Protein 2CW2 (pdb70)

Solvent-accessible surface area: 16885 Å² total; per-residue (Å²): 163,154,103,26,81,29,111,19,54,113,26,79,25,105,64,99,26,2,78,112,44,4,24,31,70,0,0,49,57,1,16,58,96,23,1,62,72,32,2,74,43,0,18,77,37,6,88,169,52,96,70,4,43,92,49,73,32,66,92,0,0,106,74,28,97,47,129,27,26,35,9,0,0,0,2,35,0,0,35,12,0,4,47,0,1,16,83,148,28,13,49,140,14,100,53,99,0,23,106,4,0,76,126,30,35,42,16,33,126,96,0,77,123,73,0,25,64,14,0,68,57,16,56,2,2,0,0,0,0,0,0,2,49,143,27,112,10,90,37,26,98,7,71,21,2,19,5,6,10,101,86,103,44,52,9,0,0,0,2,0,0,8,11,2,1,6,1,24,46,26,43,47,36,30,59,86,6,3,131,21,2,9,70,4,0,28,18,107,40,0,29,72,20,1,82,172,18,90,55,90,76,18,144,22,47,117,27,75,28,113,62,95,30,1,84,116,43,6,20,31,74,0,0,39,53,1,18,54,85,21,2,78,72,29,3,84,36,0,28,73,37,5,97,165,58,98,74,2,35,89,46,77,36,80,94,0,0,99,93,25,92,50,125,24,26,37,11,0,0,0,0,38,0,0,38,14,0,4,51,0,1,16,54,166,25,14,51,123,11,98,43,87,3,25,110,6,0,77,163,24,35,44,31,20,101,120,0,72,119,74,0,27,68,13,0,69,56,16,58,3,3,0,0,0,0,1,0,5,37,154,25,92,6,85,42,36,100,6,71,20,1,19,7,7,9,94,102,86,60,53,10,1,0,0,0,0,0,9,12,1,1,7,1,25,48,34,45,52,26,32,56,95,6,2,132,22,4,17,71,7,0,30,19,110,37,0,33,75,20,2,75,170,37,68,48

Structure (mmCIF, N/CA/C/O backbone):
data_2CW2
#
_entry.id   2CW2
#
_cell.length_a   53.813
_cell.length_b   62.451
_cell.length_c   57.354
_cell.angle_alpha   90.00
_cell.angle_beta   95.54
_cell.angle_gamma   90.00
#
_symmetry.space_group_name_H-M   'P 1 21 1'
#
loop_
_entity.id
_entity.type
_entity.pdbx_description
1 polymer 'superoxide dismutase 1'
2 non-polymer 'FE (III) ION'
3 water water
#
loop_
_atom_site.group_PDB
_atom_site.id
_atom_site.type_symbol
_atom_site.label_atom_id
_atom_site.label_alt_id
_atom_site.label_comp_id
_atom_site.label_asym_id
_atom_site.label_entity_id
_atom_site.label_seq_id
_atom_site.pdbx_PDB_ins_code
_atom_site.Cartn_x
_atom_site.Cartn_y
_atom_site.Cartn_z
_atom_site.occupancy
_atom_site.B_iso_or_equiv
_atom_site.auth_seq_id
_atom_site.auth_comp_id
_atom_site.auth_asym_id
_atom_site.auth_atom_id
_atom_site.pdbx_PDB_model_num
ATOM 1 N N . SER A 1 28 ? 41.517 23.520 9.857 1.00 45.63 2 SER A N 1
ATOM 2 C CA . SER A 1 28 ? 42.035 22.533 8.860 1.00 45.42 2 SER A CA 1
ATOM 3 C C . SER A 1 28 ? 42.516 21.247 9.536 1.00 44.27 2 SER A C 1
ATOM 4 O O . SER A 1 28 ? 42.594 20.197 8.903 1.00 45.11 2 SER A O 1
ATOM 7 N N . VAL A 1 29 ? 42.878 21.356 10.810 1.00 43.40 3 VAL A N 1
ATOM 8 C CA . VAL A 1 29 ? 43.104 20.198 11.675 1.00 41.46 3 VAL A CA 1
ATOM 9 C C . VAL A 1 29 ? 41.825 20.113 12.521 1.00 40.14 3 VAL A C 1
ATOM 10 O O . VAL A 1 29 ? 41.708 20.774 13.554 1.00 40.77 3 VAL A O 1
ATOM 14 N N . THR A 1 30 ? 40.842 19.346 12.064 1.00 37.73 4 THR A N 1
ATOM 15 C CA . THR A 1 30 ? 39.635 19.164 12.867 1.00 35.26 4 THR A CA 1
ATOM 16 C C . THR A 1 30 ? 39.635 17.798 13.538 1.00 32.23 4 THR A C 1
ATOM 17 O O . THR A 1 30 ? 40.235 16.839 13.038 1.00 30.99 4 THR A O 1
ATOM 21 N N . GLY A 1 31 ? 38.967 17.726 14.680 1.00 28.02 5 GLY A N 1
ATOM 22 C CA . GLY A 1 31 ? 39.068 16.582 15.552 1.00 23.32 5 GLY A CA 1
ATOM 23 C C . GLY A 1 31 ? 38.485 17.018 16.877 1.00 20.34 5 GLY A C 1
ATOM 24 O O . GLY A 1 31 ? 37.892 18.094 16.969 1.00 21.36 5 GLY A O 1
ATOM 25 N N . PRO A 1 32 ? 38.668 16.211 17.906 1.00 17.42 6 PRO A N 1
ATOM 26 C CA . PRO A 1 32 ? 39.460 14.980 17.830 1.00 16.15 6 PRO A CA 1
ATOM 27 C C . PRO A 1 32 ? 38.759 13.756 17.226 1.00 15.40 6 PRO A C 1
ATOM 28 O O . PRO A 1 32 ? 39.456 12.822 16.829 1.00 15.47 6 PRO A O 1
ATOM 32 N N . PHE A 1 33 ? 37.430 13.728 17.189 1.00 14.52 7 PHE A N 1
ATOM 33 C CA . PHE A 1 33 ? 36.734 12.577 16.642 1.00 13.96 7 PHE A CA 1
ATOM 34 C C . PHE A 1 33 ? 36.736 12.683 15.127 1.00 14.90 7 PHE A C 1
ATOM 35 O O . PHE A 1 33 ? 36.753 13.790 14.577 1.00 14.85 7 PHE A O 1
ATOM 43 N N . GLN A 1 34 ? 36.769 11.541 14.451 1.00 15.93 8 GLN A N 1
ATOM 44 C CA . GLN A 1 34 ? 36.728 11.538 12.999 1.00 17.43 8 GLN A CA 1
ATOM 45 C C . GLN A 1 34 ? 35.631 10.634 12.488 1.00 16.29 8 GLN A C 1
ATOM 46 O O . GLN A 1 34 ? 35.176 9.716 13.172 1.00 17.47 8 GLN A O 1
ATOM 52 N N . CYS A 1 35 ? 35.221 10.900 11.266 1.00 14.41 9 CYS A N 1
ATOM 53 C CA . CYS A 1 35 ? 34.208 10.086 10.605 1.00 14.46 9 CYS A CA 1
ATOM 54 C C . CYS A 1 35 ? 34.952 9.153 9.661 1.00 15.53 9 CYS A C 1
ATOM 55 O O . CYS A 1 35 ? 35.481 9.601 8.634 1.00 14.86 9 CYS A O 1
ATOM 58 N N . PRO A 1 36 ? 35.002 7.861 10.005 1.00 15.75 10 PRO A N 1
ATOM 59 C CA . PRO A 1 36 ? 35.747 6.874 9.205 1.00 15.97 10 PRO A CA 1
ATOM 60 C C . PRO A 1 36 ? 35.157 6.786 7.808 1.00 15.86 10 PRO A C 1
ATOM 61 O O . PRO A 1 36 ? 33.927 6.902 7.656 1.00 15.02 10 PRO A O 1
ATOM 65 N N . PRO A 1 37 ? 35.996 6.584 6.797 1.00 15.29 11 PRO A N 1
ATOM 66 C CA . PRO A 1 37 ? 35.504 6.489 5.425 1.00 16.54 11 PRO A CA 1
ATOM 67 C C . PRO A 1 37 ? 34.718 5.209 5.241 1.00 16.08 11 PRO A C 1
ATOM 68 O O . PRO A 1 37 ? 34.922 4.240 5.967 1.00 16.85 11 PRO A O 1
ATOM 72 N N . LEU A 1 38 ? 33.792 5.241 4.295 1.00 16.61 12 LEU A N 1
ATOM 73 C CA . LEU A 1 38 ? 33.064 4.052 3.870 1.00 15.93 12 LEU A CA 1
ATOM 74 C C . LEU A 1 38 ? 34.072 3.019 3.399 1.00 16.01 12 LEU A C 1
ATOM 75 O O . LEU A 1 38 ? 35.066 3.362 2.739 1.00 14.84 12 LEU A O 1
ATOM 80 N N . PRO A 1 39 ? 33.834 1.754 3.716 1.00 15.17 13 PRO A N 1
ATOM 81 C CA . PRO A 1 39 ? 34.709 0.676 3.224 1.00 15.67 13 PRO A CA 1
ATOM 82 C C . PRO A 1 39 ? 34.480 0.249 1.765 1.00 14.93 13 PRO A C 1
ATOM 83 O O . PRO A 1 39 ? 35.040 -0.769 1.353 1.00 16.63 13 PRO A O 1
ATOM 87 N N . TYR A 1 40 ? 33.689 1.011 1.007 1.00 13.84 14 TYR A N 1
ATOM 88 C CA . TYR A 1 40 ? 33.392 0.704 -0.394 1.00 13.65 14 TYR A CA 1
ATOM 89 C C . TYR A 1 40 ? 33.064 2.018 -1.104 1.00 14.44 14 TYR A C 1
ATOM 90 O O . TYR A 1 40 ? 32.770 3.042 -0.449 1.00 13.67 14 TYR A O 1
ATOM 99 N N . VAL A 1 41 ? 33.103 1.999 -2.434 1.00 13.07 15 VAL A N 1
ATOM 100 C CA . VAL A 1 41 ? 32.796 3.199 -3.207 1.00 13.62 15 VAL A CA 1
ATOM 101 C C . VAL A 1 41 ? 31.278 3.424 -3.184 1.00 13.60 15 VAL A C 1
ATOM 102 O O . VAL A 1 41 ? 30.508 2.542 -2.776 1.00 13.14 15 VAL A O 1
ATOM 106 N N . LYS A 1 42 ? 30.854 4.606 -3.605 1.00 13.63 16 LYS A N 1
ATOM 107 C CA . LYS A 1 42 ? 29.463 5.015 -3.444 1.00 14.96 16 LYS A CA 1
ATOM 108 C C . LYS A 1 42 ? 28.432 4.163 -4.182 1.00 15.73 16 LYS A C 1
ATOM 109 O O . LYS A 1 42 ? 27.303 4.005 -3.689 1.00 13.90 16 LYS A O 1
ATOM 115 N N . ASN A 1 43 ? 28.804 3.585 -5.329 1.00 15.32 17 ASN A N 1
ATOM 116 C CA . ASN A 1 43 ? 27.825 2.792 -6.078 1.00 16.91 17 ASN A CA 1
ATOM 117 C C . ASN A 1 43 ? 27.881 1.287 -5.770 1.00 15.58 17 ASN A C 1
ATOM 118 O O . ASN A 1 43 ? 27.206 0.473 -6.414 1.00 13.84 17 ASN A O 1
ATOM 123 N N . ALA A 1 44 ? 28.646 0.942 -4.738 1.00 12.98 18 ALA A N 1
ATOM 124 C CA . ALA A 1 44 ? 29.029 -0.441 -4.501 1.00 13.07 18 ALA A CA 1
ATOM 125 C C . ALA A 1 44 ? 27.883 -1.322 -3.983 1.00 12.31 18 ALA A C 1
ATOM 126 O O . ALA A 1 44 ? 27.942 -2.542 -4.128 1.00 12.42 18 ALA A O 1
ATOM 128 N N . LEU A 1 45 ? 26.869 -0.693 -3.382 1.00 11.33 19 LEU A N 1
ATOM 129 C CA . LEU A 1 45 ? 25.721 -1.389 -2.797 1.00 11.81 19 LEU A CA 1
ATOM 130 C C . LEU A 1 45 ? 24.472 -1.376 -3.692 1.00 13.04 19 LEU A C 1
ATOM 131 O O . LEU A 1 45 ? 23.390 -1.838 -3.291 1.00 12.27 19 LEU A O 1
ATOM 136 N N . GLU A 1 46 ? 24.608 -0.863 -4.912 1.00 14.54 20 GLU A N 1
ATOM 137 C CA . GLU A 1 46 ? 23.475 -0.852 -5.845 1.00 16.29 20 GLU A CA 1
ATOM 138 C C . GLU A 1 46 ? 23.159 -2.266 -6.330 1.00 16.19 20 GLU A C 1
ATOM 139 O O . GLU A 1 46 ? 24.068 -3.090 -6.474 1.00 15.97 20 GLU A O 1
ATOM 145 N N . PRO A 1 47 ? 21.890 -2.561 -6.602 1.00 17.34 21 PRO A N 1
ATOM 146 C CA . PRO A 1 47 ? 20.785 -1.595 -6.551 1.00 16.88 21 PRO A CA 1
ATOM 147 C C . PRO A 1 47 ? 20.072 -1.482 -5.200 1.00 17.33 21 PRO A C 1
ATOM 148 O O . PRO A 1 47 ? 19.110 -0.704 -5.065 1.00 16.73 21 PRO A O 1
ATOM 152 N N . HIS A 1 48 ? 20.538 -2.239 -4.207 1.00 16.24 22 HIS A N 1
ATOM 153 C CA . HIS A 1 48 ? 19.884 -2.292 -2.902 1.00 13.87 22 HIS A CA 1
ATOM 154 C C . HIS A 1 48 ? 19.933 -0.958 -2.144 1.00 13.18 22 HIS A C 1
ATOM 155 O O . HIS A 1 48 ? 18.988 -0.590 -1.459 1.00 14.00 22 HIS A O 1
ATOM 162 N N . MET A 1 49 ? 21.045 -0.246 -2.262 1.00 11.52 23 MET A N 1
ATOM 163 C CA . MET A 1 49 ? 21.188 1.061 -1.632 1.00 11.96 23 MET A CA 1
ATOM 164 C C . MET A 1 49 ? 21.932 1.941 -2.624 1.00 12.21 23 MET A C 1
ATOM 165 O O . MET A 1 49 ? 22.978 1.540 -3.147 1.00 10.58 23 MET A O 1
ATOM 170 N N . SER A 1 50 ? 21.394 3.130 -2.890 1.00 11.34 24 SER A N 1
ATOM 171 C CA . SER A 1 50 ? 21.936 3.964 -3.958 1.00 10.83 24 SER A CA 1
ATOM 172 C C . SER A 1 50 ? 23.185 4.718 -3.544 1.00 10.69 24 SER A C 1
ATOM 173 O O . SER A 1 50 ? 23.428 4.927 -2.355 1.00 9.61 24 SER A O 1
ATOM 176 N N . ALA A 1 51 ? 23.951 5.165 -4.543 1.00 10.69 25 ALA A N 1
ATOM 177 C CA . ALA A 1 51 ? 25.049 6.107 -4.296 1.00 12.47 25 ALA A CA 1
ATOM 178 C C . ALA A 1 51 ? 24.551 7.403 -3.656 1.00 13.40 25 ALA A C 1
ATOM 179 O O . ALA A 1 51 ? 25.224 7.995 -2.791 1.00 14.27 25 ALA A O 1
ATOM 181 N N . GLU A 1 52 ? 23.375 7.858 -4.073 1.00 12.80 26 GLU A N 1
ATOM 182 C CA . GLU A 1 52 ? 22.837 9.092 -3.507 1.00 10.87 26 GLU A CA 1
ATOM 183 C C . GLU A 1 52 ? 22.572 8.904 -2.000 1.00 10.66 26 GLU A C 1
ATOM 184 O O . GLU A 1 52 ? 22.890 9.784 -1.186 1.00 10.58 26 GLU A O 1
ATOM 190 N N . THR A 1 53 ? 22.030 7.740 -1.630 1.00 9.48 27 THR A N 1
ATOM 191 C CA . THR A 1 53 ? 21.817 7.424 -0.208 1.00 9.52 27 THR A CA 1
ATOM 192 C C . THR A 1 53 ? 23.126 7.396 0.578 1.00 11.39 27 THR A C 1
ATOM 193 O O . THR A 1 53 ? 23.252 8.041 1.621 1.00 11.04 27 THR A O 1
ATOM 197 N N . LEU A 1 54 ? 24.115 6.678 0.077 1.00 10.76 28 LEU A N 1
ATOM 198 C CA . LEU A 1 54 ? 25.395 6.658 0.770 1.00 11.79 28 LEU A CA 1
ATOM 199 C C . LEU A 1 54 ? 26.032 8.037 0.917 1.00 11.93 28 LEU A C 1
ATOM 200 O O . LEU A 1 54 ? 26.662 8.330 1.936 1.00 13.33 28 LEU A O 1
ATOM 205 N N . THR A 1 55 ? 25.870 8.890 -0.092 1.00 12.54 29 THR A N 1
ATOM 206 C CA . THR A 1 55 ? 26.430 10.228 -0.041 1.00 12.11 29 THR A CA 1
ATOM 207 C C . THR A 1 55 ? 25.768 11.057 1.049 1.00 12.68 29 THR A C 1
ATOM 208 O O . THR A 1 55 ? 26.444 11.634 1.893 1.00 14.07 29 THR A O 1
ATOM 212 N N . TYR A 1 56 ? 24.446 11.117 1.049 1.00 11.55 30 TYR A N 1
ATOM 213 C CA . TYR A 1 56 ? 23.757 11.895 2.074 1.00 11.81 30 TYR A CA 1
ATOM 214 C C . TYR A 1 56 ? 23.915 11.278 3.467 1.00 10.97 30 TYR A C 1
ATOM 215 O O . TYR A 1 56 ? 24.200 11.977 4.448 1.00 11.47 30 TYR A O 1
ATOM 224 N N . HIS A 1 57 ? 23.747 9.967 3.542 1.00 10.80 31 HIS A N 1
ATOM 225 C CA . HIS A 1 57 ? 23.730 9.297 4.852 1.00 11.31 31 HIS A CA 1
ATOM 226 C C . HIS A 1 57 ? 25.105 9.401 5.510 1.00 10.39 31 HIS A C 1
ATOM 227 O O . HIS A 1 57 ? 25.229 9.722 6.691 1.00 9.60 31 HIS A O 1
ATOM 234 N N . HIS A 1 58 ? 26.148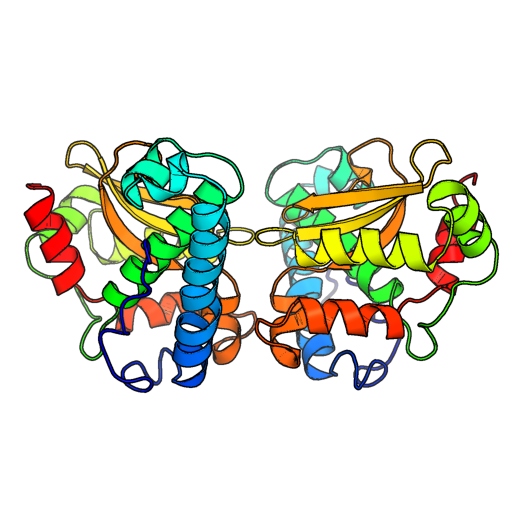 9.123 4.743 1.00 10.96 32 HIS A N 1
ATOM 235 C CA . HIS A 1 58 ? 27.487 9.201 5.299 1.00 11.80 32 HIS A CA 1
ATOM 236 C C . HIS A 1 58 ? 28.059 10.628 5.287 1.00 12.37 32 HIS A C 1
ATOM 237 O O . HIS A 1 58 ? 28.484 11.133 6.332 1.00 11.36 32 HIS A O 1
ATOM 244 N N . ASP A 1 59 ? 28.093 11.256 4.107 1.00 12.92 33 ASP A N 1
ATOM 245 C CA . ASP A 1 59 ? 28.772 12.550 3.954 1.00 13.97 33 ASP A CA 1
ATOM 246 C C . ASP A 1 59 ? 28.015 13.715 4.571 1.00 13.18 33 ASP A C 1
ATOM 247 O O . ASP A 1 59 ? 28.632 14.743 4.903 1.00 13.78 33 ASP A O 1
ATOM 252 N N . LYS A 1 60 ? 26.695 13.600 4.710 1.00 12.68 34 LYS A N 1
ATOM 253 C CA . LYS A 1 60 ? 25.952 14.635 5.430 1.00 12.95 34 LYS A CA 1
ATOM 254 C C . LYS A 1 60 ? 25.618 14.237 6.886 1.00 11.99 34 LYS A C 1
ATOM 255 O O . LYS A 1 60 ? 26.135 14.850 7.836 1.00 12.52 34 LYS A O 1
ATOM 261 N N . HIS A 1 61 ? 24.779 13.212 7.066 1.00 11.29 35 HIS A N 1
ATOM 262 C CA . HIS A 1 61 ? 24.282 12.874 8.401 1.00 10.75 35 HIS A CA 1
ATOM 263 C C . HIS A 1 61 ? 25.410 12.432 9.317 1.00 10.34 35 HIS A C 1
ATOM 264 O O . HIS A 1 61 ? 25.623 13.022 10.376 1.00 10.05 35 HIS A O 1
ATOM 271 N N . HIS A 1 62 ? 26.118 11.375 8.911 1.00 9.98 36 HIS A N 1
ATOM 272 C CA . HIS A 1 62 ? 27.192 10.797 9.714 1.00 10.09 36 HIS A CA 1
ATOM 273 C C . HIS A 1 62 ? 28.251 11.861 10.010 1.00 11.28 36 HIS A C 1
ATOM 274 O O . HIS A 1 62 ? 28.606 12.102 11.169 1.00 10.64 36 HIS A O 1
ATOM 281 N N . GLN A 1 63 ? 28.767 12.484 8.958 1.00 11.32 37 GLN A N 1
ATOM 282 C CA . GLN A 1 63 ? 29.831 13.464 9.137 1.00 12.37 37 GLN A CA 1
ATOM 283 C C . GLN A 1 63 ? 29.411 14.612 10.034 1.00 12.64 37 GLN A C 1
ATOM 284 O O . GLN A 1 63 ? 30.214 15.134 10.807 1.00 13.18 37 GLN A O 1
ATOM 290 N N . THR A 1 64 ? 28.157 15.028 9.908 1.00 11.41 38 THR A N 1
ATOM 291 C CA . THR A 1 64 ? 27.662 16.141 10.705 1.00 12.58 38 THR A CA 1
ATOM 292 C C . THR A 1 64 ? 27.564 15.767 12.172 1.00 12.63 38 THR A C 1
ATOM 293 O O . THR A 1 64 ? 27.813 16.599 13.047 1.00 12.60 38 THR A O 1
ATOM 297 N N . TYR A 1 65 ? 27.203 14.521 12.462 1.00 11.87 39 TYR A N 1
ATOM 298 C CA . TYR A 1 65 ? 27.168 14.104 13.857 1.00 11.69 39 TYR A CA 1
ATOM 299 C C . TYR A 1 65 ? 28.579 14.239 14.447 1.00 11.29 39 TYR A C 1
ATOM 300 O O . TYR A 1 65 ? 28.749 14.663 15.598 1.00 12.17 39 TYR A O 1
ATOM 309 N N . VAL A 1 66 ? 29.583 13.830 13.678 1.00 11.70 40 VAL A N 1
ATOM 310 C CA . VAL A 1 66 ? 30.962 13.924 14.138 1.00 11.18 40 VAL A CA 1
ATOM 311 C C . VAL A 1 66 ? 31.351 15.408 14.315 1.00 12.49 40 VAL A C 1
ATOM 312 O O . VAL A 1 66 ? 31.953 15.775 15.319 1.00 12.49 40 VAL A O 1
ATOM 316 N N . ASP A 1 67 ? 31.026 16.247 13.334 1.00 12.81 41 ASP A N 1
ATOM 317 C CA . ASP A 1 67 ? 31.268 17.697 13.457 1.00 13.72 41 ASP A CA 1
ATOM 318 C C . ASP A 1 67 ? 30.698 18.316 14.739 1.00 14.21 41 ASP A C 1
ATOM 319 O O . ASP A 1 67 ? 31.377 19.107 15.437 1.00 12.66 41 ASP A O 1
ATOM 324 N N . THR A 1 68 ? 29.434 17.987 15.031 1.00 13.66 42 THR A N 1
ATOM 325 C CA . THR A 1 68 ? 28.749 18.540 16.210 1.00 14.00 42 THR A CA 1
ATOM 326 C C . THR A 1 68 ? 29.368 18.046 17.501 1.00 14.38 42 THR A C 1
ATOM 327 O O . THR A 1 68 ? 29.579 18.838 18.433 1.00 14.11 42 THR A O 1
ATOM 331 N N . LEU A 1 69 ? 29.668 16.743 17.555 1.00 13.91 43 LEU A N 1
ATOM 332 C CA . LEU A 1 69 ? 30.371 16.150 18.700 1.00 13.27 43 LEU A CA 1
ATOM 333 C C . LEU A 1 69 ? 31.695 16.879 18.949 1.00 14.06 43 LEU A C 1
ATOM 334 O O . LEU A 1 69 ? 32.059 17.183 20.099 1.00 14.66 43 LEU A O 1
ATOM 339 N N . ASN A 1 70 ? 32.415 17.153 17.867 1.00 14.30 44 ASN A N 1
ATOM 340 C CA . ASN A 1 70 ? 33.675 17.882 17.973 1.00 14.99 44 ASN A CA 1
ATOM 341 C C . ASN A 1 70 ? 33.499 19.299 18.546 1.00 16.54 44 ASN A C 1
ATOM 342 O O . ASN A 1 70 ? 34.332 19.786 19.345 1.00 16.72 44 ASN A O 1
ATOM 347 N N . SER A 1 71 ? 32.399 19.936 18.161 1.00 17.57 45 SER A N 1
ATOM 348 C CA . SER A 1 71 ? 32.053 21.250 18.675 1.00 20.28 45 SER A CA 1
ATOM 349 C C . SER A 1 71 ? 31.885 21.195 20.191 1.00 20.34 45 SER A C 1
ATOM 350 O O . SER A 1 71 ? 32.349 22.081 20.908 1.00 19.92 45 SER A O 1
ATOM 353 N N . ILE A 1 72 ? 31.230 20.140 20.674 1.00 18.78 46 ILE A N 1
ATOM 354 C CA . ILE A 1 72 ? 31.068 19.945 22.105 1.00 19.07 46 ILE A CA 1
ATOM 355 C C . ILE A 1 72 ? 32.391 19.579 22.758 1.00 18.99 46 ILE A C 1
ATOM 356 O O . ILE A 1 72 ? 32.716 20.096 23.837 1.00 18.60 46 ILE A O 1
ATOM 361 N N . ALA A 1 73 ? 33.162 18.714 22.102 1.00 18.83 47 ALA A N 1
ATOM 362 C CA . ALA A 1 73 ? 34.465 18.290 22.631 1.00 20.46 47 ALA A CA 1
ATOM 363 C C . ALA A 1 73 ? 35.390 19.485 22.845 1.00 21.15 47 ALA A C 1
ATOM 364 O O . ALA A 1 73 ? 36.176 19.507 23.799 1.00 21.71 47 ALA A O 1
ATOM 366 N N . ALA A 1 74 ? 35.278 20.481 21.972 1.00 21.50 48 ALA A N 1
ATOM 367 C CA . ALA A 1 74 ? 36.111 21.670 22.054 1.00 22.91 48 ALA A CA 1
ATOM 368 C C . ALA A 1 74 ? 35.860 22.456 23.338 1.00 24.70 48 ALA A C 1
ATOM 369 O O . ALA A 1 74 ? 36.745 23.176 23.811 1.00 25.21 48 ALA A O 1
ATOM 371 N N . GLU A 1 75 ? 34.659 22.320 23.894 1.00 25.91 49 GLU A N 1
ATOM 372 C CA . GLU A 1 75 ? 34.289 23.055 25.101 1.00 28.13 49 GLU A CA 1
ATOM 373 C C . GLU A 1 75 ? 34.027 22.154 26.311 1.00 27.83 49 GLU A C 1
ATOM 374 O O . GLU A 1 75 ? 33.570 22.613 27.357 1.00 27.30 49 GLU A O 1
ATOM 380 N N . ASN A 1 76 ? 34.324 20.872 26.164 1.00 25.97 50 ASN A N 1
ATOM 381 C CA . ASN A 1 76 ? 34.102 19.903 27.217 1.00 25.93 50 ASN A CA 1
ATOM 382 C C . ASN A 1 76 ? 35.214 18.855 27.196 1.00 25.93 50 ASN A C 1
ATOM 383 O O . ASN A 1 76 ? 35.156 17.869 26.449 1.00 24.16 50 ASN A O 1
ATOM 388 N N . SER A 1 77 ? 36.238 19.086 28.014 1.00 25.71 51 SER A N 1
ATOM 389 C CA . SER A 1 77 ? 37.437 18.266 27.977 1.00 26.16 51 SER A CA 1
ATOM 390 C C . SER A 1 77 ? 37.118 16.853 28.444 1.00 25.75 51 SER A C 1
ATOM 391 O O . SER A 1 77 ? 37.805 15.901 28.084 1.00 26.71 51 SER A O 1
ATOM 394 N N . THR A 1 78 ? 36.057 16.723 29.233 1.00 25.28 52 THR A N 1
ATOM 395 C CA . THR A 1 78 ? 35.568 15.436 29.692 1.00 24.81 52 THR A CA 1
ATOM 396 C C . THR A 1 78 ? 35.041 14.605 28.517 1.00 24.28 52 THR A C 1
ATOM 397 O O . THR A 1 78 ? 35.419 13.438 28.335 1.00 24.61 52 THR A O 1
ATOM 401 N N . ILE A 1 79 ? 34.170 15.206 27.715 1.00 23.15 53 ILE A N 1
ATOM 402 C CA . ILE A 1 79 ? 33.673 14.514 26.535 1.00 21.79 53 ILE A CA 1
ATOM 403 C C . ILE A 1 79 ? 34.837 14.256 25.575 1.00 21.25 53 ILE A C 1
ATOM 404 O O . ILE A 1 79 ? 35.043 13.131 25.099 1.00 19.69 53 ILE A O 1
ATOM 409 N N . ALA A 1 80 ? 35.984 15.290 25.314 1.00 16.73 55 ALA A N 1
ATOM 410 C CA . ALA A 1 80 ? 37.146 14.954 24.496 1.00 18.14 55 ALA A CA 1
ATOM 411 C C . ALA A 1 80 ? 37.963 13.770 25.032 1.00 18.66 55 ALA A C 1
ATOM 412 O O . ALA A 1 80 ? 38.616 13.078 24.259 1.00 20.31 55 ALA A O 1
ATOM 414 N N . SER A 1 81 ? 37.937 13.530 26.339 1.00 18.67 56 SER A N 1
ATOM 415 C CA . SER A 1 81 ? 38.757 12.467 26.914 1.00 19.00 56 SER A CA 1
ATOM 416 C C . SER A 1 81 ? 38.155 11.074 26.778 1.00 18.57 56 SER A C 1
ATOM 417 O O . SER A 1 81 ? 38.856 10.077 26.969 1.00 18.79 56 SER A O 1
ATOM 420 N N . LYS A 1 82 ? 36.878 11.002 26.404 1.00 16.72 57 LYS A N 1
ATOM 421 C CA . LYS A 1 82 ? 36.156 9.732 26.383 1.00 16.95 57 LYS A CA 1
ATOM 422 C C . LYS A 1 82 ? 35.990 9.138 24.988 1.00 15.85 57 LYS A C 1
ATOM 423 O O . LYS A 1 82 ? 35.773 9.851 24.004 1.00 13.87 57 LYS A O 1
ATOM 429 N N . THR A 1 83 ? 36.058 7.812 24.941 1.00 15.70 58 THR A N 1
ATOM 430 C CA . THR A 1 83 ? 35.830 7.067 23.719 1.00 16.95 58 THR A CA 1
ATOM 431 C C . THR A 1 83 ? 34.342 7.166 23.464 1.00 15.87 58 THR A C 1
ATOM 432 O O . THR A 1 83 ? 33.571 7.462 24.388 1.00 13.10 58 THR A O 1
ATOM 436 N N . LEU A 1 84 ? 33.947 6.963 22.217 1.00 14.44 59 LEU A N 1
ATOM 437 C CA . LEU A 1 84 ? 32.528 6.947 21.873 1.00 15.75 59 LEU A CA 1
ATOM 438 C C . LEU A 1 84 ? 31.774 6.016 22.812 1.00 14.88 59 LEU A C 1
ATOM 439 O O . LEU A 1 84 ? 30.715 6.363 23.321 1.00 14.63 59 LEU A O 1
ATOM 444 N N . GLU A 1 85 ? 32.332 4.825 23.023 1.00 14.54 60 GLU A N 1
ATOM 445 C CA . GLU A 1 85 ? 31.736 3.809 23.891 1.00 15.69 60 GLU A CA 1
ATOM 446 C C . GLU A 1 85 ? 31.578 4.294 25.325 1.00 14.48 60 GLU A C 1
ATOM 447 O O . GLU A 1 85 ? 30.595 3.969 25.989 1.00 13.44 60 GLU A O 1
ATOM 453 N N . GLN A 1 86 ? 32.549 5.059 25.819 1.00 14.28 61 GLN A N 1
ATOM 454 C CA . GLN A 1 86 ? 32.421 5.588 27.186 1.00 14.42 61 GLN A CA 1
ATOM 455 C C . GLN A 1 86 ? 31.323 6.645 27.266 1.00 13.35 61 GLN A C 1
ATOM 456 O O . GLN A 1 86 ? 30.623 6.760 28.282 1.00 12.99 61 GLN A O 1
ATOM 462 N N . ILE A 1 87 ? 31.181 7.437 26.207 1.00 13.28 62 ILE A N 1
ATOM 463 C CA . ILE A 1 87 ? 30.115 8.434 26.183 1.00 13.00 62 ILE A CA 1
ATOM 464 C C . ILE A 1 87 ? 28.746 7.735 26.086 1.00 12.55 62 ILE A C 1
ATOM 465 O O . ILE A 1 87 ? 27.749 8.148 26.710 1.00 13.86 62 ILE A O 1
ATOM 470 N N . ILE A 1 88 ? 28.693 6.684 25.290 1.00 11.86 63 ILE A N 1
ATOM 471 C CA . ILE A 1 88 ? 27.483 5.888 25.198 1.00 10.82 63 ILE A CA 1
ATOM 472 C C . ILE A 1 88 ? 27.089 5.358 26.582 1.00 11.39 63 ILE A C 1
ATOM 473 O O . ILE A 1 88 ? 25.914 5.347 26.950 1.00 10.43 63 ILE A O 1
ATOM 478 N N . LYS A 1 89 ? 28.079 4.949 27.369 1.00 11.37 64 LYS A N 1
ATOM 479 C CA . LYS A 1 89 ? 27.798 4.337 28.660 1.00 14.34 64 LYS A CA 1
ATOM 480 C C . LYS A 1 89 ? 27.468 5.358 29.743 1.00 14.90 64 LYS A C 1
ATOM 481 O O . LYS A 1 89 ? 26.739 5.057 30.680 1.00 13.69 64 LYS A O 1
ATOM 487 N N . THR A 1 90 ? 27.964 6.577 29.566 1.00 16.54 65 THR A N 1
ATOM 488 C CA . THR A 1 90 ? 28.117 7.512 30.657 1.00 19.08 65 THR A CA 1
ATOM 489 C C . THR A 1 90 ? 27.492 8.913 30.405 1.00 18.76 65 THR A C 1
ATOM 490 O O . THR A 1 90 ? 27.156 9.653 31.355 1.00 18.01 65 THR A O 1
ATOM 494 N N . GLU A 1 91 ? 27.292 9.292 29.148 1.00 18.35 66 GLU A N 1
ATOM 495 C CA . GLU A 1 91 ? 26.728 10.624 28.941 1.00 18.70 66 GLU A CA 1
ATOM 496 C C . GLU A 1 91 ? 25.201 10.651 28.823 1.00 15.87 66 GLU A C 1
ATOM 497 O O . GLU A 1 91 ? 24.535 9.618 28.901 1.00 13.53 66 GLU A O 1
ATOM 503 N N . THR A 1 92 ? 24.649 11.853 28.729 1.00 15.00 67 THR A N 1
ATOM 504 C CA . THR A 1 92 ? 23.200 12.042 28.666 1.00 14.39 67 THR A CA 1
ATOM 505 C C . THR A 1 92 ? 22.916 13.135 27.655 1.00 14.50 67 THR A C 1
ATOM 506 O O . THR A 1 92 ? 23.828 13.894 27.288 1.00 14.48 67 THR A O 1
ATOM 510 N N . GLY A 1 93 ? 21.667 13.203 27.209 1.00 13.19 68 GLY A N 1
ATOM 511 C CA . GLY A 1 93 ? 21.240 14.220 26.276 1.00 12.76 68 GLY A CA 1
ATOM 512 C C . GLY A 1 93 ? 22.002 14.280 24.959 1.00 13.21 68 GLY A C 1
ATOM 513 O O . GLY A 1 93 ? 22.357 13.250 24.361 1.00 11.44 68 GLY A O 1
ATOM 514 N N . LYS A 1 94 ? 22.236 15.498 24.490 1.00 13.64 69 LYS A N 1
ATOM 515 C CA . LYS A 1 94 ? 22.824 15.707 23.159 1.00 14.90 69 LYS A CA 1
ATOM 516 C C . LYS A 1 94 ? 24.172 14.974 22.935 1.00 14.28 69 LYS A C 1
ATOM 517 O O . LYS A 1 94 ? 24.327 14.265 21.944 1.00 12.81 69 LYS A O 1
ATOM 523 N N . PRO A 1 95 ? 25.136 15.134 23.843 1.00 15.01 70 PRO A N 1
ATOM 524 C CA . PRO A 1 95 ? 26.428 14.436 23.715 1.00 14.46 70 PRO A CA 1
ATOM 525 C C . PRO A 1 95 ? 26.261 12.918 23.602 1.00 14.00 70 PRO A C 1
ATOM 526 O O . PRO A 1 95 ? 26.923 12.295 22.770 1.00 12.90 70 PRO A O 1
ATOM 530 N N . PHE A 1 96 ? 25.382 12.334 24.411 1.00 12.73 71 PHE A N 1
ATOM 531 C CA . PHE A 1 96 ? 25.103 10.921 24.258 1.00 12.12 71 PHE A CA 1
ATOM 532 C C . PHE A 1 96 ? 24.561 10.647 22.861 1.00 12.16 71 PHE A C 1
ATOM 533 O O . PHE A 1 96 ? 24.992 9.690 22.192 1.00 11.80 71 PHE A O 1
ATOM 541 N N . ASN A 1 97 ? 23.579 11.446 22.446 1.00 10.68 72 ASN A N 1
ATOM 542 C CA . ASN A 1 97 ? 22.902 11.183 21.174 1.00 12.16 72 ASN A CA 1
ATOM 543 C C . ASN A 1 97 ? 23.903 11.256 20.031 1.00 11.50 72 ASN A C 1
ATOM 544 O O . ASN A 1 97 ? 23.859 10.458 19.084 1.00 10.23 72 ASN A O 1
ATOM 549 N N . GLN A 1 98 ? 24.830 12.203 20.125 1.00 10.67 73 GLN A N 1
ATOM 550 C CA . GLN A 1 98 ? 25.778 12.382 19.040 1.00 12.29 73 GLN A CA 1
ATOM 551 C C . GLN A 1 98 ? 26.797 11.261 19.005 1.00 11.84 73 GLN A C 1
ATOM 552 O O . GLN A 1 98 ? 27.078 10.703 17.941 1.00 10.83 73 GLN A O 1
ATOM 558 N N . ALA A 1 99 ? 27.397 10.960 20.155 1.00 11.71 74 ALA A N 1
ATOM 559 C CA . ALA A 1 99 ? 28.397 9.894 20.194 1.00 11.30 74 ALA A CA 1
ATOM 560 C C . ALA A 1 99 ? 27.799 8.554 19.764 1.00 11.05 74 ALA A C 1
ATOM 561 O O . ALA A 1 99 ? 28.410 7.788 18.983 1.00 11.26 74 ALA A O 1
ATOM 563 N N . ALA A 1 100 ? 26.602 8.271 20.273 1.00 10.96 75 ALA A N 1
ATOM 564 C CA . ALA A 1 100 ? 25.863 7.063 19.917 1.00 10.38 75 ALA A CA 1
ATOM 565 C C . ALA A 1 100 ? 25.638 6.998 18.407 1.00 10.71 75 ALA A C 1
ATOM 566 O O . ALA A 1 100 ? 25.953 5.985 17.766 1.00 9.36 75 ALA A O 1
ATOM 568 N N . GLN A 1 101 ? 25.153 8.095 17.827 1.00 10.97 76 GLN A N 1
ATOM 569 C CA . GLN A 1 101 ? 24.886 8.118 16.392 1.00 10.69 76 GLN A CA 1
ATOM 570 C C . GLN A 1 101 ? 26.162 7.967 15.571 1.00 10.79 76 GLN A C 1
ATOM 571 O O . GLN A 1 101 ? 26.149 7.313 14.537 1.00 11.05 76 GLN A O 1
ATOM 577 N N . VAL A 1 102 ? 27.277 8.535 16.037 1.00 9.21 77 VAL A N 1
ATOM 578 C CA . VAL A 1 102 ? 28.521 8.384 15.299 1.00 9.96 77 VAL A CA 1
ATOM 579 C C . VAL A 1 102 ? 28.899 6.894 15.283 1.00 10.10 77 VAL A C 1
ATOM 580 O O . VAL A 1 102 ? 29.198 6.338 14.229 1.00 10.32 77 VAL A O 1
ATOM 584 N N . TYR A 1 103 ? 28.886 6.253 16.451 1.00 8.41 78 TYR A N 1
ATOM 585 C CA . TYR A 1 103 ? 29.165 4.807 16.535 1.00 9.07 78 TYR A CA 1
ATOM 586 C C . TYR A 1 103 ? 28.172 3.974 15.706 1.00 9.48 78 TYR A C 1
ATOM 587 O O . TYR A 1 103 ? 28.562 3.055 14.966 1.00 8.06 78 TYR A O 1
ATOM 596 N N . ASN A 1 104 ? 26.888 4.281 15.856 1.00 7.39 79 ASN A N 1
ATOM 597 C CA . ASN A 1 104 ? 25.849 3.535 15.162 1.00 9.51 79 ASN A CA 1
ATOM 598 C C . ASN A 1 104 ? 26.059 3.520 13.645 1.00 9.09 79 ASN A C 1
ATOM 599 O O . ASN A 1 104 ? 25.869 2.492 12.987 1.00 8.44 79 ASN A O 1
ATOM 604 N N . HIS A 1 105 ? 26.422 4.669 13.084 1.00 9.42 80 HIS A N 1
ATOM 605 C CA . HIS A 1 105 ? 26.589 4.752 11.640 1.00 8.92 80 HIS A CA 1
ATOM 606 C C . HIS A 1 105 ? 27.881 4.048 11.181 1.00 9.72 80 HIS A C 1
ATOM 607 O O . HIS A 1 105 ? 27.877 3.333 10.169 1.00 9.14 80 HIS A O 1
ATOM 614 N N . THR A 1 106 ? 28.980 4.248 11.908 1.00 8.26 81 THR A N 1
ATOM 615 C CA . THR A 1 106 ? 30.205 3.555 11.541 1.00 9.79 81 THR A CA 1
ATOM 616 C C . THR A 1 106 ? 29.958 2.046 11.548 1.00 9.22 81 THR A C 1
ATOM 617 O O . THR A 1 106 ? 30.359 1.317 10.640 1.00 8.74 81 THR A O 1
ATOM 621 N N . PHE A 1 107 ? 29.266 1.579 12.574 1.00 9.26 82 PHE A N 1
ATOM 622 C CA . PHE A 1 107 ? 28.979 0.156 12.694 1.00 10.27 82 PHE A CA 1
ATOM 623 C C . PHE A 1 107 ? 28.056 -0.284 11.545 1.00 10.30 82 PHE A C 1
ATOM 624 O O . PHE A 1 107 ? 28.262 -1.346 10.931 1.00 11.22 82 PHE A O 1
ATOM 632 N N . PHE A 1 108 ? 27.040 0.526 11.272 1.00 9.22 83 PHE A N 1
ATOM 633 C CA . PHE A 1 108 ? 26.072 0.230 10.197 1.00 8.92 83 PHE A CA 1
ATOM 634 C C . PHE A 1 108 ? 26.780 0.080 8.843 1.00 8.68 83 PHE A C 1
ATOM 635 O O . PHE A 1 108 ? 26.622 -0.917 8.149 1.00 8.73 83 PHE A O 1
ATOM 643 N N . PHE A 1 109 ? 27.585 1.062 8.470 1.00 9.68 84 PHE A N 1
ATOM 644 C CA . PHE A 1 109 ? 28.228 1.033 7.157 1.00 10.16 84 PHE A CA 1
ATOM 645 C C . PHE A 1 109 ? 29.261 -0.110 7.058 1.00 11.73 84 PHE A C 1
ATOM 646 O O . PHE A 1 109 ? 29.453 -0.692 5.976 1.00 11.07 84 PHE A O 1
ATOM 654 N N . ASN A 1 110 ? 29.905 -0.435 8.183 1.00 10.81 85 ASN A N 1
ATOM 655 C CA . ASN A 1 110 ? 30.797 -1.597 8.251 1.00 12.54 85 ASN A CA 1
ATOM 656 C C . ASN A 1 110 ? 30.029 -2.907 8.056 1.00 12.23 85 ASN A C 1
ATOM 657 O O . ASN A 1 110 ? 30.580 -3.897 7.545 1.00 12.11 85 ASN A O 1
ATOM 662 N N . ASN A 1 111 ? 28.750 -2.873 8.443 1.00 12.22 86 ASN A N 1
ATOM 663 C CA . ASN A 1 111 ? 27.855 -4.031 8.478 1.00 13.23 86 ASN A CA 1
ATOM 664 C C . ASN A 1 111 ? 27.265 -4.360 7.120 1.00 11.91 86 ASN A C 1
ATOM 665 O O . ASN A 1 111 ? 26.545 -5.353 6.991 1.00 11.89 86 ASN A O 1
ATOM 670 N N . LEU A 1 112 ? 27.528 -3.515 6.121 1.00 11.18 87 LEU A N 1
ATOM 671 C CA . LEU A 1 112 ? 27.119 -3.746 4.738 1.00 11.42 87 LE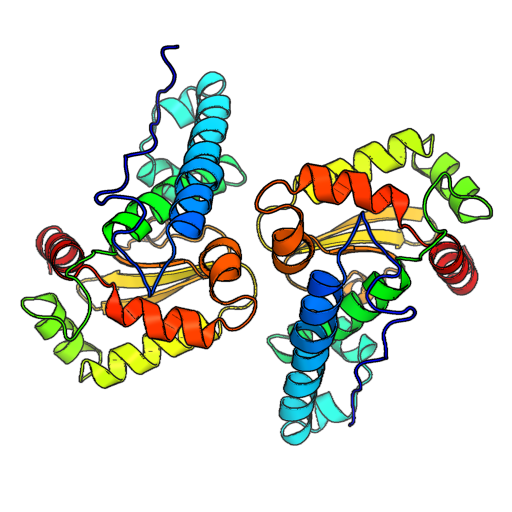U A CA 1
ATOM 672 C C . LEU A 1 112 ? 28.350 -4.019 3.869 1.00 11.28 87 LEU A C 1
ATOM 673 O O . LEU A 1 112 ? 29.461 -3.635 4.231 1.00 11.98 87 LEU A O 1
ATOM 678 N N . ALA A 1 113 ? 28.160 -4.672 2.733 1.00 9.22 88 ALA A N 1
ATOM 679 C CA . ALA A 1 113 ? 29.298 -4.965 1.851 1.00 11.12 88 ALA A CA 1
ATOM 680 C C . ALA A 1 113 ? 28.813 -5.308 0.437 1.00 12.08 88 ALA A C 1
ATOM 681 O O . ALA A 1 113 ? 27.772 -5.929 0.267 1.00 10.65 88 ALA A O 1
ATOM 683 N N . PRO A 1 114 ? 29.570 -4.891 -0.571 1.00 12.60 89 PRO A N 1
ATOM 684 C CA . PRO A 1 114 ? 29.221 -5.194 -1.968 1.00 13.95 89 PRO A CA 1
ATOM 685 C C . PRO A 1 114 ? 29.189 -6.686 -2.269 1.00 15.62 89 PRO A C 1
ATOM 686 O O . PRO A 1 114 ? 28.422 -7.095 -3.146 1.00 16.76 89 PRO A O 1
ATOM 690 N N . ASN A 1 115 ? 29.997 -7.492 -1.593 1.00 14.46 90 ASN A N 1
ATOM 691 C CA . ASN A 1 115 ? 29.941 -8.931 -1.862 1.00 14.25 90 ASN A CA 1
ATOM 692 C C . ASN A 1 115 ? 29.288 -9.633 -0.678 1.00 14.57 90 ASN A C 1
ATOM 693 O O . ASN A 1 115 ? 29.566 -10.808 -0.398 1.00 13.60 90 ASN A O 1
ATOM 698 N N . GLY A 1 116 ? 28.429 -8.908 0.033 1.00 14.87 91 GLY A N 1
ATOM 699 C CA . GLY A 1 116 ? 27.796 -9.471 1.218 1.00 15.19 91 GLY A CA 1
ATOM 700 C C . GLY A 1 116 ? 26.473 -10.151 0.875 1.00 15.49 91 GLY A C 1
ATOM 701 O O . GLY A 1 116 ? 26.254 -10.574 -0.259 1.00 15.23 91 GLY A O 1
ATOM 702 N N . GLY A 1 117 ? 25.590 -10.243 1.867 1.00 14.23 92 GLY A N 1
ATOM 703 C CA . GLY A 1 117 ? 24.264 -10.812 1.682 1.00 14.26 92 GLY A CA 1
ATOM 704 C C . GLY A 1 117 ? 24.216 -12.319 1.798 1.00 14.19 92 GLY A C 1
ATOM 705 O O . GLY A 1 117 ? 25.193 -12.985 2.186 1.00 14.16 92 GLY A O 1
ATOM 706 N N . GLY A 1 118 ? 23.047 -12.868 1.502 1.00 13.52 93 GLY A N 1
ATOM 707 C CA . GLY A 1 118 ? 22.879 -14.303 1.525 1.00 14.11 93 GLY A CA 1
ATOM 708 C C . GLY A 1 118 ? 22.946 -14.931 2.907 1.00 14.70 93 GLY A C 1
ATOM 709 O O . GLY A 1 118 ? 22.880 -14.254 3.959 1.00 13.67 93 GLY A O 1
ATOM 710 N N . GLU A 1 119 ? 23.056 -16.249 2.909 1.00 13.27 94 GLU A N 1
ATOM 711 C CA . GLU A 1 119 ? 23.059 -16.998 4.162 1.00 15.65 94 GLU A CA 1
ATOM 712 C C . GLU A 1 119 ? 24.406 -16.809 4.868 1.00 15.27 94 GLU A C 1
ATOM 713 O O . GLU A 1 119 ? 25.458 -16.706 4.222 1.00 15.06 94 GLU A O 1
ATOM 719 N N . PRO A 1 120 ? 24.388 -16.722 6.194 1.00 14.85 95 PRO A N 1
ATOM 720 C CA . PRO A 1 120 ? 25.636 -16.571 6.941 1.00 13.38 95 PRO A CA 1
ATOM 721 C C . PRO A 1 120 ? 26.450 -17.871 6.931 1.00 14.98 95 PRO A C 1
ATOM 722 O O . PRO A 1 120 ? 25.880 -18.977 6.815 1.00 14.53 95 PRO A O 1
ATOM 726 N N . THR A 1 121 ? 27.765 -17.737 7.056 1.00 15.06 96 THR A N 1
ATOM 727 C CA . THR A 1 121 ? 28.642 -18.886 7.261 1.00 16.82 96 THR A CA 1
ATOM 728 C C . THR A 1 121 ? 29.460 -18.677 8.546 1.00 16.14 96 THR A C 1
ATOM 729 O O . THR A 1 121 ? 29.352 -17.631 9.191 1.00 15.56 96 THR A O 1
ATOM 733 N N . GLY A 1 122 ? 30.275 -19.666 8.917 1.00 14.87 97 GLY A N 1
ATOM 734 C CA . GLY A 1 122 ? 31.160 -19.519 10.061 1.00 15.13 97 GLY A CA 1
ATOM 735 C C . GLY A 1 122 ? 30.441 -19.449 11.402 1.00 14.56 97 GLY A C 1
ATOM 736 O O . GLY A 1 122 ? 29.335 -19.952 11.562 1.00 13.73 97 GLY A O 1
ATOM 737 N N . LYS A 1 123 ? 31.061 -18.806 12.384 1.00 13.35 98 LYS A N 1
ATOM 738 C CA . LYS A 1 123 ? 30.513 -18.843 13.730 1.00 14.23 98 LYS A 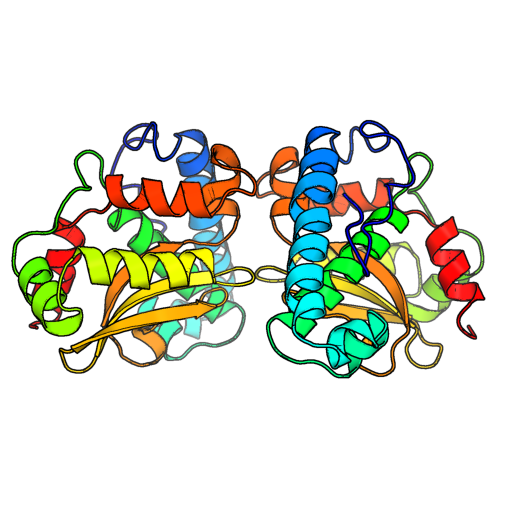CA 1
ATOM 739 C C . LYS A 1 123 ? 29.119 -18.204 13.913 1.00 14.13 98 LYS A C 1
ATOM 740 O O . LYS A 1 123 ? 28.307 -18.744 14.661 1.00 13.16 98 LYS A O 1
ATOM 746 N N . ILE A 1 124 ? 28.821 -17.079 13.267 1.00 14.47 99 ILE A N 1
ATOM 747 C CA . ILE A 1 124 ? 27.464 -16.516 13.493 1.00 15.66 99 ILE A CA 1
ATOM 748 C C . ILE A 1 124 ? 26.417 -17.461 12.967 1.00 14.79 99 ILE A C 1
ATOM 749 O O . ILE A 1 124 ? 25.318 -17.509 13.499 1.00 14.68 99 ILE A O 1
ATOM 754 N N . ALA A 1 125 ? 26.717 -18.164 11.875 1.00 13.91 100 ALA A N 1
ATOM 755 C CA . ALA A 1 125 ? 25.723 -19.072 11.316 1.00 15.03 100 ALA A CA 1
ATOM 756 C C . ALA A 1 125 ? 25.365 -20.123 12.359 1.00 14.24 100 ALA A C 1
ATOM 757 O O . ALA A 1 125 ? 24.188 -20.458 12.578 1.00 14.16 100 ALA A O 1
ATOM 759 N N . GLU A 1 126 ? 26.395 -20.633 13.027 1.00 14.55 101 GLU A N 1
ATOM 760 C CA . GLU A 1 126 ? 26.229 -21.624 14.080 1.00 14.39 101 GLU A CA 1
ATOM 761 C C . GLU A 1 126 ? 25.393 -21.062 15.237 1.00 13.39 101 GLU A C 1
ATOM 762 O O . GLU A 1 126 ? 24.486 -21.726 15.731 1.00 12.28 101 GLU A O 1
ATOM 768 N N . LEU A 1 127 ? 25.696 -19.839 15.655 1.00 12.18 102 LEU A N 1
ATOM 769 C CA . LEU A 1 127 ? 25.027 -19.230 16.815 1.00 12.40 102 LEU A CA 1
ATOM 770 C C . LEU A 1 127 ? 23.598 -18.865 16.472 1.00 11.22 102 LEU A C 1
ATOM 771 O O . LEU A 1 127 ? 22.690 -18.975 17.313 1.00 11.15 102 LEU A O 1
ATOM 776 N N . ILE A 1 128 ? 23.382 -18.451 15.225 1.00 11.91 103 ILE A N 1
ATOM 777 C CA . ILE A 1 128 ? 22.031 -18.141 14.774 1.00 12.46 103 ILE A CA 1
ATOM 778 C C . ILE A 1 128 ? 21.170 -19.396 14.839 1.00 13.20 103 ILE A C 1
ATOM 779 O O . ILE A 1 128 ? 20.048 -19.364 15.349 1.00 14.64 103 ILE A O 1
ATOM 784 N N . THR A 1 129 ? 21.718 -20.509 14.363 1.00 13.96 104 THR A N 1
ATOM 785 C CA . THR A 1 129 ? 21.021 -21.785 14.463 1.00 14.20 104 THR A CA 1
ATOM 786 C C . THR A 1 129 ? 20.767 -22.136 15.910 1.00 14.88 104 THR A C 1
ATOM 787 O O . THR A 1 129 ? 19.648 -22.525 16.297 1.00 13.72 104 THR A O 1
ATOM 791 N N . ARG A 1 130 ? 21.799 -21.971 16.733 1.00 15.00 105 ARG A N 1
ATOM 792 C CA . ARG A 1 130 ? 21.664 -22.313 18.137 1.00 15.63 105 ARG A CA 1
ATOM 793 C C . ARG A 1 130 ? 20.527 -21.550 18.805 1.00 15.52 105 ARG A C 1
ATOM 794 O O . ARG A 1 130 ? 19.726 -22.132 19.543 1.00 13.64 105 ARG A O 1
ATOM 802 N N . ASP A 1 131 ? 20.433 -20.248 18.529 1.00 14.65 106 ASP A N 1
ATOM 803 C CA . ASP A 1 131 ? 19.577 -19.388 19.320 1.00 14.50 106 ASP A CA 1
ATOM 804 C C . ASP A 1 131 ? 18.234 -19.008 18.695 1.00 15.55 106 ASP A C 1
ATOM 805 O O . ASP A 1 131 ? 17.314 -18.606 19.406 1.00 15.20 106 ASP A O 1
ATOM 810 N N . PHE A 1 132 ? 18.111 -19.175 17.387 1.00 14.24 107 PHE A N 1
ATOM 811 C CA . PHE A 1 132 ? 16.856 -18.886 16.703 1.00 14.93 107 PHE A CA 1
ATOM 812 C C . PHE A 1 132 ? 16.329 -20.096 15.979 1.00 15.16 107 PHE A C 1
ATOM 813 O O . PHE A 1 132 ? 15.241 -20.040 15.399 1.00 14.56 107 PHE A O 1
ATOM 821 N N . GLY A 1 133 ? 17.115 -21.172 15.985 1.00 15.23 108 GLY A N 1
ATOM 822 C CA . GLY A 1 133 ? 16.688 -22.413 15.356 1.00 16.62 108 GLY A CA 1
ATOM 823 C C . GLY A 1 133 ? 17.116 -22.556 13.900 1.00 17.12 108 GLY A C 1
ATOM 824 O O . GLY A 1 133 ? 17.532 -23.632 13.457 1.00 17.29 108 GLY A O 1
ATOM 825 N N . SER A 1 134 ? 17.027 -21.458 13.153 1.00 16.31 109 SER A N 1
ATOM 826 C CA . SER A 1 134 ? 17.416 -21.446 11.751 1.00 15.75 109 SER A CA 1
ATOM 827 C C . SER A 1 134 ? 17.654 -20.011 11.333 1.00 15.47 109 SER A C 1
ATOM 828 O O . SER A 1 134 ? 17.128 -19.075 11.959 1.00 14.88 109 SER A O 1
ATOM 831 N N . PHE A 1 135 ? 18.429 -19.829 10.269 1.00 15.59 110 PHE A N 1
ATOM 832 C CA . PHE A 1 135 ? 18.584 -18.491 9.714 1.00 15.51 110 PHE A CA 1
ATOM 833 C C . PHE A 1 135 ? 17.229 -17.927 9.263 1.00 15.87 110 PHE A C 1
ATOM 834 O O . PHE A 1 135 ? 16.955 -16.730 9.443 1.00 16.17 110 PHE A O 1
ATOM 842 N N . GLU A 1 136 ? 16.375 -18.760 8.667 1.00 15.72 111 GLU A N 1
ATOM 843 C CA . GLU A 1 136 ? 15.080 -18.248 8.199 1.00 17.11 111 GLU A CA 1
ATOM 844 C C . GLU A 1 136 ? 14.287 -17.609 9.358 1.00 15.79 111 GLU A C 1
ATOM 845 O O . GLU A 1 136 ? 13.693 -16.524 9.229 1.00 14.37 111 GLU A O 1
ATOM 851 N N . LYS A 1 137 ? 14.282 -18.274 10.498 1.00 14.66 112 LYS A N 1
ATOM 852 C CA . LYS A 1 137 ? 13.524 -17.756 11.640 1.00 16.11 112 LYS A CA 1
ATOM 853 C C . LYS A 1 137 ? 14.164 -16.491 12.205 1.00 14.48 112 LYS A C 1
ATOM 854 O O . LYS A 1 137 ? 13.470 -15.542 12.561 1.00 12.29 112 LYS A O 1
ATOM 860 N N . PHE A 1 138 ? 15.486 -16.481 12.288 1.00 13.59 113 PHE A N 1
ATOM 861 C CA . PHE A 1 138 ? 16.179 -15.265 12.706 1.00 12.96 113 PHE A CA 1
ATOM 862 C C . PHE A 1 138 ? 15.825 -14.098 11.768 1.00 12.81 113 PHE A C 1
ATOM 863 O O . PHE A 1 138 ? 15.527 -12.973 12.206 1.00 11.64 113 PHE A O 1
ATOM 871 N N . LYS A 1 139 ? 15.864 -14.368 10.463 1.00 12.60 114 LYS A N 1
ATOM 872 C CA . LYS A 1 139 ? 15.564 -13.342 9.472 1.00 12.94 114 LYS A CA 1
ATOM 873 C C . LYS A 1 139 ? 14.139 -12.817 9.638 1.00 13.15 114 LYS A C 1
ATOM 874 O O . LYS A 1 139 ? 13.872 -11.615 9.537 1.00 11.24 114 LYS A O 1
ATOM 880 N N . GLU A 1 140 ? 13.202 -13.722 9.899 1.00 12.24 115 GLU A N 1
ATOM 881 C CA . GLU A 1 140 ? 11.815 -13.311 10.172 1.00 13.66 115 GLU A CA 1
ATOM 882 C C . GLU A 1 140 ? 11.720 -12.362 11.387 1.00 13.03 115 GLU A C 1
ATOM 883 O O . GLU A 1 140 ? 11.043 -11.326 11.318 1.00 12.43 115 GLU A O 1
ATOM 889 N N . ASP A 1 141 ? 12.367 -12.745 12.483 1.00 11.70 116 ASP A N 1
ATOM 890 C CA . ASP A 1 141 ? 12.331 -12.009 13.754 1.00 14.06 116 ASP A CA 1
ATOM 891 C C . ASP A 1 141 ? 12.919 -10.611 13.559 1.00 12.53 116 ASP A C 1
ATOM 892 O O . ASP A 1 141 ? 12.333 -9.596 13.937 1.00 11.91 116 ASP A O 1
ATOM 897 N N . PHE A 1 142 ? 14.118 -10.584 12.997 1.00 11.28 117 PHE A N 1
ATOM 898 C CA . PHE A 1 142 ? 14.870 -9.339 12.848 1.00 9.32 117 PHE A CA 1
ATOM 899 C C . PHE A 1 142 ? 14.133 -8.395 11.908 1.00 10.56 117 PHE A C 1
ATOM 900 O O . PHE A 1 142 ? 14.020 -7.183 12.185 1.00 10.47 117 PHE A O 1
ATOM 908 N N . SER A 1 143 ? 13.639 -8.939 10.789 1.00 9.80 118 SER A N 1
ATOM 909 C CA . SER A 1 143 ? 12.862 -8.116 9.842 1.00 10.55 118 SER A CA 1
ATOM 910 C C . SER A 1 143 ? 11.643 -7.514 10.534 1.00 10.92 118 SER A C 1
ATOM 911 O O . SER A 1 143 ? 11.348 -6.314 10.391 1.00 10.05 118 SER A O 1
ATOM 914 N N . ALA A 1 144 ? 10.914 -8.335 11.293 1.00 10.24 119 ALA A N 1
ATOM 915 C CA . ALA A 1 144 ? 9.695 -7.843 11.940 1.00 10.42 119 ALA A CA 1
ATOM 916 C C . ALA A 1 144 ? 9.970 -6.707 12.935 1.00 11.12 119 ALA A C 1
ATOM 917 O O . ALA A 1 144 ? 9.224 -5.720 12.983 1.00 11.60 119 ALA A O 1
ATOM 919 N N . ALA A 1 145 ? 11.028 -6.856 13.725 1.00 10.06 120 ALA A N 1
ATOM 920 C CA . ALA A 1 145 ? 11.494 -5.782 14.607 1.00 10.30 120 ALA A CA 1
ATOM 921 C C . ALA A 1 145 ? 11.824 -4.489 13.829 1.00 10.93 120 ALA A C 1
ATOM 922 O O . ALA A 1 145 ? 11.398 -3.385 14.213 1.00 11.23 120 ALA A O 1
ATOM 924 N N . ALA A 1 146 ? 12.565 -4.634 12.737 1.00 9.86 121 ALA A N 1
ATOM 925 C CA . ALA A 1 146 ? 12.955 -3.493 11.908 1.00 11.53 121 ALA A CA 1
ATOM 926 C C . ALA A 1 146 ? 11.739 -2.855 11.245 1.00 11.81 121 ALA A C 1
ATOM 927 O O . ALA A 1 146 ? 11.598 -1.623 11.194 1.00 12.96 121 ALA A O 1
ATOM 929 N N . VAL A 1 147 ? 10.833 -3.682 10.751 1.00 12.02 122 VAL A N 1
ATOM 930 C CA . VAL A 1 147 ? 9.642 -3.145 10.080 1.00 13.10 122 VAL A CA 1
ATOM 931 C C . VAL A 1 147 ? 8.695 -2.476 11.080 1.00 13.65 122 VAL A C 1
ATOM 932 O O . VAL A 1 147 ? 8.047 -1.465 10.781 1.00 14.11 122 VAL A O 1
ATOM 936 N N . GLY A 1 148 ? 8.661 -2.999 12.297 1.00 14.09 123 GLY A N 1
ATOM 937 C CA . GLY A 1 148 ? 7.727 -2.505 13.299 1.00 14.20 123 GLY A CA 1
ATOM 938 C C . GLY A 1 148 ? 8.140 -1.311 14.133 1.00 14.09 123 GLY A C 1
ATOM 939 O O . GLY A 1 148 ? 7.293 -0.713 14.812 1.00 14.39 123 GLY A O 1
ATOM 940 N N . HIS A 1 149 ? 9.427 -0.969 14.130 1.00 11.96 124 HIS A N 1
ATOM 941 C CA . HIS A 1 149 ? 9.896 0.066 15.048 1.00 11.84 124 HIS A CA 1
ATOM 942 C C . HIS A 1 149 ? 9.233 1.411 14.740 1.00 12.21 124 HIS A C 1
ATOM 943 O O . HIS A 1 149 ? 9.366 1.923 13.628 1.00 12.16 124 HIS A O 1
ATOM 950 N N . PHE A 1 150 ? 8.535 2.002 15.714 1.00 11.46 125 PHE A N 1
ATOM 951 C CA . PHE A 1 150 ? 7.827 3.258 15.441 1.00 10.94 125 PHE A CA 1
ATOM 952 C C . PHE A 1 150 ? 8.742 4.458 15.647 1.00 11.00 125 PHE A C 1
ATOM 953 O O . PHE A 1 150 ? 9.373 4.573 16.695 1.00 11.45 125 PHE A O 1
ATOM 961 N N . GLY A 1 151 ? 8.806 5.352 14.656 1.00 10.54 126 GLY A N 1
ATOM 962 C CA . GLY A 1 151 ? 9.687 6.507 14.745 1.00 10.72 126 GLY A CA 1
ATOM 963 C C . GLY A 1 151 ? 11.114 6.174 14.332 1.00 11.24 126 GLY A C 1
ATOM 964 O O . GLY A 1 151 ? 11.348 5.189 13.629 1.00 10.51 126 GLY A O 1
ATOM 965 N N . SER A 1 152 ? 12.066 6.995 14.775 1.00 10.38 127 SER A N 1
ATOM 966 C CA . SER A 1 152 ? 13.469 6.806 14.401 1.00 9.58 127 SER A CA 1
ATOM 967 C C . SER A 1 152 ? 14.130 5.786 15.329 1.00 9.59 127 SER A C 1
ATOM 968 O O . SER A 1 152 ? 13.842 5.734 16.522 1.00 8.60 127 SER A O 1
ATOM 971 N N . GLY A 1 153 ? 14.996 4.953 14.783 1.00 9.85 128 GLY A N 1
ATOM 972 C CA . GLY A 1 153 ? 15.687 4.003 15.645 1.00 9.69 128 GLY A CA 1
ATOM 973 C C . GLY A 1 153 ? 16.557 3.011 14.902 1.00 8.76 128 GLY A C 1
ATOM 974 O O . GLY A 1 153 ? 16.852 3.188 13.706 1.00 8.75 128 GLY A O 1
ATOM 975 N N . TRP A 1 154 ? 16.968 1.981 15.637 1.00 8.86 129 TRP A N 1
ATOM 976 C CA . TRP A 1 154 ? 17.929 0.968 15.191 1.00 8.92 129 TRP A CA 1
ATOM 977 C C . TRP A 1 154 ? 17.449 -0.390 15.663 1.00 9.43 129 TRP A C 1
ATOM 978 O O . TRP A 1 154 ? 16.864 -0.498 16.758 1.00 11.17 129 TRP A O 1
ATOM 989 N N . VAL A 1 155 ? 17.766 -1.439 14.910 1.00 9.58 130 VAL A N 1
ATOM 990 C CA . VAL A 1 155 ? 17.576 -2.798 15.411 1.00 9.73 130 VAL A CA 1
ATOM 991 C C . VAL A 1 155 ? 18.960 -3.440 15.467 1.00 9.63 130 VAL A C 1
ATOM 992 O O . VAL A 1 155 ? 19.762 -3.275 14.543 1.00 9.03 130 VAL A O 1
ATOM 996 N N . TRP A 1 156 ? 19.251 -4.110 16.580 1.00 9.27 131 TRP A N 1
ATOM 997 C CA . TRP A 1 156 ? 20.565 -4.692 16.822 1.00 9.93 131 TRP A CA 1
ATOM 998 C C . TRP A 1 156 ? 20.450 -6.199 17.032 1.00 11.11 131 TRP A C 1
ATOM 999 O O . TRP A 1 156 ? 19.488 -6.669 17.650 1.00 11.70 131 TRP A O 1
ATOM 1010 N N . LEU A 1 157 ? 21.414 -6.947 16.501 1.00 12.13 132 LEU A N 1
ATOM 1011 C CA . LEU A 1 157 ? 21.674 -8.305 16.969 1.00 10.99 132 LEU A CA 1
ATOM 1012 C C . LEU A 1 157 ? 22.810 -8.119 17.945 1.00 11.86 132 LEU A C 1
ATOM 1013 O O . LEU A 1 157 ? 23.845 -7.531 17.591 1.00 12.02 132 LEU A O 1
ATOM 1018 N N . ILE A 1 158 ? 22.604 -8.595 19.170 1.00 12.11 133 ILE A N 1
ATOM 1019 C CA . ILE A 1 158 ? 23.559 -8.468 20.250 1.00 14.25 133 ILE A CA 1
ATOM 1020 C C . ILE A 1 158 ? 23.986 -9.840 20.779 1.00 13.28 133 ILE A C 1
ATOM 1021 O O . ILE A 1 158 ? 23.275 -10.808 20.616 1.00 13.83 133 ILE A O 1
ATOM 1026 N N . ALA A 1 159 ? 25.173 -9.907 21.368 1.00 13.01 134 ALA A N 1
ATOM 1027 C CA . ALA A 1 159 ? 25.541 -11.025 22.237 1.00 14.80 134 ALA A CA 1
ATOM 1028 C C . ALA A 1 159 ? 25.381 -10.508 23.655 1.00 15.62 134 ALA A C 1
ATOM 1029 O O . ALA A 1 159 ? 25.977 -9.497 24.034 1.00 16.15 134 ALA A O 1
ATOM 1031 N N . ASP A 1 160 ? 24.559 -11.169 24.443 1.00 16.66 135 ASP A N 1
ATOM 1032 C CA . ASP A 1 160 ? 24.322 -10.641 25.760 1.00 20.16 135 ASP A CA 1
ATOM 1033 C C . ASP A 1 160 ? 25.307 -11.326 26.707 1.00 23.14 135 ASP A C 1
ATOM 1034 O O . ASP A 1 160 ? 26.411 -10.828 26.954 1.00 27.45 135 ASP A O 1
ATOM 1039 N N . ASP A 1 161 ? 24.996 -12.488 27.215 1.00 24.02 136 ASP A N 1
ATOM 1040 C CA . ASP A 1 161 ? 26.054 -13.071 28.060 1.00 24.07 136 ASP A CA 1
ATOM 1041 C C . ASP A 1 161 ? 26.455 -14.308 27.294 1.00 21.50 136 ASP A C 1
ATOM 1042 O O . ASP A 1 161 ? 26.295 -15.401 27.782 1.00 22.66 136 ASP A O 1
ATOM 1047 N N . GLY A 1 162 ? 26.900 -14.122 26.054 1.00 19.61 137 GLY A N 1
ATOM 1048 C CA . GLY A 1 162 ? 27.202 -15.237 25.171 1.00 17.83 137 GLY A CA 1
ATOM 1049 C C . GLY A 1 162 ? 26.001 -15.689 24.342 1.00 15.89 137 GLY A C 1
ATOM 1050 O O . GLY A 1 162 ? 26.146 -16.540 23.481 1.00 14.91 137 GLY A O 1
ATOM 1051 N N . LYS A 1 163 ? 24.836 -15.084 24.571 1.00 14.30 138 LYS A N 1
ATOM 1052 C CA . LYS A 1 163 ? 23.584 -15.488 23.924 1.00 16.33 138 LYS A CA 1
ATOM 1053 C C . LYS A 1 163 ? 23.167 -14.428 22.928 1.00 14.80 138 LYS A C 1
ATOM 1054 O O . LYS A 1 163 ? 23.276 -13.246 23.228 1.00 15.62 138 LYS A O 1
ATOM 1060 N N . LEU A 1 164 ? 22.660 -14.845 21.775 1.00 13.74 139 LEU A N 1
ATOM 1061 C CA . LEU A 1 164 ? 22.199 -13.909 20.755 1.00 12.65 139 LEU A CA 1
ATOM 1062 C C . LEU A 1 164 ? 20.829 -13.386 21.123 1.00 13.69 139 LEU A C 1
ATOM 1063 O O . LEU A 1 164 ? 19.966 -14.133 21.590 1.00 12.59 139 LEU A O 1
ATOM 1068 N N . LYS A 1 165 ? 20.613 -12.099 20.898 1.00 14.19 140 LYS A N 1
ATOM 1069 C CA . LYS A 1 165 ? 19.308 -11.515 21.144 1.00 13.93 140 LYS A CA 1
ATOM 1070 C C . LYS A 1 165 ? 19.098 -10.320 20.226 1.00 12.65 140 LYS A C 1
ATOM 1071 O O . LYS A 1 165 ? 20.044 -9.597 19.916 1.00 11.98 140 LYS A O 1
ATOM 1077 N N . ILE A 1 166 ? 17.860 -10.122 19.795 1.00 11.29 141 ILE A N 1
ATOM 1078 C CA . ILE A 1 166 ? 17.524 -8.981 18.959 1.00 11.24 141 ILE A CA 1
ATOM 1079 C C . ILE A 1 166 ? 16.986 -7.890 19.868 1.00 12.56 141 ILE A C 1
ATOM 1080 O O . ILE A 1 166 ? 16.044 -8.120 20.634 1.00 12.15 141 ILE A O 1
ATOM 1085 N N . VAL A 1 167 ? 17.590 -6.709 19.800 1.00 11.67 142 VAL A N 1
ATOM 1086 C CA . VAL A 1 167 ? 17.125 -5.592 20.612 1.00 12.87 142 VAL A CA 1
ATOM 1087 C C . VAL A 1 167 ? 16.950 -4.346 19.777 1.00 13.27 142 VAL A C 1
ATOM 1088 O O . VAL A 1 167 ? 17.699 -4.121 18.798 1.00 11.92 142 VAL A O 1
ATOM 1092 N N . GLN A 1 168 ? 15.991 -3.515 20.180 1.00 12.90 143 GLN A N 1
ATOM 1093 C CA . GLN A 1 168 ? 15.719 -2.290 19.439 1.00 13.62 143 GLN A CA 1
ATOM 1094 C C . GLN A 1 168 ? 16.281 -1.115 20.225 1.00 14.09 143 GLN A C 1
ATOM 1095 O O . GLN A 1 168 ? 16.260 -1.131 21.454 1.00 14.36 143 GLN A O 1
ATOM 1101 N N . GLY A 1 169 ? 16.810 -0.125 19.510 1.00 12.39 144 GLY A N 1
ATOM 1102 C CA . GLY A 1 169 ? 17.301 1.093 20.112 1.00 12.27 144 GLY A CA 1
ATOM 1103 C C . GLY A 1 169 ? 16.519 2.262 19.536 1.00 13.29 144 GLY A C 1
ATOM 1104 O O . GLY A 1 169 ? 16.704 2.622 18.368 1.00 11.76 144 GLY A O 1
ATOM 1105 N N . HIS A 1 170 ? 15.646 2.869 20.338 1.00 12.08 145 HIS A N 1
ATOM 1106 C CA . HIS A 1 170 ? 14.897 3.998 19.824 1.00 12.83 145 HIS A CA 1
ATOM 1107 C C . HIS A 1 170 ? 15.824 5.206 19.688 1.00 12.03 145 HIS A C 1
ATOM 1108 O O . HIS A 1 170 ? 16.704 5.399 20.509 1.00 12.21 145 HIS A O 1
ATOM 1115 N N . ASP A 1 171 ? 15.614 6.004 18.643 1.00 11.56 146 ASP A N 1
ATOM 1116 C CA . ASP A 1 171 ? 16.468 7.159 18.342 1.00 11.38 146 ASP A CA 1
ATOM 1117 C C . ASP A 1 171 ? 17.957 6.783 18.190 1.00 11.13 146 ASP A C 1
ATOM 1118 O O . ASP A 1 171 ? 18.341 6.184 17.187 1.00 10.21 146 ASP A O 1
ATOM 1123 N N . ALA A 1 172 ? 18.800 7.129 19.163 1.00 9.45 147 ALA A N 1
ATOM 1124 C CA . ALA A 1 172 ? 20.215 6.742 19.087 1.00 9.50 147 ALA A CA 1
ATOM 1125 C C . ALA A 1 172 ? 20.552 5.490 19.905 1.00 9.54 147 ALA A C 1
ATOM 1126 O O . ALA A 1 172 ? 21.723 5.131 20.036 1.00 9.26 147 ALA A O 1
ATOM 1128 N N . GLY A 1 173 ? 19.524 4.831 20.446 1.00 10.12 148 GLY A N 1
ATOM 1129 C CA . GLY A 1 173 ? 19.716 3.802 21.450 1.00 11.19 148 GLY A CA 1
ATOM 1130 C C . GLY A 1 173 ? 20.710 2.746 21.006 1.00 11.98 148 GLY A C 1
ATOM 1131 O O . GLY A 1 173 ? 20.611 2.231 19.887 1.00 11.17 148 GLY A O 1
ATOM 1132 N N . ASN A 1 174 ? 21.649 2.419 21.894 1.00 10.86 149 ASN A N 1
ATOM 1133 C CA . ASN A 1 174 ? 22.805 1.561 21.567 1.00 12.27 149 ASN A CA 1
ATOM 1134 C C . ASN A 1 174 ? 23.087 0.650 22.778 1.00 12.81 149 ASN A C 1
ATOM 1135 O O . ASN A 1 174 ? 23.275 1.113 23.890 1.00 13.27 149 ASN A O 1
ATOM 1140 N N . PRO A 1 175 ? 23.053 -0.653 22.570 1.00 13.75 150 PRO A N 1
ATOM 1141 C CA . PRO A 1 175 ? 23.095 -1.599 23.693 1.00 12.92 150 PRO A CA 1
ATOM 1142 C C . PRO A 1 175 ? 24.434 -1.622 24.424 1.00 12.75 150 PRO A C 1
ATOM 1143 O O . PRO A 1 175 ? 24.507 -2.255 25.487 1.00 13.21 150 PRO A O 1
ATOM 1147 N N . ILE A 1 176 ? 25.441 -0.924 23.901 1.00 11.95 151 ILE A N 1
ATOM 1148 C CA . ILE A 1 176 ? 26.678 -0.756 24.650 1.00 13.73 151 ILE A CA 1
ATOM 1149 C C . ILE A 1 176 ? 26.414 -0.015 25.966 1.00 14.80 151 ILE A C 1
ATOM 1150 O O . ILE A 1 176 ? 27.159 -0.181 26.943 1.00 14.30 151 ILE A O 1
ATOM 1155 N N . ARG A 1 177 ? 25.343 0.784 26.004 1.00 15.34 152 ARG A N 1
ATOM 1156 C CA . ARG A 1 177 ? 25.013 1.519 27.224 1.00 16.84 152 ARG A CA 1
ATOM 1157 C C . ARG A 1 177 ? 24.726 0.518 28.360 1.00 18.77 152 ARG A C 1
ATOM 1158 O O . ARG A 1 177 ? 25.033 0.775 29.537 1.00 17.78 152 ARG A O 1
ATOM 1166 N N . GLU A 1 178 ? 24.123 -0.607 27.995 1.00 19.50 153 GLU A N 1
ATOM 1167 C CA . GLU A 1 178 ? 23.937 -1.717 28.925 1.00 23.65 153 GLU A CA 1
ATOM 1168 C C . GLU A 1 178 ? 25.155 -2.658 28.865 1.00 23.61 153 GLU A C 1
ATOM 1169 O O . GLU A 1 178 ? 26.231 -2.259 28.414 1.00 23.82 153 GLU A O 1
ATOM 1175 N N . SER A 1 179 ? 25.059 -3.895 29.313 1.00 24.14 154 SER A N 1
ATOM 1176 C CA . SER A 1 179 ? 26.329 -4.648 29.311 1.00 27.17 154 SER A CA 1
ATOM 1177 C C . SER A 1 179 ? 26.871 -5.051 27.913 1.00 24.55 154 SER A C 1
ATOM 1178 O O . SER A 1 179 ? 27.972 -5.589 27.814 1.00 24.03 154 SER A O 1
ATOM 1181 N N . LYS A 1 180 ? 26.145 -4.716 26.841 1.00 22.62 155 LYS A N 1
ATOM 1182 C CA . LYS A 1 180 ? 26.062 -5.646 25.704 1.00 21.51 155 LYS A CA 1
ATOM 1183 C C . LYS A 1 180 ? 26.984 -5.439 24.498 1.00 19.98 155 LYS A C 1
ATOM 1184 O O . LYS A 1 180 ? 27.498 -4.346 24.270 1.00 21.07 155 LYS A O 1
ATOM 1190 N N . THR A 1 181 ? 27.171 -6.505 23.723 1.00 17.80 156 THR A N 1
ATOM 1191 C CA . THR A 1 181 ? 28.072 -6.479 22.578 1.00 17.12 156 THR A CA 1
ATOM 1192 C C . THR A 1 181 ? 27.335 -6.545 21.241 1.00 16.34 156 THR A C 1
ATOM 1193 O O . THR A 1 181 ? 26.726 -7.557 20.935 1.00 17.12 156 THR A O 1
ATOM 1197 N N . PRO A 1 182 ? 27.410 -5.472 20.458 1.00 15.51 157 PRO A N 1
ATOM 1198 C CA . PRO A 1 182 ? 26.739 -5.396 19.146 1.00 14.64 157 PRO A CA 1
ATOM 1199 C C . PRO A 1 182 ? 27.411 -6.263 18.103 1.00 13.06 157 PRO A C 1
ATOM 1200 O O . PRO A 1 182 ? 28.640 -6.310 18.021 1.00 12.82 157 PRO A O 1
ATOM 1204 N N . LEU A 1 183 ? 26.603 -6.970 17.321 1.00 12.87 158 LEU A N 1
ATOM 1205 C CA . LEU A 1 183 ? 27.126 -7.865 16.300 1.00 11.88 158 LEU A CA 1
ATOM 1206 C C . LEU A 1 183 ? 26.697 -7.440 14.907 1.00 11.76 158 LEU A C 1
ATOM 1207 O O . LEU A 1 183 ? 27.456 -7.592 13.958 1.00 11.80 158 LEU A O 1
ATOM 1212 N N . MET A 1 184 ? 25.469 -6.923 14.794 1.00 11.36 159 MET A N 1
ATOM 1213 C CA . MET A 1 184 ? 24.886 -6.521 13.524 1.00 11.49 159 MET A CA 1
ATOM 1214 C C . MET A 1 184 ? 23.895 -5.408 13.838 1.00 10.74 159 MET A C 1
ATOM 1215 O O . MET A 1 184 ? 23.340 -5.371 14.943 1.00 10.27 159 MET A O 1
ATOM 1220 N N . ASN A 1 185 ? 23.673 -4.495 12.897 1.00 9.47 160 ASN A N 1
ATOM 1221 C CA . ASN A 1 185 ? 22.565 -3.543 13.084 1.00 8.84 160 ASN A CA 1
ATOM 1222 C C . ASN A 1 185 ? 21.954 -3.115 11.772 1.00 8.68 160 ASN A C 1
ATOM 1223 O O . ASN A 1 185 ? 22.533 -3.377 10.699 1.00 7.44 160 ASN A O 1
ATOM 1228 N N . ILE A 1 186 ? 20.769 -2.503 11.881 1.00 9.26 161 ILE A N 1
ATOM 1229 C CA . ILE A 1 186 ? 20.123 -1.814 10.774 1.00 9.97 161 ILE A CA 1
ATOM 1230 C C . ILE A 1 186 ? 19.525 -0.499 11.238 1.00 10.14 161 ILE A C 1
ATOM 1231 O O . ILE A 1 186 ? 18.919 -0.395 12.316 1.00 9.85 161 ILE A O 1
ATOM 1236 N N . ASP A 1 187 ? 19.745 0.514 10.413 1.00 9.70 162 ASP A N 1
ATOM 1237 C CA . ASP A 1 187 ? 19.274 1.857 10.670 1.00 10.46 162 ASP A CA 1
ATOM 1238 C C . ASP A 1 187 ? 17.874 1.961 10.092 1.00 9.43 162 ASP A C 1
ATOM 1239 O O . ASP A 1 187 ? 17.685 1.747 8.889 1.00 9.65 162 ASP A O 1
ATOM 1244 N N . VAL A 1 188 ? 16.888 2.248 10.944 1.00 9.06 163 VAL A N 1
ATOM 1245 C CA . VAL A 1 188 ? 15.516 2.460 10.447 1.00 9.80 163 VAL A CA 1
ATOM 1246 C C . VAL A 1 188 ? 15.018 3.888 10.580 1.00 9.83 163 VAL A C 1
ATOM 1247 O O . VAL A 1 188 ? 13.820 4.172 10.395 1.00 9.21 163 VAL A O 1
ATOM 1251 N N . TRP A 1 189 ? 15.939 4.809 10.857 1.00 9.12 164 TRP A N 1
ATOM 1252 C CA . TRP A 1 189 ? 15.625 6.218 10.619 1.00 9.25 164 TRP A CA 1
ATOM 1253 C C . TRP A 1 189 ? 15.220 6.388 9.177 1.00 10.05 164 TRP A C 1
ATOM 1254 O O . TRP A 1 189 ? 15.779 5.723 8.300 1.00 11.11 164 TRP A O 1
ATOM 1265 N N . GLU A 1 190 ? 14.257 7.270 8.907 1.00 8.22 165 GLU A N 1
ATOM 1266 C CA . GLU A 1 190 ? 13.778 7.421 7.553 1.00 9.41 165 GLU A CA 1
ATOM 1267 C C . GLU A 1 190 ? 14.875 7.804 6.539 1.00 9.46 165 GLU A C 1
ATOM 1268 O O . GLU A 1 190 ? 14.840 7.355 5.399 1.00 10.04 165 GLU A O 1
ATOM 1274 N N . HIS A 1 191 ? 15.851 8.609 6.962 1.00 8.90 166 HIS A N 1
ATOM 1275 C CA . HIS A 1 191 ? 16.924 9.035 6.049 1.00 8.16 166 HIS A CA 1
ATOM 1276 C C . HIS A 1 191 ? 17.704 7.859 5.478 1.00 9.04 166 HIS A C 1
ATOM 1277 O O . HIS A 1 191 ? 18.326 7.968 4.430 1.00 9.25 166 HIS A O 1
ATOM 1284 N N . ALA A 1 192 ? 17.652 6.723 6.148 1.00 8.92 167 ALA A N 1
ATOM 1285 C CA . ALA A 1 192 ? 18.471 5.582 5.722 1.00 8.81 167 ALA A CA 1
ATOM 1286 C C . ALA A 1 192 ? 17.927 4.991 4.437 1.00 9.46 167 ALA A C 1
ATOM 1287 O O . ALA A 1 192 ? 18.679 4.414 3.667 1.00 10.36 167 ALA A O 1
ATOM 1289 N N . TYR A 1 193 ? 16.620 5.138 4.213 1.00 8.54 168 TYR A N 1
ATOM 1290 C CA . TYR A 1 193 ? 15.966 4.466 3.102 1.00 10.21 168 TYR A CA 1
ATOM 1291 C C . TYR A 1 193 ? 15.049 5.348 2.247 1.00 10.29 168 TYR A C 1
ATOM 1292 O O . TYR A 1 193 ? 14.616 4.919 1.180 1.00 11.33 168 TYR A O 1
ATOM 1301 N N . TYR A 1 194 ? 14.725 6.548 2.712 1.00 11.62 169 TYR A N 1
ATOM 1302 C CA . TYR A 1 194 ? 13.668 7.318 2.025 1.00 10.76 169 TYR A CA 1
ATOM 1303 C C . TYR A 1 194 ? 13.968 7.675 0.567 1.00 9.78 169 TYR A C 1
ATOM 1304 O O . TYR A 1 194 ? 13.039 7.752 -0.241 1.00 9.16 169 TYR A O 1
ATOM 1313 N N . ILE A 1 195 ? 15.239 7.910 0.240 1.00 9.71 170 ILE A N 1
ATOM 1314 C CA . ILE A 1 195 ? 15.620 8.255 -1.135 1.00 10.46 170 ILE A CA 1
ATOM 1315 C C . ILE A 1 195 ? 15.333 7.087 -2.070 1.00 10.98 170 ILE A C 1
ATOM 1316 O O . ILE A 1 195 ? 14.890 7.269 -3.206 1.00 10.77 170 ILE A O 1
ATOM 1321 N N . ASP A 1 196 ? 15.565 5.881 -1.566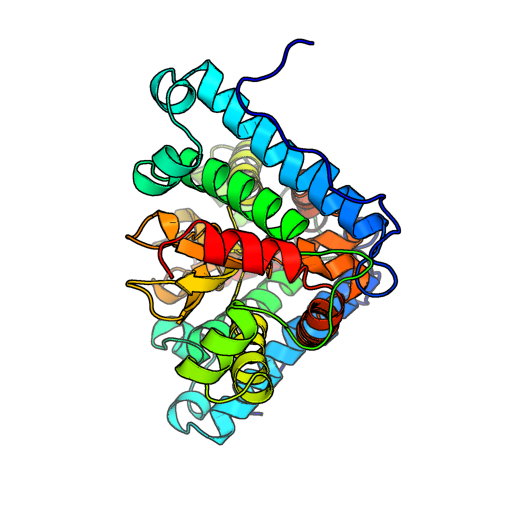 1.00 11.16 171 ASP A N 1
ATOM 1322 C CA . ASP A 1 196 ? 15.479 4.683 -2.384 1.00 11.35 171 ASP A CA 1
ATOM 1323 C C . ASP A 1 196 ? 14.146 3.991 -2.342 1.00 11.87 171 ASP A C 1
ATOM 1324 O O . ASP A 1 196 ? 13.782 3.300 -3.302 1.00 11.15 171 ASP A O 1
ATOM 1329 N N . TYR A 1 197 ? 13.431 4.142 -1.227 1.00 9.83 172 TYR A N 1
ATOM 1330 C CA . TYR A 1 197 ? 12.245 3.315 -0.975 1.00 11.35 172 TYR A CA 1
ATOM 1331 C C . TYR A 1 197 ? 11.046 4.146 -0.523 1.00 11.04 172 TYR A C 1
ATOM 1332 O O . TYR A 1 197 ? 9.975 3.604 -0.338 1.00 10.92 172 TYR A O 1
ATOM 1341 N N . ARG A 1 198 ? 11.264 5.444 -0.310 1.00 10.73 173 ARG A N 1
ATOM 1342 C CA . ARG A 1 198 ? 10.261 6.327 0.281 1.00 10.96 173 ARG A CA 1
ATOM 1343 C C . ARG A 1 198 ? 9.707 5.663 1.546 1.00 12.96 173 ARG A C 1
ATOM 1344 O O . ARG A 1 198 ? 10.477 5.238 2.399 1.00 12.88 173 ARG A O 1
ATOM 1352 N N . ASN A 1 199 ? 8.390 5.523 1.654 1.00 12.61 174 ASN A N 1
ATOM 1353 C CA . ASN A 1 199 ? 7.824 4.984 2.891 1.00 12.57 174 ASN A CA 1
ATOM 1354 C C . ASN A 1 199 ? 7.789 3.451 2.971 1.00 11.67 174 ASN A C 1
ATOM 1355 O O . ASN A 1 199 ? 7.283 2.893 3.951 1.00 11.45 174 ASN A O 1
ATOM 1360 N N . ALA A 1 200 ? 8.310 2.773 1.953 1.00 10.15 175 ALA A N 1
ATOM 1361 C CA . ALA A 1 200 ? 8.274 1.303 1.901 1.00 10.08 175 ALA A CA 1
ATOM 1362 C C . ALA A 1 200 ? 9.399 0.684 2.739 1.00 10.84 175 ALA A C 1
ATOM 1363 O O . ALA A 1 200 ? 10.304 0.035 2.201 1.00 10.74 175 ALA A O 1
ATOM 1365 N N . ARG A 1 201 ? 9.338 0.877 4.052 1.00 10.47 176 ARG A N 1
ATOM 1366 C CA . ARG A 1 201 ? 10.397 0.346 4.918 1.00 11.73 176 ARG A CA 1
ATOM 1367 C C . ARG A 1 201 ? 10.580 -1.159 4.766 1.00 10.88 176 ARG A C 1
ATOM 1368 O O . ARG A 1 201 ? 11.700 -1.653 4.771 1.00 9.70 176 ARG A O 1
ATOM 1376 N N . ALA A 1 202 ? 9.475 -1.883 4.607 1.00 11.47 177 ALA A N 1
ATOM 1377 C CA . ALA A 1 202 ? 9.578 -3.331 4.450 1.00 12.61 177 ALA A CA 1
ATOM 1378 C C . ALA A 1 202 ? 10.444 -3.700 3.234 1.00 13.17 177 ALA A C 1
ATOM 1379 O O . ALA A 1 202 ? 11.201 -4.651 3.297 1.00 12.94 177 ALA A O 1
ATOM 1381 N N . GLN A 1 203 ? 10.321 -2.953 2.134 1.00 13.23 178 GLN A N 1
ATOM 1382 C CA . GLN A 1 203 ? 11.121 -3.258 0.938 1.00 15.28 178 GLN A CA 1
ATOM 1383 C C . GLN A 1 203 ? 12.604 -2.974 1.217 1.00 14.43 178 GLN A C 1
ATOM 1384 O O . GLN A 1 203 ? 13.492 -3.708 0.784 1.00 14.08 178 GLN A O 1
ATOM 1390 N N . TYR A 1 204 ? 12.859 -1.909 1.967 1.00 13.11 179 TYR A N 1
ATOM 1391 C CA . TYR A 1 204 ? 14.221 -1.574 2.391 1.00 11.42 179 TYR A CA 1
ATOM 1392 C C . TYR A 1 204 ? 14.831 -2.697 3.234 1.00 10.94 179 TYR A C 1
ATOM 1393 O O . TYR A 1 204 ? 15.995 -3.087 3.048 1.00 9.54 179 TYR A O 1
ATOM 1402 N N . VAL A 1 205 ? 14.047 -3.216 4.172 1.00 11.10 180 VAL A N 1
ATOM 1403 C CA . VAL A 1 205 ? 14.534 -4.236 5.087 1.00 11.10 180 VAL A CA 1
ATOM 1404 C C . VAL A 1 205 ? 14.823 -5.509 4.315 1.00 11.55 180 VAL A C 1
ATOM 1405 O O . VAL A 1 205 ? 15.846 -6.183 4.536 1.00 10.37 180 VAL A O 1
ATOM 1409 N N . LYS A 1 206 ? 13.921 -5.834 3.391 1.00 12.86 181 LYS A N 1
ATOM 1410 C CA . LYS A 1 206 ? 14.118 -6.971 2.495 1.00 14.98 181 LYS A CA 1
ATOM 1411 C C . LYS A 1 206 ? 15.490 -6.873 1.813 1.00 15.32 181 LYS A C 1
ATOM 1412 O O . LYS A 1 206 ? 16.257 -7.853 1.781 1.00 15.06 181 LYS A O 1
ATOM 1418 N N . ASN A 1 207 ? 15.812 -5.682 1.311 1.00 14.40 182 ASN A N 1
ATOM 1419 C CA . ASN A 1 207 ? 17.045 -5.469 0.542 1.00 15.23 182 ASN A CA 1
ATOM 1420 C C . ASN A 1 207 ? 18.320 -5.459 1.390 1.00 14.65 182 ASN A C 1
ATOM 1421 O O . ASN A 1 207 ? 19.416 -5.756 0.898 1.00 14.11 182 ASN A O 1
ATOM 1426 N N . TYR A 1 208 ? 18.169 -5.124 2.663 1.00 12.82 183 TYR A N 1
ATOM 1427 C CA . TYR A 1 208 ? 19.280 -5.125 3.614 1.00 12.73 183 TYR A CA 1
ATOM 1428 C C . TYR A 1 208 ? 19.904 -6.516 3.699 1.00 12.88 183 TYR A C 1
ATOM 1429 O O . TYR A 1 208 ? 21.119 -6.651 3.838 1.00 12.07 183 TYR A O 1
ATOM 1438 N N . TRP A 1 209 ? 19.078 -7.553 3.564 1.00 12.46 184 TRP A N 1
ATOM 1439 C CA . TRP A 1 209 ? 19.592 -8.920 3.623 1.00 11.99 184 TRP A CA 1
ATOM 1440 C C . TRP A 1 209 ? 20.529 -9.217 2.442 1.00 12.39 184 TRP A C 1
ATOM 1441 O O . TRP A 1 209 ? 21.380 -10.094 2.532 1.00 12.40 184 TRP A O 1
ATOM 1452 N N . ASN A 1 210 ? 20.404 -8.469 1.356 1.00 12.54 185 ASN A N 1
ATOM 1453 C CA . ASN A 1 210 ? 21.331 -8.654 0.238 1.00 12.19 185 ASN A CA 1
ATOM 1454 C C . ASN A 1 210 ? 22.658 -7.959 0.467 1.00 12.59 185 ASN A C 1
ATOM 1455 O O . ASN A 1 210 ? 23.579 -8.119 -0.332 1.00 9.79 185 ASN A O 1
ATOM 1460 N N . LEU A 1 211 ? 22.760 -7.211 1.568 1.00 9.95 186 LEU A N 1
ATOM 1461 C CA . LEU A 1 211 ? 23.940 -6.376 1.823 1.00 10.65 186 LEU A CA 1
ATOM 1462 C C . LEU A 1 211 ? 24.785 -6.761 3.034 1.00 10.81 186 LEU A C 1
ATOM 1463 O O . LEU A 1 211 ? 25.899 -6.269 3.185 1.00 10.42 186 LEU A O 1
ATOM 1468 N N . VAL A 1 212 ? 24.264 -7.630 3.894 1.00 11.04 187 VAL A N 1
ATOM 1469 C CA . VAL A 1 212 ? 24.904 -7.908 5.187 1.00 11.06 187 VAL A CA 1
ATOM 1470 C C . VAL A 1 212 ? 26.344 -8.422 5.041 1.00 11.65 187 VAL A C 1
ATOM 1471 O O . VAL A 1 212 ? 26.603 -9.392 4.296 1.00 11.66 187 VAL A O 1
ATOM 1475 N N . ASN A 1 213 ? 27.268 -7.777 5.760 1.00 9.85 188 ASN A N 1
ATOM 1476 C CA . ASN A 1 213 ? 28.690 -8.101 5.687 1.00 10.78 188 ASN A CA 1
ATOM 1477 C C . ASN A 1 213 ? 28.979 -9.157 6.737 1.00 10.89 188 ASN A C 1
ATOM 1478 O O . ASN A 1 213 ? 29.287 -8.831 7.895 1.00 10.75 188 ASN A O 1
ATOM 1483 N N . TRP A 1 214 ? 28.841 -10.424 6.364 1.00 10.73 189 TRP A N 1
ATOM 1484 C CA . TRP A 1 214 ? 28.947 -11.479 7.361 1.00 11.00 189 TRP A CA 1
ATOM 1485 C C . TRP A 1 214 ? 30.384 -11.618 7.886 1.00 12.93 189 TRP A C 1
ATOM 1486 O O . TRP A 1 214 ? 30.603 -12.152 8.970 1.00 12.82 189 TRP A O 1
ATOM 1497 N N . ASP A 1 215 ? 31.357 -11.127 7.124 1.00 14.22 190 ASP A N 1
ATOM 1498 C CA . ASP A 1 215 ? 32.734 -11.146 7.597 1.00 14.01 190 ASP A CA 1
ATOM 1499 C C . ASP A 1 215 ? 32.922 -10.208 8.789 1.00 13.11 190 ASP A C 1
ATOM 1500 O O . ASP A 1 215 ? 33.585 -10.568 9.754 1.00 12.84 190 ASP A O 1
ATOM 1505 N N . PHE A 1 216 ? 32.296 -9.028 8.732 1.00 11.41 191 PHE A N 1
ATOM 1506 C CA . PHE A 1 216 ? 32.311 -8.072 9.837 1.00 11.34 191 PHE A CA 1
ATOM 1507 C C . PHE A 1 216 ? 31.572 -8.639 11.039 1.00 11.17 191 PHE A C 1
ATOM 1508 O O . PHE A 1 216 ? 32.073 -8.576 12.179 1.00 9.99 191 PHE A O 1
ATOM 1516 N N . VAL A 1 217 ? 30.391 -9.208 10.784 1.00 10.30 192 VAL A N 1
ATOM 1517 C CA . VAL A 1 217 ? 29.619 -9.839 11.848 1.00 10.83 192 VAL A CA 1
ATOM 1518 C C . VAL A 1 217 ? 30.457 -10.914 12.530 1.00 11.22 192 VAL A C 1
ATOM 1519 O O . VAL A 1 217 ? 30.536 -10.943 13.764 1.00 10.96 192 VAL A O 1
ATOM 1523 N N . ASN A 1 218 ? 31.090 -11.781 11.733 1.00 12.33 193 ASN A N 1
ATOM 1524 C CA . ASN A 1 218 ? 31.924 -12.843 12.288 1.00 13.06 193 ASN A CA 1
ATOM 1525 C C . ASN A 1 218 ? 33.150 -12.331 13.060 1.00 13.96 193 ASN A C 1
ATOM 1526 O O . ASN A 1 218 ? 33.540 -12.916 14.075 1.00 15.12 193 ASN A O 1
ATOM 1531 N N . ASP A 1 219 ? 33.732 -11.222 12.609 1.00 13.73 194 ASP A N 1
ATOM 1532 C CA . ASP A 1 219 ? 34.789 -10.569 13.365 1.00 15.36 194 ASP A CA 1
ATOM 1533 C C . ASP A 1 219 ? 34.258 -10.108 14.737 1.00 14.64 194 ASP A C 1
ATOM 1534 O O . ASP A 1 219 ? 34.953 -10.203 15.746 1.00 13.34 194 ASP A O 1
ATOM 1539 N N . ASN A 1 220 ? 33.036 -9.576 14.777 1.00 14.06 195 ASN A N 1
ATOM 1540 C CA . ASN A 1 220 ? 32.463 -9.140 16.056 1.00 13.59 195 ASN A CA 1
ATOM 1541 C C . ASN A 1 220 ? 32.284 -10.333 16.986 1.00 14.00 195 ASN A C 1
ATOM 1542 O O . ASN A 1 220 ? 32.528 -10.241 18.199 1.00 13.60 195 ASN A O 1
ATOM 1547 N N . VAL A 1 221 ? 31.836 -11.450 16.415 1.00 13.66 196 VAL A N 1
ATOM 1548 C CA . VAL A 1 221 ? 31.696 -12.686 17.177 1.00 14.21 196 VAL A CA 1
ATOM 1549 C C . VAL A 1 221 ? 33.034 -13.106 17.785 1.00 15.01 196 VAL A C 1
ATOM 1550 O O . VAL A 1 221 ? 33.121 -13.370 18.997 1.00 15.59 196 VAL A O 1
ATOM 1554 N N . ALA A 1 222 ? 34.048 -13.179 16.933 1.00 14.38 197 ALA A N 1
ATOM 1555 C CA . ALA A 1 222 ? 35.394 -13.602 17.321 1.00 16.08 197 ALA A CA 1
ATOM 1556 C C . ALA A 1 222 ? 35.955 -12.740 18.446 1.00 16.58 197 ALA A C 1
ATOM 1557 O O . ALA A 1 222 ? 36.534 -13.250 19.400 1.00 16.77 197 ALA A O 1
ATOM 1559 N N . LYS A 1 223 ? 35.798 -11.428 18.314 1.00 17.19 198 LYS A N 1
ATOM 1560 C CA . LYS A 1 223 ? 36.288 -10.484 19.315 1.00 19.10 198 LYS A CA 1
ATOM 1561 C C . LYS A 1 223 ? 35.596 -10.608 20.662 1.00 19.80 198 LYS A C 1
ATOM 1562 O O . LYS A 1 223 ? 36.215 -10.395 21.714 1.00 19.72 198 LYS A O 1
ATOM 1568 N N . ALA A 1 224 ? 34.301 -10.906 20.639 1.00 20.40 199 ALA A N 1
ATOM 1569 C CA . ALA A 1 224 ? 33.580 -11.191 21.871 1.00 22.29 199 ALA A CA 1
ATOM 1570 C C . ALA A 1 224 ? 33.909 -12.621 22.276 1.00 23.33 199 ALA A C 1
ATOM 1571 O O . ALA A 1 224 ? 34.439 -13.391 21.483 1.00 24.87 199 ALA A O 1
ATOM 1573 N N . GLY A 1 225 ? 33.602 -13.014 23.497 1.00 23.82 200 GLY A N 1
ATOM 1574 C CA . GLY A 1 225 ? 34.030 -14.362 23.876 1.00 26.53 200 GLY A CA 1
ATOM 1575 C C . GLY A 1 225 ? 33.419 -15.569 23.139 1.00 25.34 200 GLY A C 1
ATOM 1576 O O . GLY A 1 225 ? 33.765 -16.718 23.402 1.00 24.86 200 GLY A O 1
ATOM 1577 N N . ILE A 1 226 ? 32.523 -15.311 22.200 1.00 23.78 201 ILE A N 1
ATOM 1578 C CA . ILE A 1 226 ? 31.446 -16.250 21.950 1.00 23.20 201 ILE A CA 1
ATOM 1579 C C . ILE A 1 226 ? 31.629 -17.171 20.710 1.00 23.19 201 ILE A C 1
ATOM 1580 O O . ILE A 1 226 ? 30.623 -18.447 21.343 1.00 31.11 201 ILE A O 1
ATOM 1586 N N . GLY B 1 31 ? -13.983 2.421 7.627 1.00 30.32 5 GLY B N 1
ATOM 1587 C CA . GLY B 1 31 ? -14.470 2.863 8.964 1.00 28.46 5 GLY B CA 1
ATOM 1588 C C . GLY B 1 31 ? -13.845 1.983 10.024 1.00 27.33 5 GLY B C 1
ATOM 1589 O O . GLY B 1 31 ? -13.268 0.936 9.702 1.00 28.18 5 GLY B O 1
ATOM 1590 N N . PRO B 1 32 ? -13.956 2.386 11.287 1.00 25.26 6 PRO B N 1
ATOM 1591 C CA . PRO B 1 32 ? -14.660 3.609 11.674 1.00 24.03 6 PRO B CA 1
ATOM 1592 C C . PRO B 1 32 ? -13.908 4.895 11.323 1.00 24.02 6 PRO B C 1
ATOM 1593 O O . PRO B 1 32 ? -14.558 5.932 11.154 1.00 25.21 6 PRO B O 1
ATOM 1597 N N . PHE B 1 33 ? -12.581 4.843 11.252 1.00 20.36 7 PHE B N 1
ATOM 1598 C CA . PHE B 1 33 ? -11.796 6.057 11.033 1.00 19.05 7 PHE B CA 1
ATOM 1599 C C . PHE B 1 33 ? -11.548 6.333 9.558 1.00 18.36 7 PHE B C 1
ATOM 1600 O O . PHE B 1 33 ? -11.506 5.421 8.740 1.00 17.37 7 PHE B O 1
ATOM 1608 N N . GLN B 1 34 ? -11.413 7.605 9.210 1.00 19.51 8 GLN B N 1
ATOM 1609 C CA . GLN B 1 34 ? -11.227 7.973 7.815 1.00 21.07 8 GLN B CA 1
ATOM 1610 C C . GLN B 1 34 ? -10.122 9.001 7.649 1.00 20.66 8 GLN B C 1
ATOM 1611 O O . GLN B 1 34 ? -9.843 9.779 8.561 1.00 19.87 8 GLN B O 1
ATOM 1617 N N . CYS B 1 35 ? -9.479 8.979 6.483 1.00 18.26 9 CYS B N 1
ATOM 1618 C CA . CYS B 1 35 ? -8.388 9.894 6.203 1.00 17.63 9 CYS B CA 1
ATOM 1619 C C . CYS B 1 35 ? -9.002 10.995 5.360 1.00 18.59 9 CYS B C 1
ATOM 1620 O O . CYS B 1 35 ? -9.461 10.737 4.240 1.00 17.63 9 CYS B O 1
ATOM 1623 N N . PRO B 1 36 ? -9.100 12.198 5.917 1.00 19.42 10 PRO B N 1
ATOM 1624 C CA . PRO B 1 36 ? -9.746 13.317 5.209 1.00 19.47 10 PRO B CA 1
ATOM 1625 C C . PRO B 1 36 ? -8.941 13.717 3.976 1.00 18.44 10 PRO B C 1
ATOM 1626 O O . PRO B 1 36 ? -7.703 13.621 4.017 1.00 18.01 10 PRO B O 1
ATOM 1630 N N . PRO B 1 37 ? -9.596 14.180 2.910 1.00 18.96 11 PRO B N 1
ATOM 1631 C CA . PRO B 1 37 ? -8.865 14.590 1.707 1.00 18.56 11 PRO B CA 1
ATOM 1632 C C . PRO B 1 37 ? -8.000 15.806 2.027 1.00 17.53 11 PRO B C 1
ATOM 1633 O O . PRO B 1 37 ? -8.279 16.502 2.987 1.00 17.09 11 PRO B O 1
ATOM 1637 N N . LEU B 1 38 ? -6.950 16.045 1.246 1.00 18.24 12 LEU B N 1
ATOM 1638 C CA . LEU B 1 38 ? -6.129 17.233 1.424 1.00 17.82 12 LEU B CA 1
ATOM 1639 C C . LEU B 1 38 ? -7.027 18.463 1.170 1.00 17.20 12 LEU B C 1
ATOM 1640 O O . LEU B 1 38 ? -7.954 18.388 0.380 1.00 16.19 12 LEU B O 1
ATOM 1645 N N . PRO B 1 39 ? -6.788 19.577 1.851 1.00 17.46 13 PRO B N 1
ATOM 1646 C CA . PRO B 1 39 ? -7.576 20.804 1.615 1.00 17.30 13 PRO B CA 1
ATOM 1647 C C . PRO B 1 39 ? -7.270 21.564 0.304 1.00 17.53 13 PRO B C 1
ATOM 1648 O O . PRO B 1 39 ? -7.898 22.606 0.015 1.00 16.14 13 PRO B O 1
ATOM 1652 N N . TYR B 1 40 ? -6.324 21.049 -0.483 1.00 15.82 14 TYR B N 1
ATOM 1653 C CA . TYR B 1 40 ? -5.858 21.714 -1.699 1.00 15.48 14 TYR B CA 1
ATOM 1654 C C . TYR B 1 40 ? -5.290 20.656 -2.644 1.00 15.05 14 TYR B C 1
ATOM 1655 O O . TYR B 1 40 ? -5.009 19.518 -2.231 1.00 13.88 14 TYR B O 1
ATOM 1664 N N . VAL B 1 41 ? -5.103 21.029 -3.908 1.00 14.77 15 VAL B N 1
ATOM 1665 C CA . VAL B 1 41 ? -4.517 20.125 -4.881 1.00 14.85 15 VAL B CA 1
ATOM 1666 C C . VAL B 1 41 ? -3.046 19.936 -4.578 1.00 15.55 15 VAL B C 1
ATOM 1667 O O . VAL B 1 41 ? -2.430 20.772 -3.923 1.00 14.78 15 VAL B O 1
ATOM 1671 N N . LYS B 1 42 ? -2.492 18.835 -5.091 1.00 15.40 16 LYS B N 1
ATOM 1672 C CA . LYS B 1 42 ? -1.152 18.377 -4.750 1.00 16.55 16 LYS B CA 1
ATOM 1673 C C . LYS B 1 42 ? -0.015 19.358 -5.031 1.00 15.92 16 LYS B C 1
ATOM 1674 O O . LYS B 1 42 ? 1.016 19.313 -4.361 1.00 15.30 16 LYS B O 1
ATOM 1680 N N . ASN B 1 43 ? -0.170 20.235 -6.013 1.00 14.00 17 ASN B N 1
ATOM 1681 C CA . ASN B 1 43 ? 0.909 21.185 -6.279 1.00 15.26 17 ASN B CA 1
ATOM 1682 C C . ASN B 1 43 ? 0.650 22.594 -5.726 1.00 14.06 17 ASN B C 1
ATOM 1683 O O . ASN B 1 43 ? 1.404 23.523 -5.984 1.00 14.00 17 ASN B O 1
ATOM 1688 N N . ALA B 1 44 ? -0.400 22.732 -4.931 1.00 14.68 18 ALA B N 1
ATOM 1689 C CA . ALA B 1 44 ? -0.798 24.018 -4.354 1.00 15.05 18 ALA B CA 1
ATOM 1690 C C . ALA B 1 44 ? 0.261 24.669 -3.454 1.00 16.91 18 ALA B C 1
ATOM 1691 O O . ALA B 1 44 ? 0.219 25.898 -3.210 1.00 16.12 18 ALA B O 1
ATOM 1693 N N . LEU B 1 45 ? 1.196 23.865 -2.941 1.00 15.33 19 LEU B N 1
ATOM 1694 C CA . LEU B 1 45 ? 2.147 24.382 -1.944 1.00 15.89 19 LEU B CA 1
ATOM 1695 C C . LEU B 1 45 ? 3.536 24.628 -2.529 1.00 16.84 19 LEU B C 1
ATOM 1696 O O . LEU B 1 45 ? 4.442 25.080 -1.829 1.00 18.10 19 LEU B O 1
ATOM 1701 N N . GLU B 1 46 ? 3.710 24.347 -3.814 1.00 17.50 20 GLU B N 1
ATOM 1702 C CA . GLU B 1 46 ? 5.004 24.578 -4.455 1.00 19.20 20 GLU B CA 1
ATOM 1703 C C . GLU B 1 46 ? 5.316 26.075 -4.503 1.00 20.33 20 GLU B C 1
ATOM 1704 O O . GLU B 1 46 ? 4.388 26.901 -4.570 1.00 19.72 20 GLU B O 1
ATOM 1710 N N . PRO B 1 47 ? 6.602 26.434 -4.451 1.00 20.42 21 PRO B N 1
ATOM 1711 C CA . PRO B 1 47 ? 7.724 25.477 -4.444 1.00 21.01 21 PRO B CA 1
ATOM 1712 C C . PRO B 1 47 ? 8.157 24.977 -3.047 1.00 20.10 21 PRO B C 1
ATOM 1713 O O . PRO B 1 47 ? 9.076 24.151 -2.933 1.00 21.12 21 PRO B O 1
ATOM 1717 N N . HIS B 1 48 ? 7.493 25.461 -2.009 1.00 18.96 22 HIS B N 1
ATOM 1718 C CA . HIS B 1 48 ? 7.865 25.160 -0.622 1.00 18.80 22 HIS B CA 1
ATOM 1719 C C . HIS B 1 48 ? 7.717 23.698 -0.243 1.00 17.54 22 HIS B C 1
ATOM 1720 O O . HIS B 1 48 ? 8.557 23.142 0.474 1.00 16.27 22 HIS B O 1
ATOM 1727 N N . MET B 1 49 ? 6.647 23.083 -0.735 1.00 15.86 23 MET B N 1
ATOM 1728 C CA . MET B 1 49 ? 6.393 21.675 -0.507 1.00 14.18 23 MET B CA 1
ATOM 1729 C C . MET B 1 49 ? 5.897 21.096 -1.834 1.00 14.95 23 MET B C 1
ATOM 1730 O O . MET B 1 49 ? 4.996 21.653 -2.469 1.00 14.67 23 MET B O 1
ATOM 1735 N N . SER B 1 50 ? 6.482 19.985 -2.251 1.00 14.23 24 SER B N 1
ATOM 1736 C CA . SER B 1 50 ? 6.229 19.479 -3.603 1.00 13.93 24 SER B CA 1
ATOM 1737 C C . SER B 1 50 ? 4.983 18.633 -3.660 1.00 12.74 24 SER B C 1
ATOM 1738 O O . SER B 1 50 ? 4.535 18.123 -2.640 1.00 11.17 24 SER B O 1
ATOM 1741 N N . ALA B 1 51 ? 4.419 18.497 -4.866 1.00 12.47 25 ALA B N 1
ATOM 1742 C CA . ALA B 1 51 ? 3.356 17.540 -5.113 1.00 11.70 25 ALA B CA 1
ATOM 1743 C C . ALA B 1 51 ? 3.756 16.130 -4.674 1.00 12.11 25 ALA B C 1
ATOM 1744 O O . ALA B 1 51 ? 2.940 15.400 -4.129 1.00 12.24 25 ALA B O 1
ATOM 1746 N N . GLU B 1 52 ? 4.993 15.738 -4.959 1.00 13.26 26 GLU B N 1
ATOM 1747 C CA . GLU B 1 52 ? 5.458 14.403 -4.606 1.00 13.32 26 GLU B CA 1
ATOM 1748 C C . GLU B 1 52 ? 5.424 14.232 -3.080 1.00 14.19 26 GLU B C 1
ATOM 1749 O O . GLU B 1 52 ? 5.025 13.193 -2.573 1.00 15.00 26 GLU B O 1
ATOM 1755 N N . THR B 1 53 ? 5.845 15.255 -2.347 1.00 13.20 27 THR B N 1
ATOM 1756 C CA . THR B 1 53 ? 5.781 15.163 -0.885 1.00 11.60 27 THR B CA 1
ATOM 1757 C C . THR B 1 53 ? 4.332 15.032 -0.400 1.00 12.13 27 THR B C 1
ATOM 1758 O O . THR B 1 53 ? 4.018 14.204 0.472 1.00 10.58 27 THR B O 1
ATOM 1762 N N . LEU B 1 54 ? 3.443 15.841 -0.965 1.00 12.07 28 LEU B N 1
ATOM 1763 C CA . LEU B 1 54 ? 2.037 15.779 -0.559 1.00 13.01 28 LEU B CA 1
ATOM 1764 C C . LEU B 1 54 ? 1.428 14.411 -0.858 1.00 12.18 28 LEU B C 1
ATOM 1765 O O . LEU B 1 54 ? 0.653 13.895 -0.075 1.00 13.64 28 LEU B O 1
ATOM 1770 N N . THR B 1 55 ? 1.838 13.803 -1.970 1.00 13.07 29 THR B N 1
ATOM 1771 C CA . THR B 1 55 ? 1.362 12.482 -2.344 1.00 14.11 29 THR B CA 1
ATOM 1772 C C . THR B 1 55 ? 1.809 11.428 -1.331 1.00 13.60 29 THR B C 1
ATOM 1773 O O . THR B 1 55 ? 0.973 10.727 -0.749 1.00 12.77 29 THR B O 1
ATOM 1777 N N . TYR B 1 56 ? 3.120 11.349 -1.105 1.00 13.41 30 TYR B N 1
ATOM 1778 C CA . TYR B 1 56 ? 3.668 10.419 -0.119 1.00 11.86 30 TYR B CA 1
ATOM 1779 C C . TYR B 1 56 ? 3.169 10.705 1.298 1.00 12.45 30 TYR B C 1
ATOM 1780 O O . TYR B 1 56 ? 2.652 9.815 1.958 1.00 12.86 30 TYR B O 1
ATOM 1789 N N . HIS B 1 57 ? 3.300 11.941 1.759 1.00 12.47 31 HIS B N 1
ATOM 1790 C CA . HIS B 1 57 ? 2.888 12.259 3.133 1.00 12.75 31 HIS B CA 1
ATOM 1791 C C . HIS B 1 57 ? 1.415 11.946 3.361 1.00 13.49 31 HIS B C 1
ATOM 1792 O O . HIS B 1 57 ? 1.074 11.268 4.328 1.00 12.91 31 HIS B O 1
ATOM 1799 N N . HIS B 1 58 ? 0.550 12.371 2.437 1.00 13.40 32 HIS B N 1
ATOM 1800 C CA . HIS B 1 58 ? -0.881 12.162 2.610 1.00 13.74 32 HIS B CA 1
ATOM 1801 C C . HIS B 1 58 ? -1.376 10.801 2.086 1.00 13.82 32 HIS B C 1
ATOM 1802 O O . HIS B 1 58 ? -1.992 10.028 2.836 1.00 13.60 32 HIS B O 1
ATOM 1809 N N . ASP B 1 59 ? -1.113 10.494 0.818 1.00 12.95 33 ASP B N 1
ATOM 1810 C CA . ASP B 1 59 ? -1.692 9.280 0.221 1.00 13.35 33 ASP B CA 1
ATOM 1811 C C . ASP B 1 59 ? -1.077 8.004 0.777 1.00 13.12 33 ASP B C 1
ATOM 1812 O O . ASP B 1 59 ? -1.720 6.945 0.757 1.00 12.26 33 ASP B O 1
ATOM 1817 N N . LYS B 1 60 ? 0.163 8.091 1.246 1.00 11.09 34 LYS B N 1
ATOM 1818 C CA . LYS B 1 60 ? 0.840 6.919 1.766 1.00 13.00 34 LYS B CA 1
ATOM 1819 C C . LYS B 1 60 ? 0.873 6.942 3.301 1.00 12.68 34 LYS B C 1
ATOM 1820 O O . LYS B 1 60 ? 0.127 6.199 3.943 1.00 12.51 34 LYS B O 1
ATOM 1826 N N . HIS B 1 61 ? 1.685 7.815 3.889 1.00 11.65 35 HIS B N 1
ATOM 1827 C CA . HIS B 1 61 ? 1.765 7.854 5.365 1.00 11.14 35 HIS B CA 1
ATOM 1828 C C . HIS B 1 61 ? 0.429 8.033 6.069 1.00 11.42 35 HIS B C 1
ATOM 1829 O O . HIS B 1 61 ? 0.062 7.220 6.937 1.00 12.22 35 HIS B O 1
ATOM 1836 N N . HIS B 1 62 ? -0.276 9.116 5.743 1.00 11.58 36 HIS B N 1
ATOM 1837 C CA . HIS B 1 62 ? -1.499 9.493 6.480 1.00 12.75 36 HIS B CA 1
ATOM 1838 C C . HIS B 1 62 ? -2.587 8.440 6.305 1.00 13.14 36 HIS B C 1
ATOM 1839 O O . HIS B 1 62 ? -3.211 7.983 7.274 1.00 11.93 36 HIS B O 1
ATOM 1846 N N . GLN B 1 63 ? -2.805 8.049 5.052 1.00 13.62 37 GLN B N 1
ATOM 1847 C CA . GLN B 1 63 ? -3.781 7.010 4.749 1.00 13.69 37 GLN B CA 1
ATOM 1848 C C . GLN B 1 63 ? -3.456 5.707 5.437 1.00 13.36 37 GLN B C 1
ATOM 1849 O O . GLN B 1 63 ? -4.355 4.994 5.889 1.00 12.83 37 GLN B O 1
ATOM 1855 N N . THR B 1 64 ? -2.169 5.375 5.499 1.00 13.76 38 THR B N 1
ATOM 1856 C CA . THR B 1 64 ? -1.780 4.094 6.068 1.00 13.91 38 THR B CA 1
ATOM 1857 C C . THR B 1 64 ? -1.999 4.041 7.571 1.00 14.31 38 THR B C 1
ATOM 1858 O O . THR B 1 64 ? -2.408 3.015 8.104 1.00 13.31 38 THR B O 1
ATOM 1862 N N . TYR B 1 65 ? -1.735 5.152 8.258 1.00 14.04 39 TYR B N 1
ATOM 1863 C CA . TYR B 1 65 ? -2.086 5.254 9.672 1.00 12.75 39 TYR B CA 1
ATOM 1864 C C . TYR B 1 65 ? -3.572 4.917 9.888 1.00 14.05 39 TYR B C 1
ATOM 1865 O O . TYR B 1 65 ? -3.929 4.147 10.791 1.00 13.90 39 TYR B O 1
ATOM 1874 N N . VAL B 1 66 ? -4.431 5.508 9.064 1.00 13.07 40 VAL B N 1
ATOM 1875 C CA . VAL B 1 66 ? -5.867 5.275 9.163 1.00 14.21 40 VAL B CA 1
ATOM 1876 C C . VAL B 1 66 ? -6.217 3.803 8.931 1.00 14.50 40 VAL B C 1
ATOM 1877 O O . VAL B 1 66 ? -6.972 3.193 9.691 1.00 11.81 40 VAL B O 1
ATOM 1881 N N . ASP B 1 67 ? -5.663 3.246 7.865 1.00 15.13 41 ASP B N 1
ATOM 1882 C CA . ASP B 1 67 ? -5.850 1.840 7.546 1.00 17.80 41 ASP B CA 1
ATOM 1883 C C . ASP B 1 67 ? -5.454 0.916 8.689 1.00 16.25 41 ASP B C 1
ATOM 1884 O O . ASP B 1 67 ? -6.175 -0.015 9.030 1.00 14.68 41 ASP B O 1
ATOM 1889 N N . THR B 1 68 ? -4.265 1.137 9.229 1.00 14.65 42 THR B N 1
ATOM 1890 C CA . THR B 1 68 ? -3.768 0.301 10.312 1.00 15.29 42 THR B CA 1
ATOM 1891 C C . THR B 1 68 ? -4.644 0.441 11.559 1.00 14.58 42 THR B C 1
ATOM 1892 O O . THR B 1 68 ? -4.995 -0.552 12.213 1.00 15.08 42 THR B O 1
ATOM 1896 N N . LEU B 1 69 ? -5.039 1.669 11.873 1.00 13.69 43 LEU B N 1
ATOM 1897 C CA . LEU B 1 69 ? -5.932 1.878 13.009 1.00 13.72 43 LEU B CA 1
ATOM 1898 C C . LEU B 1 69 ? -7.251 1.148 12.755 1.00 14.27 43 LEU B C 1
ATOM 1899 O O . LEU B 1 69 ? -7.788 0.486 13.635 1.00 13.46 43 LEU B O 1
ATOM 1904 N N . ASN B 1 70 ? -7.742 1.233 11.529 1.00 15.40 44 ASN B N 1
ATOM 1905 C CA . ASN B 1 70 ? -8.948 0.490 11.189 1.00 16.67 44 ASN B CA 1
ATOM 1906 C C . ASN B 1 70 ? -8.785 -1.023 11.374 1.00 17.51 44 ASN B C 1
ATOM 1907 O O . ASN B 1 70 ? -9.690 -1.683 11.885 1.00 16.98 44 ASN B O 1
ATOM 1912 N N . SER B 1 71 ? -7.633 -1.566 10.986 1.00 18.51 45 SER B N 1
ATOM 1913 C CA . SER B 1 71 ? -7.375 -2.990 11.206 1.00 19.38 45 SER B CA 1
ATOM 1914 C C . SER B 1 71 ? -7.352 -3.365 12.699 1.00 18.82 45 SER B C 1
ATOM 1915 O O . SER B 1 71 ? -7.866 -4.405 13.087 1.00 17.52 45 SER B O 1
ATOM 1918 N N . ILE B 1 72 ? -6.741 -2.526 13.532 1.00 17.79 46 ILE B N 1
ATOM 1919 C CA . ILE B 1 72 ? -6.802 -2.748 14.967 1.00 18.18 46 ILE B CA 1
ATOM 1920 C C . ILE B 1 72 ? -8.241 -2.617 15.488 1.00 18.11 46 ILE B C 1
ATOM 1921 O O . ILE B 1 72 ? -8.700 -3.407 16.335 1.00 16.39 46 ILE B O 1
ATOM 1926 N N . ALA B 1 73 ? -8.966 -1.627 14.978 1.00 17.82 47 ALA B N 1
ATOM 1927 C CA . ALA B 1 73 ? -10.357 -1.459 15.405 1.00 18.38 47 ALA B CA 1
ATOM 1928 C C . ALA B 1 73 ? -11.212 -2.696 15.108 1.00 19.47 47 ALA B C 1
ATOM 1929 O O . ALA B 1 73 ? -12.098 -3.058 15.903 1.00 18.26 47 ALA B O 1
ATOM 1931 N N . ALA B 1 74 ? -10.956 -3.343 13.973 1.00 19.22 48 ALA B N 1
ATOM 1932 C CA . ALA B 1 74 ? -11.705 -4.557 13.641 1.00 20.43 48 ALA B CA 1
ATOM 1933 C C . ALA B 1 74 ? -11.506 -5.655 14.679 1.00 21.34 48 ALA B C 1
ATOM 1934 O O . ALA B 1 74 ? -12.351 -6.543 14.825 1.00 20.94 48 ALA B O 1
ATOM 1936 N N . GLU B 1 75 ? -10.399 -5.599 15.410 1.00 22.17 49 GLU B N 1
ATOM 1937 C CA . GLU B 1 75 ? -10.092 -6.651 16.384 1.00 24.96 49 GLU B CA 1
ATOM 1938 C C . GLU B 1 75 ? -10.249 -6.179 17.827 1.00 24.19 49 GLU B C 1
ATOM 1939 O O . GLU B 1 75 ? -10.165 -6.987 18.761 1.00 25.50 49 GLU B O 1
ATOM 1945 N N . ASN B 1 76 ? -10.475 -4.876 18.000 1.00 20.66 50 ASN B N 1
ATOM 1946 C CA . ASN B 1 76 ? -10.529 -4.251 19.312 1.00 17.31 50 ASN B CA 1
ATOM 1947 C C . ASN B 1 76 ? -11.751 -3.333 19.485 1.00 14.61 50 ASN B C 1
ATOM 1948 O O . ASN B 1 76 ? -11.703 -2.109 19.184 1.00 2.00 50 ASN B O 1
ATOM 1953 N N . SER B 1 77 ? -12.831 -3.899 20.032 1.00 16.69 51 SER B N 1
ATOM 1954 C CA . SER B 1 77 ? -14.087 -3.137 20.132 1.00 19.58 51 SER B CA 1
ATOM 1955 C C . SER B 1 77 ? -13.952 -1.848 20.959 1.00 20.16 51 SER B C 1
ATOM 1956 O O . SER B 1 77 ? -14.682 -0.883 20.727 1.00 20.31 51 SER B O 1
ATOM 1959 N N . THR B 1 78 ? -13.029 -1.819 21.920 1.00 20.56 52 THR B N 1
ATOM 1960 C CA . THR B 1 78 ? -12.827 -0.607 22.710 1.00 20.36 52 THR B CA 1
ATOM 1961 C C . THR B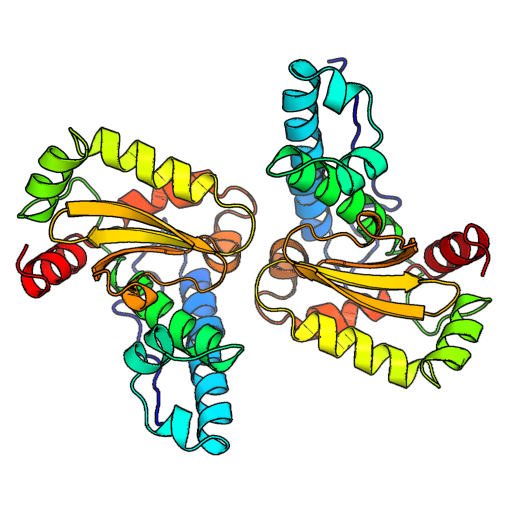 1 78 ? -12.311 0.515 21.821 1.00 18.93 52 THR B C 1
ATOM 1962 O O . THR B 1 78 ? -12.851 1.627 21.804 1.00 18.48 52 THR B O 1
ATOM 1966 N N . ILE B 1 79 ? -11.241 0.229 21.098 1.00 17.15 53 ILE B N 1
ATOM 1967 C CA . ILE B 1 79 ? -10.665 1.212 20.182 1.00 16.28 53 ILE B CA 1
ATOM 1968 C C . ILE B 1 79 ? -11.691 1.604 19.119 1.00 14.32 53 ILE B C 1
ATOM 1969 O O . ILE B 1 79 ? -11.836 2.777 18.780 1.00 14.12 53 ILE B O 1
ATOM 1974 N N . ALA B 1 80 ? -12.390 0.622 18.566 1.00 12.67 54 ALA B N 1
ATOM 1975 C CA . ALA B 1 80 ? -13.413 0.922 17.564 1.00 10.67 54 ALA B CA 1
ATOM 1976 C C . ALA B 1 80 ? -14.513 1.844 18.142 1.00 8.93 54 ALA B C 1
ATOM 1977 O O . ALA B 1 80 ? -15.162 2.571 17.408 1.00 2.00 54 ALA B O 1
ATOM 1979 N N . SER B 1 81 ? -14.718 1.839 19.442 1.00 9.78 55 SER B N 1
ATOM 1980 C CA . SER B 1 81 ? -15.786 2.643 20.054 1.00 12.04 55 SER B CA 1
ATOM 1981 C C . SER B 1 81 ? -15.435 4.125 20.239 1.00 12.71 55 SER B C 1
ATOM 1982 O O . SER B 1 81 ? -16.313 4.946 20.526 1.00 13.10 55 SER B O 1
ATOM 1985 N N . LYS B 1 82 ? -14.160 4.459 20.049 1.00 13.10 56 LYS B N 1
ATOM 1986 C CA . LYS B 1 82 ? -13.627 5.747 20.468 1.00 14.13 56 LYS B CA 1
ATOM 1987 C C . LYS B 1 82 ? -13.360 6.677 19.291 1.00 13.49 56 LYS B C 1
ATOM 1988 O O . LYS B 1 82 ? -13.084 6.254 18.168 1.00 13.71 56 LYS B O 1
ATOM 1994 N N . THR B 1 83 ? -13.502 8.009 19.825 1.00 13.89 58 THR B N 1
ATOM 1995 C CA . THR B 1 83 ? -13.025 9.050 18.936 1.00 14.74 58 THR B CA 1
ATOM 1996 C C . THR B 1 83 ? -11.495 9.071 18.887 1.00 14.16 58 THR B C 1
ATOM 1997 O O . THR B 1 83 ? -10.847 8.574 19.780 1.00 13.83 58 THR B O 1
ATOM 2001 N N . LEU B 1 84 ? -10.930 9.639 17.826 1.00 14.02 59 LEU B N 1
ATOM 2002 C CA . LEU B 1 84 ? -9.483 9.840 17.780 1.00 13.84 59 LEU B CA 1
ATOM 2003 C C . LEU B 1 84 ? -9.014 10.563 19.050 1.00 14.44 59 LEU B C 1
ATOM 2004 O O . LEU B 1 84 ? -8.039 10.134 19.679 1.00 14.10 59 LEU B O 1
ATOM 2009 N N . GLU B 1 85 ? -9.713 11.631 19.460 1.00 13.77 60 GLU B N 1
ATOM 2010 C CA . GLU B 1 85 ? -9.253 12.405 20.629 1.00 13.80 60 GLU B CA 1
ATOM 2011 C C . GLU B 1 85 ? -9.348 11.619 21.937 1.00 12.69 60 GLU B C 1
ATOM 2012 O O . GLU B 1 85 ? -8.536 11.789 22.838 1.00 10.65 60 GLU B O 1
ATOM 2018 N N . GLN B 1 86 ? -10.342 10.747 22.038 1.00 11.95 61 GLN B N 1
ATOM 2019 C CA . GLN B 1 86 ? -10.431 9.872 23.186 1.00 12.63 61 GLN B CA 1
ATOM 2020 C C . GLN B 1 86 ? -9.280 8.898 23.242 1.00 11.53 61 GLN B C 1
ATOM 2021 O O . GLN B 1 86 ? -8.790 8.603 24.340 1.00 10.14 61 GLN B O 1
ATOM 2027 N N . ILE B 1 87 ? -8.846 8.396 22.074 1.00 10.08 62 ILE B N 1
ATOM 2028 C CA . ILE B 1 87 ? -7.688 7.495 22.030 1.00 10.68 62 ILE B CA 1
ATOM 2029 C C . ILE B 1 87 ? -6.397 8.249 22.333 1.00 11.71 62 ILE B C 1
ATOM 2030 O O . ILE B 1 87 ? -5.522 7.733 23.024 1.00 11.53 62 ILE B O 1
ATOM 2035 N N . ILE B 1 88 ? -6.282 9.473 21.830 1.00 11.48 63 ILE B N 1
ATOM 2036 C CA . ILE B 1 88 ? -5.122 10.311 22.177 1.00 11.48 63 ILE B CA 1
ATOM 2037 C C . ILE B 1 88 ? -5.037 10.558 23.698 1.00 13.08 63 ILE B C 1
ATOM 2038 O O . ILE B 1 88 ? -3.960 10.489 24.288 1.00 12.62 63 ILE B O 1
ATOM 2043 N N . LYS B 1 89 ? -6.177 10.788 24.340 1.00 13.30 64 LYS B N 1
ATOM 2044 C CA . LYS B 1 89 ? -6.187 11.140 25.756 1.00 16.23 64 LYS B CA 1
ATOM 2045 C C . LYS B 1 89 ? -5.961 9.960 26.696 1.00 16.69 64 LYS B C 1
ATOM 2046 O O . LYS B 1 89 ? -5.304 10.120 27.718 1.00 17.16 64 LYS B O 1
ATOM 2052 N N . THR B 1 90 ? -6.499 8.796 26.335 1.00 16.95 65 THR B N 1
ATOM 2053 C CA . THR B 1 90 ? -6.610 7.662 27.246 1.00 19.05 65 THR B CA 1
ATOM 2054 C C . THR B 1 90 ? -5.954 6.370 26.756 1.00 19.47 65 THR B C 1
ATOM 2055 O O . THR B 1 90 ? -5.814 5.409 27.526 1.00 20.40 65 THR B O 1
ATOM 2059 N N . GLU B 1 91 ? -5.548 6.323 25.490 1.00 17.69 66 GLU B N 1
ATOM 2060 C CA . GLU B 1 91 ? -5.025 5.072 24.939 1.00 17.96 66 GLU B CA 1
ATOM 2061 C C . GLU B 1 91 ? -3.515 4.883 25.127 1.00 16.01 66 GLU B C 1
ATOM 2062 O O . GLU B 1 91 ? -2.831 5.761 25.682 1.00 13.63 66 GLU B O 1
ATOM 2068 N N . THR B 1 92 ? -3.007 3.722 24.702 1.00 15.09 67 THR B N 1
ATOM 2069 C CA . THR B 1 92 ? -1.612 3.345 24.937 1.00 15.26 67 THR B CA 1
ATOM 2070 C C . THR B 1 92 ? -1.037 2.606 23.737 1.00 14.62 67 THR B C 1
ATOM 2071 O O . THR B 1 92 ? -1.779 2.094 22.902 1.00 14.65 67 THR B O 1
ATOM 2075 N N . GLY B 1 93 ? 0.288 2.487 23.707 1.00 14.88 68 GLY B N 1
ATOM 2076 C CA . GLY B 1 93 ? 0.958 1.623 22.748 1.00 14.44 68 GLY B CA 1
ATOM 2077 C C . GLY B 1 93 ? 0.626 1.969 21.306 1.00 13.45 68 GLY B C 1
ATOM 2078 O O . GLY B 1 93 ? 0.479 3.137 20.965 1.00 13.99 68 GLY B O 1
ATOM 2079 N N . LYS B 1 94 ? 0.482 0.943 20.470 1.00 13.43 69 LYS B N 1
ATOM 2080 C CA . LYS B 1 94 ? 0.298 1.127 19.030 1.00 14.32 69 LYS B CA 1
ATOM 2081 C C . LYS B 1 94 ? -0.989 1.896 18.695 1.00 12.77 69 LYS B C 1
ATOM 2082 O O . LYS B 1 94 ? -0.973 2.776 17.850 1.00 12.01 69 LYS B O 1
ATOM 2088 N N . PRO B 1 95 ? -2.113 1.564 19.332 1.00 12.95 70 PRO B N 1
ATOM 2089 C CA . PRO B 1 95 ? -3.360 2.304 19.079 1.00 12.15 70 PRO B CA 1
ATOM 2090 C C . PRO B 1 95 ? -3.205 3.800 19.362 1.00 11.66 70 PRO B C 1
ATOM 2091 O O . PRO B 1 95 ? -3.684 4.644 18.578 1.00 9.91 70 PRO B O 1
ATOM 2095 N N . PHE B 1 96 ? -2.526 4.147 20.449 1.00 10.90 71 PHE B N 1
ATOM 2096 C CA . PHE B 1 96 ? -2.283 5.568 20.697 1.00 11.89 71 PHE B CA 1
ATOM 2097 C C . PHE B 1 96 ? -1.472 6.196 19.553 1.00 11.87 71 PHE B C 1
ATOM 2098 O O . PHE B 1 96 ? -1.829 7.253 19.024 1.00 10.93 71 PHE B O 1
ATOM 2106 N N . ASN B 1 97 ? -0.380 5.545 19.174 1.00 11.26 72 ASN B N 1
ATOM 2107 C CA . ASN B 1 97 ? 0.531 6.128 18.185 1.00 13.43 72 ASN B CA 1
ATOM 2108 C C . ASN B 1 97 ? -0.193 6.371 16.873 1.00 13.52 72 ASN B C 1
ATOM 2109 O O . ASN B 1 97 ? -0.014 7.418 16.211 1.00 12.47 72 ASN B O 1
ATOM 2114 N N . GLN B 1 98 ? -1.051 5.423 16.508 1.00 13.22 73 GLN B N 1
ATOM 2115 C CA . GLN B 1 98 ? -1.748 5.550 15.235 1.00 13.42 73 GLN B CA 1
ATOM 2116 C C . GLN B 1 98 ? -2.828 6.625 15.284 1.00 11.94 73 GLN B C 1
ATOM 2117 O O . GLN B 1 98 ? -2.944 7.424 14.355 1.00 11.10 73 GLN B O 1
ATOM 2123 N N . ALA B 1 99 ? -3.627 6.627 16.351 1.00 10.51 74 ALA B N 1
ATOM 2124 C CA . ALA B 1 99 ? -4.688 7.633 16.479 1.00 11.26 74 ALA B CA 1
ATOM 2125 C C . ALA B 1 99 ? -4.122 9.055 16.519 1.00 11.34 74 ALA B C 1
ATOM 2126 O O . ALA B 1 99 ? -4.647 9.976 15.860 1.00 9.78 74 ALA B O 1
ATOM 2128 N N . ALA B 1 100 ? -3.043 9.223 17.283 1.00 10.48 75 ALA B N 1
ATOM 2129 C CA . ALA B 1 100 ? -2.345 10.503 17.381 1.00 11.04 75 ALA B CA 1
ATOM 2130 C C . ALA B 1 100 ? -1.781 10.918 16.010 1.00 11.42 75 ALA B C 1
ATOM 2131 O O . ALA B 1 100 ? -1.989 12.049 15.561 1.00 12.24 75 ALA B O 1
ATOM 2133 N N . GLN B 1 101 ? -1.104 10.006 15.320 1.00 9.39 76 GLN B N 1
ATOM 2134 C CA . GLN B 1 101 ? -0.617 10.342 13.989 1.00 10.11 76 GLN B CA 1
ATOM 2135 C C . GLN B 1 101 ? -1.739 10.700 12.999 1.00 10.01 76 GLN B C 1
ATOM 2136 O O . GLN B 1 101 ? -1.555 11.582 12.164 1.00 10.42 76 GLN B O 1
ATOM 2142 N N . VAL B 1 102 ? -2.895 10.028 13.081 1.00 8.47 77 VAL B N 1
ATOM 2143 C CA . VAL B 1 102 ? -4.007 10.393 12.201 1.00 8.15 77 VAL B CA 1
ATOM 2144 C C . VAL B 1 102 ? -4.394 11.860 12.436 1.00 9.18 77 VAL B C 1
ATOM 2145 O O . VAL B 1 102 ? -4.430 12.662 11.498 1.00 7.79 77 VAL B O 1
ATOM 2149 N N . TYR B 1 103 ? -4.649 12.202 13.700 1.00 9.51 78 TYR B N 1
ATOM 2150 C CA . TYR B 1 103 ? -5.006 13.568 14.083 1.00 10.38 78 TYR B CA 1
ATOM 2151 C C . TYR B 1 103 ? -3.910 14.580 13.698 1.00 10.60 78 TYR B C 1
ATOM 2152 O O . TYR B 1 103 ? -4.171 15.654 13.152 1.00 9.53 78 TYR B O 1
ATOM 2161 N N . ASN B 1 104 ? -2.672 14.232 14.038 1.00 10.48 79 ASN B N 1
ATOM 2162 C CA . ASN B 1 104 ? -1.546 15.125 13.859 1.00 9.67 79 ASN B CA 1
ATOM 2163 C C . ASN B 1 104 ? -1.427 15.533 12.401 1.00 9.68 79 ASN B C 1
ATOM 2164 O O . ASN B 1 104 ? -1.186 16.702 12.100 1.00 9.12 79 ASN B O 1
ATOM 2169 N N . HIS B 1 105 ? -1.616 14.562 11.502 1.00 9.17 80 HIS B N 1
ATOM 2170 C CA . HIS B 1 105 ? -1.479 14.833 10.076 1.00 9.72 80 HIS B CA 1
ATOM 2171 C C . HIS B 1 105 ? -2.659 15.640 9.525 1.00 9.26 80 HIS B C 1
ATOM 2172 O O . HIS B 1 105 ? -2.467 16.534 8.699 1.00 9.49 80 HIS B O 1
ATOM 2179 N N . THR B 1 106 ? -3.868 15.306 9.952 1.00 9.99 81 THR B N 1
ATOM 2180 C CA . THR B 1 106 ? -5.025 16.126 9.555 1.00 10.32 81 THR B CA 1
ATOM 2181 C C . THR B 1 106 ? -4.797 17.561 9.993 1.00 11.28 81 THR B C 1
ATOM 2182 O O . THR B 1 106 ? -5.009 18.503 9.237 1.00 13.35 81 THR B O 1
ATOM 2186 N N . PHE B 1 107 ? -4.352 17.730 11.232 1.00 11.59 82 PHE B N 1
ATOM 2187 C CA . PHE B 1 107 ? -4.046 19.052 11.760 1.00 10.97 82 PHE B CA 1
ATOM 2188 C C . PHE B 1 107 ? -2.992 19.794 10.919 1.00 11.15 82 PHE B C 1
ATOM 2189 O O . PHE B 1 107 ? -3.176 20.951 10.547 1.00 10.76 82 PHE B O 1
ATOM 2197 N N . PHE B 1 108 ? -1.885 19.112 10.650 1.00 12.07 83 PHE B N 1
ATOM 2198 C CA . PHE B 1 108 ? -0.757 19.667 9.917 1.00 11.27 83 PHE B CA 1
ATOM 2199 C C . PHE B 1 108 ? -1.153 20.150 8.504 1.00 12.13 83 PHE B C 1
ATOM 2200 O O . PHE B 1 108 ? -0.895 21.320 8.136 1.00 12.33 83 PHE B O 1
ATOM 2208 N N . PHE B 1 109 ? -1.821 19.289 7.744 1.00 11.48 84 PHE B N 1
ATOM 2209 C CA . PHE B 1 109 ? -2.240 19.637 6.380 1.00 11.23 84 PHE B CA 1
ATOM 2210 C C . PHE B 1 109 ? -3.242 20.806 6.393 1.00 11.70 84 PHE B C 1
ATOM 2211 O O . PHE B 1 109 ? -3.220 21.662 5.509 1.00 12.42 84 PHE B O 1
ATOM 2219 N N . ASN B 1 110 ? -4.097 20.858 7.410 1.00 12.10 85 ASN B N 1
ATOM 2220 C CA . ASN B 1 110 ? -4.956 22.020 7.615 1.00 13.96 85 ASN B CA 1
ATOM 2221 C C . ASN B 1 110 ? -4.156 23.280 8.005 1.00 15.54 85 ASN B C 1
ATOM 2222 O O . ASN B 1 110 ? -4.629 24.406 7.756 1.00 15.66 85 ASN B O 1
ATOM 2227 N N . ASN B 1 111 ? -2.977 23.088 8.616 1.00 14.13 86 ASN B N 1
ATOM 2228 C CA . ASN B 1 111 ? -2.105 24.178 9.109 1.00 16.24 86 ASN B CA 1
ATOM 2229 C C . ASN B 1 111 ? -1.339 24.840 7.968 1.00 15.99 86 ASN B C 1
ATOM 2230 O O . ASN B 1 111 ? -0.628 25.825 8.176 1.00 16.14 86 ASN B O 1
ATOM 2235 N N . LEU B 1 112 ? -1.474 24.277 6.773 1.00 14.43 87 LEU B N 1
ATOM 2236 C CA . LEU B 1 112 ? -0.808 24.797 5.585 1.00 15.01 87 LEU B CA 1
ATOM 2237 C C . LEU B 1 112 ? -1.862 25.289 4.603 1.00 14.33 87 LEU B C 1
ATOM 2238 O O . LEU B 1 112 ? -2.962 24.754 4.559 1.00 12.87 87 LEU B O 1
ATOM 2243 N N . ALA B 1 113 ? -1.513 26.320 3.838 1.00 15.15 88 ALA B N 1
ATOM 2244 C CA . ALA B 1 113 ? -2.391 26.800 2.776 1.00 16.60 88 ALA B CA 1
ATOM 2245 C C . ALA B 1 113 ? -1.612 27.464 1.646 1.00 18.45 88 ALA B C 1
ATOM 2246 O O . ALA B 1 113 ? -0.569 28.112 1.875 1.00 18.51 88 ALA B O 1
ATOM 2248 N N . PRO B 1 114 ? -2.110 27.322 0.422 1.00 20.72 89 PRO B N 1
ATOM 2249 C CA . PRO B 1 114 ? -1.593 28.135 -0.683 1.00 23.02 89 PRO B CA 1
ATOM 2250 C C . PRO B 1 114 ? -2.119 29.533 -0.396 1.00 25.95 89 PRO B C 1
ATOM 2251 O O . PRO B 1 114 ? -3.294 29.661 -0.095 1.00 28.12 89 PRO B O 1
ATOM 2255 N N . ASN B 1 115 ? -1.304 30.572 -0.449 1.00 29.02 90 ASN B N 1
ATOM 2256 C CA . ASN B 1 115 ? -1.832 31.873 0.023 1.00 29.37 90 ASN B CA 1
ATOM 2257 C C . ASN B 1 115 ? -1.931 31.968 1.553 1.00 28.41 90 ASN B C 1
ATOM 2258 O O . ASN B 1 115 ? -2.661 32.800 2.106 1.00 28.23 90 ASN B O 1
ATOM 2263 N N . GLY B 1 116 ? -1.190 31.097 2.229 1.00 26.63 91 GLY B N 1
ATOM 2264 C CA . GLY B 1 116 ? -0.903 31.272 3.640 1.00 23.73 91 GLY B CA 1
ATOM 2265 C C . GLY B 1 116 ? 0.384 32.059 3.789 1.00 21.70 91 GLY B C 1
ATOM 2266 O O . GLY B 1 116 ? 0.770 32.809 2.893 1.00 21.62 91 GLY B O 1
ATOM 2267 N N . GLY B 1 117 ? 1.057 31.886 4.921 1.00 20.24 92 GLY B N 1
ATOM 2268 C CA . GLY B 1 117 ? 2.306 32.579 5.177 1.00 20.06 92 GLY B CA 1
ATOM 2269 C C . GLY B 1 117 ? 2.165 34.020 5.628 1.00 19.88 92 GLY B C 1
ATOM 2270 O O . GLY B 1 117 ? 1.065 34.520 5.858 1.00 18.71 92 GLY B O 1
ATOM 2271 N N . GLY B 1 118 ? 3.305 34.688 5.735 1.00 20.39 93 GLY B N 1
ATOM 2272 C CA . GLY B 1 118 ? 3.365 36.065 6.166 1.00 21.59 93 GLY B CA 1
ATOM 2273 C C . GLY B 1 118 ? 3.102 36.232 7.652 1.00 21.47 93 GLY B C 1
ATOM 2274 O O . GLY B 1 118 ? 3.084 35.263 8.419 1.00 17.93 93 GLY B O 1
ATOM 2275 N N . GLU B 1 119 ? 2.864 37.482 8.043 1.00 21.90 94 GLU B N 1
ATOM 2276 C CA . GLU B 1 119 ? 2.579 37.812 9.429 1.00 22.58 94 GLU B CA 1
ATOM 2277 C C . GLU B 1 119 ? 1.144 37.465 9.784 1.00 21.62 94 GLU B C 1
ATOM 2278 O O . GLU B 1 119 ? 0.246 37.663 8.988 1.00 22.46 94 GLU B O 1
ATOM 2284 N N . PRO B 1 120 ? 0.937 36.943 10.986 1.00 20.71 95 PRO B N 1
ATOM 2285 C CA . PRO B 1 120 ? -0.402 36.640 11.483 1.00 19.76 95 PRO B CA 1
ATOM 2286 C C . PRO B 1 120 ? -1.196 37.933 11.677 1.00 19.82 95 PRO B C 1
ATOM 2287 O O . PRO B 1 120 ? -0.612 39.001 11.854 1.00 16.92 95 PRO B O 1
ATOM 2291 N N . THR B 1 121 ? -2.512 37.823 11.616 1.00 20.79 96 THR B N 1
ATOM 2292 C CA . THR B 1 121 ? -3.389 38.911 12.020 1.00 22.26 96 THR B CA 1
ATOM 2293 C C . THR B 1 121 ? -4.429 38.335 12.948 1.00 21.42 96 THR B C 1
ATOM 2294 O O . THR B 1 121 ? -4.373 37.153 13.312 1.00 21.34 96 THR B O 1
ATOM 2298 N N . GLY B 1 122 ? -5.379 39.166 13.343 1.00 20.97 97 GLY B N 1
ATOM 2299 C CA . GLY B 1 122 ? -6.452 38.704 14.198 1.00 20.34 97 GLY B CA 1
ATOM 2300 C C . GLY B 1 122 ? -5.972 38.360 15.591 1.00 19.57 97 GLY B C 1
ATOM 2301 O O . GLY B 1 122 ? -4.923 38.846 16.043 1.00 18.15 97 GLY B O 1
ATOM 2302 N N . LYS B 1 123 ? -6.751 37.527 16.278 1.00 18.98 98 LYS B N 1
ATOM 2303 C CA . LYS B 1 123 ? -6.489 37.233 17.678 1.00 18.55 98 LYS B CA 1
ATOM 2304 C C . LYS B 1 123 ? -5.127 36.557 17.879 1.00 17.81 98 LYS B C 1
ATOM 2305 O O . LYS B 1 123 ? -4.458 36.796 18.895 1.00 17.07 98 LYS B O 1
ATOM 2311 N N . ILE B 1 124 ? -4.707 35.710 16.936 1.00 17.17 99 ILE B N 1
ATOM 2312 C CA . ILE B 1 124 ? -3.446 35.011 17.145 1.00 17.44 99 ILE B CA 1
ATOM 2313 C C . ILE B 1 124 ? -2.283 35.981 17.147 1.00 17.61 99 ILE B C 1
ATOM 2314 O O . ILE B 1 124 ? -1.338 35.845 17.948 1.00 16.92 99 ILE B O 1
ATOM 2319 N N . ALA B 1 125 ? -2.348 36.967 16.262 1.00 17.62 100 ALA B N 1
ATOM 2320 C CA . ALA B 1 125 ? -1.331 38.010 16.259 1.00 17.71 100 ALA B CA 1
ATOM 2321 C C . ALA B 1 125 ? -1.271 38.718 17.628 1.00 17.65 100 ALA B C 1
ATOM 2322 O O . ALA B 1 125 ? -0.184 38.958 18.166 1.00 18.12 100 ALA B O 1
ATOM 2324 N N . GLU B 1 126 ? -2.422 39.036 18.208 1.00 18.13 101 GLU B N 1
ATOM 2325 C CA . GLU B 1 126 ? -2.408 39.710 19.514 1.00 18.81 101 GLU B CA 1
ATOM 2326 C C . GLU B 1 126 ? -1.831 38.808 20.580 1.00 16.88 101 GLU B C 1
ATOM 2327 O O . GLU B 1 126 ? -1.037 39.239 21.416 1.00 15.68 101 GLU B O 1
ATOM 2333 N N . LEU B 1 127 ? -2.230 37.544 20.566 1.00 15.83 102 LEU B N 1
ATOM 2334 C CA . LEU B 1 127 ? -1.760 36.627 21.598 1.00 15.26 102 LEU B CA 1
ATOM 2335 C C . LEU B 1 127 ? -0.270 36.340 21.473 1.00 14.33 102 LEU B C 1
ATOM 2336 O O . LEU B 1 127 ? 0.418 36.194 22.483 1.00 13.31 102 LEU B O 1
ATOM 2341 N N . ILE B 1 128 ? 0.230 36.262 20.241 1.00 13.87 103 ILE B N 1
ATOM 2342 C CA . ILE B 1 128 ? 1.656 36.025 20.033 1.00 14.42 103 ILE B CA 1
ATOM 2343 C C . ILE B 1 128 ? 2.499 37.226 20.516 1.00 15.40 103 ILE B C 1
ATOM 2344 O O . ILE B 1 128 ? 3.530 37.042 21.173 1.00 16.03 103 ILE B O 1
ATOM 2349 N N . THR B 1 129 ? 2.040 38.450 20.230 1.00 15.29 104 THR B N 1
ATOM 2350 C CA . THR B 1 129 ? 2.738 39.638 20.725 1.00 16.63 104 THR B CA 1
ATOM 2351 C C . THR B 1 129 ? 2.743 39.626 22.246 1.00 15.89 104 THR B C 1
ATOM 2352 O O . THR B 1 129 ? 3.736 39.967 22.910 1.00 14.69 104 THR B O 1
ATOM 2356 N N . ARG B 1 130 ? 1.600 39.252 22.801 1.00 16.64 105 ARG B N 1
ATOM 2357 C CA . ARG B 1 130 ? 1.447 39.204 24.238 1.00 19.12 105 ARG B CA 1
ATOM 2358 C C . ARG B 1 130 ? 2.414 38.211 24.875 1.00 17.55 105 ARG B C 1
ATOM 2359 O O . ARG B 1 130 ? 3.137 38.548 25.811 1.00 17.40 105 ARG B O 1
ATOM 2367 N N . ASP B 1 131 ? 2.449 36.996 24.341 1.00 16.71 106 ASP B N 1
ATOM 2368 C CA . ASP B 1 131 ? 3.101 35.885 25.031 1.00 16.44 106 ASP B CA 1
ATOM 2369 C C . ASP B 1 131 ? 4.545 35.637 24.600 1.00 16.67 106 ASP B C 1
ATOM 2370 O O . ASP B 1 131 ? 5.273 34.866 25.242 1.00 17.97 106 ASP B O 1
ATOM 2375 N N . PHE B 1 132 ? 4.967 36.296 23.533 1.00 15.57 107 PHE B N 1
ATOM 2376 C CA . PHE B 1 132 ? 6.328 36.119 23.034 1.00 16.78 107 PHE B CA 1
ATOM 2377 C C . PHE B 1 132 ? 7.016 37.445 22.793 1.00 16.95 107 PHE B C 1
ATOM 2378 O O . PHE B 1 132 ? 8.201 37.460 22.503 1.00 16.40 107 PHE B O 1
ATOM 2386 N N . GLY B 1 133 ? 6.273 38.552 22.926 1.00 17.69 108 GLY B N 1
ATOM 2387 C CA . GLY B 1 133 ? 6.835 39.884 22.698 1.00 19.06 108 GLY B CA 1
ATOM 2388 C C . GLY B 1 133 ? 6.634 40.402 21.280 1.00 19.49 108 GLY B C 1
ATOM 2389 O O . GLY B 1 133 ? 6.214 41.544 21.069 1.00 19.37 108 GLY B O 1
ATOM 2390 N N . SER B 1 134 ? 6.951 39.557 20.303 1.00 19.87 109 SER B N 1
ATOM 2391 C CA . SER B 1 134 ? 6.716 39.852 18.895 1.00 18.96 109 SER B CA 1
ATOM 2392 C C . SER B 1 134 ? 6.591 38.547 18.096 1.00 18.99 109 SER B C 1
ATOM 2393 O O . SER B 1 134 ? 7.026 37.477 18.568 1.00 17.64 109 SER B O 1
ATOM 2396 N N . PHE B 1 135 ? 6.011 38.644 16.898 1.00 18.30 110 PHE B N 1
ATOM 2397 C CA . PHE B 1 135 ? 5.945 37.522 15.955 1.00 17.90 110 PHE B CA 1
ATOM 2398 C C . PHE B 1 135 ? 7.345 37.023 15.597 1.00 18.05 110 PHE B C 1
ATOM 2399 O O . PHE B 1 135 ? 7.578 35.829 15.490 1.00 16.57 110 PHE B O 1
ATOM 2407 N N . GLU B 1 136 ? 8.283 37.947 15.433 1.00 17.39 111 GLU B N 1
ATOM 2408 C CA . GLU B 1 136 ? 9.659 37.569 15.161 1.00 18.77 111 GLU B CA 1
ATOM 2409 C C . GLU B 1 136 ? 10.286 36.714 16.275 1.00 17.85 111 GLU B C 1
ATOM 2410 O O . GLU B 1 136 ? 10.973 35.704 16.004 1.00 16.81 111 GLU B O 1
ATOM 2416 N N . LYS B 1 137 ? 10.032 37.091 17.523 1.00 17.52 112 LYS B N 1
ATOM 2417 C CA . LYS B 1 137 ? 10.516 36.309 18.648 1.00 17.88 112 LYS B CA 1
ATOM 2418 C C . LYS B 1 137 ? 9.843 34.934 18.686 1.00 16.22 112 LYS B C 1
ATOM 2419 O O . LYS B 1 137 ? 10.508 33.931 18.943 1.00 14.83 112 LYS B O 1
ATOM 2425 N N . PHE B 1 138 ? 8.541 34.895 18.416 1.00 13.69 113 PHE B N 1
ATOM 2426 C CA . PHE B 1 138 ? 7.842 33.618 18.370 1.00 14.34 113 PHE B CA 1
ATOM 2427 C C . PHE B 1 138 ? 8.426 32.733 17.269 1.00 14.20 113 PHE B C 1
ATOM 2428 O O 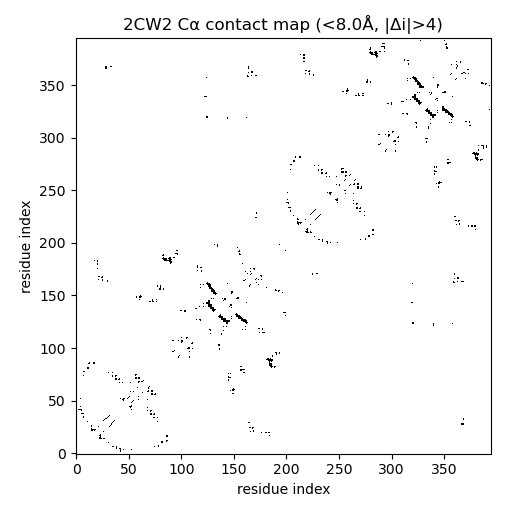. PHE B 1 138 ? 8.681 31.538 17.477 1.00 13.27 113 PHE B O 1
ATOM 2436 N N . LYS B 1 139 ? 8.651 33.334 16.102 1.00 14.29 114 LYS B N 1
ATOM 2437 C CA . LYS B 1 139 ? 9.222 32.620 14.971 1.00 15.97 114 LYS B CA 1
ATOM 2438 C C . LYS B 1 139 ? 10.565 32.003 15.318 1.00 16.80 114 LYS B C 1
ATOM 2439 O O . LYS B 1 139 ? 10.821 30.849 14.985 1.00 16.17 114 LYS B O 1
ATOM 2445 N N . GLU B 1 140 ? 11.412 32.770 15.997 1.00 16.84 115 GLU B N 1
ATOM 2446 C CA . GLU B 1 140 ? 12.709 32.280 16.463 1.00 18.45 115 GLU B CA 1
ATOM 2447 C C . GLU B 1 140 ? 12.593 31.046 17.358 1.00 17.95 115 GLU B C 1
ATOM 2448 O O . GLU B 1 140 ? 13.290 30.056 17.138 1.00 16.76 115 GLU B O 1
ATOM 2454 N N . ASP B 1 141 ? 11.737 31.146 18.374 1.00 17.70 116 ASP B N 1
ATOM 2455 C CA . ASP B 1 141 ? 11.506 30.107 19.382 1.00 18.43 116 ASP B CA 1
ATOM 2456 C C . ASP B 1 141 ? 10.972 28.837 18.745 1.00 16.42 116 ASP B C 1
ATOM 2457 O O . ASP B 1 141 ? 11.430 27.734 19.025 1.00 14.75 116 ASP B O 1
ATOM 2462 N N . PHE B 1 142 ? 9.953 29.008 17.904 1.00 15.39 117 PHE B N 1
ATOM 2463 C CA . PHE B 1 142 ? 9.258 27.874 17.296 1.00 15.31 117 PHE B CA 1
ATOM 2464 C C . PHE B 1 142 ? 10.208 27.167 16.325 1.00 15.19 117 PHE B C 1
ATOM 2465 O O . PHE B 1 142 ? 10.258 25.931 16.256 1.00 13.10 117 PHE B O 1
ATOM 2473 N N . SER B 1 143 ? 10.971 27.963 15.579 1.00 13.89 118 SER B N 1
ATOM 2474 C CA . SER B 1 143 ? 11.926 27.407 14.628 1.00 13.64 118 SER B CA 1
ATOM 2475 C C . SER B 1 143 ? 13.032 26.618 15.324 1.00 14.00 118 SER B C 1
ATOM 2476 O O . SER B 1 143 ? 13.386 25.508 14.892 1.00 13.06 118 SER B O 1
ATOM 2479 N N . ALA B 1 144 ? 13.598 27.204 16.378 1.00 13.99 119 ALA B N 1
ATOM 2480 C CA . ALA B 1 144 ? 14.635 26.535 17.160 1.00 14.31 119 ALA B CA 1
ATOM 2481 C C . ALA B 1 144 ? 14.155 25.195 17.712 1.00 14.49 119 ALA B C 1
ATOM 2482 O O . ALA B 1 144 ? 14.908 24.231 17.732 1.00 15.34 119 ALA B O 1
ATOM 2484 N N . ALA B 1 145 ? 12.919 25.151 18.193 1.00 13.57 120 ALA B N 1
ATOM 2485 C CA . ALA B 1 145 ? 12.354 23.887 18.669 1.00 13.10 120 ALA B CA 1
ATOM 2486 C C . ALA B 1 145 ? 12.281 22.857 17.534 1.00 13.34 120 ALA B C 1
ATOM 2487 O O . ALA B 1 145 ? 12.637 21.691 17.720 1.00 13.44 120 ALA B O 1
ATOM 2489 N N . ALA B 1 146 ? 11.810 23.289 16.368 1.00 12.15 121 ALA B N 1
ATOM 2490 C CA . ALA B 1 146 ? 11.618 22.382 15.237 1.00 12.71 121 ALA B CA 1
ATOM 2491 C C . ALA B 1 146 ? 12.945 21.904 14.662 1.00 13.23 121 ALA B C 1
ATOM 2492 O O . ALA B 1 146 ? 13.097 20.723 14.349 1.00 13.35 121 ALA B O 1
ATOM 2494 N N . VAL B 1 147 ? 13.917 22.806 14.539 1.00 13.35 122 VAL B N 1
ATOM 2495 C CA . VAL B 1 147 ? 15.238 22.407 14.051 1.00 13.24 122 VAL B CA 1
ATOM 2496 C C . VAL B 1 147 ? 15.995 21.555 15.074 1.00 13.76 122 VAL B C 1
ATOM 2497 O O . VAL B 1 147 ? 16.789 20.683 14.709 1.00 14.56 122 VAL B O 1
ATOM 2501 N N . GLY B 1 148 ? 15.729 21.813 16.346 1.00 13.20 123 GLY B N 1
ATOM 2502 C CA . GLY B 1 148 ? 16.395 21.136 17.448 1.00 12.86 123 GLY B CA 1
ATOM 2503 C C . GLY B 1 148 ? 15.909 19.740 17.790 1.00 12.55 123 GLY B C 1
ATOM 2504 O O . GLY B 1 148 ? 16.618 18.984 18.468 1.00 11.79 123 GLY B O 1
ATOM 2505 N N . HIS B 1 149 ? 14.712 19.370 17.338 1.00 10.25 124 HIS B N 1
ATOM 2506 C CA . HIS B 1 149 ? 14.109 18.123 17.835 1.00 10.67 124 HIS B CA 1
ATOM 2507 C C . HIS B 1 149 ? 14.825 16.879 17.323 1.00 11.20 124 HIS B C 1
ATOM 2508 O O . HIS B 1 149 ? 14.860 16.645 16.109 1.00 13.00 124 HIS B O 1
ATOM 2515 N N . PHE B 1 150 ? 15.369 16.066 18.235 1.00 9.69 125 PHE B N 1
ATOM 2516 C CA . PHE B 1 150 ? 16.169 14.921 17.800 1.00 10.12 125 PHE B CA 1
ATOM 2517 C C . PHE B 1 150 ? 15.269 13.724 17.558 1.00 9.70 125 PHE B C 1
ATOM 2518 O O . PHE B 1 150 ? 14.440 13.399 18.409 1.00 11.21 125 PHE B O 1
ATOM 2526 N N . GLY B 1 151 ? 15.392 13.086 16.397 1.00 10.49 126 GLY B N 1
ATOM 2527 C CA . GLY B 1 151 ? 14.538 11.949 16.065 1.00 9.66 126 GLY B CA 1
ATOM 2528 C C . GLY B 1 151 ? 13.234 12.418 15.443 1.00 9.68 126 GLY B C 1
ATOM 2529 O O . GLY B 1 151 ? 13.154 13.523 14.921 1.00 10.60 126 GLY B O 1
ATOM 2530 N N . SER B 1 152 ? 12.210 11.574 15.492 1.00 8.90 127 SER B N 1
ATOM 2531 C CA . SER B 1 152 ? 10.931 11.874 14.866 1.00 9.48 127 SER B CA 1
ATOM 2532 C C . SER B 1 152 ? 10.046 12.646 15.831 1.00 8.98 127 SER B C 1
ATOM 2533 O O . SER B 1 152 ? 10.033 12.372 17.019 1.00 10.09 127 SER B O 1
ATOM 2536 N N . GLY B 1 153 ? 9.322 13.639 15.334 1.00 9.71 128 GLY B N 1
ATOM 2537 C CA . GLY B 1 153 ? 8.436 14.367 16.217 1.00 9.71 128 GLY B CA 1
ATOM 2538 C C . GLY B 1 153 ? 7.723 15.553 15.605 1.00 8.91 128 GLY B C 1
ATOM 2539 O O . GLY B 1 153 ? 7.713 15.743 14.363 1.00 8.98 128 GLY B O 1
ATOM 2540 N N . TRP B 1 154 ? 7.147 16.347 16.507 1.00 9.43 129 TRP B N 1
ATOM 2541 C CA . TRP B 1 154 ? 6.214 17.436 16.194 1.00 8.99 129 TRP B CA 1
ATOM 2542 C C . TRP B 1 154 ? 6.544 18.594 17.113 1.00 10.10 129 TRP B C 1
ATOM 2543 O O . TRP B 1 154 ? 6.994 18.388 18.233 1.00 11.30 129 TRP B O 1
ATOM 2554 N N . VAL B 1 155 ? 6.337 19.815 16.634 1.00 10.83 130 VAL B N 1
ATOM 2555 C CA . VAL B 1 155 ? 6.366 20.971 17.500 1.00 10.12 130 VAL B CA 1
ATOM 2556 C C . VAL B 1 155 ? 4.969 21.583 17.424 1.00 10.17 130 VAL B C 1
ATOM 2557 O O . VAL B 1 155 ? 4.398 21.721 16.347 1.00 11.48 130 VAL B O 1
ATOM 2561 N N . TRP B 1 156 ? 4.422 21.914 18.582 1.00 10.74 131 TRP B N 1
ATOM 2562 C CA . TRP B 1 156 ? 3.070 22.448 18.675 1.00 12.66 131 TRP B CA 1
ATOM 2563 C C . TRP B 1 156 ? 3.081 23.829 19.283 1.00 12.26 131 TRP B C 1
ATOM 2564 O O . TRP B 1 156 ? 3.861 24.095 20.194 1.00 15.27 131 TRP B O 1
ATOM 2575 N N . LEU B 1 157 ? 2.195 24.698 18.800 1.00 12.76 132 LEU B N 1
ATOM 2576 C CA . LEU B 1 157 ? 1.771 25.868 19.577 1.00 11.24 132 LEU B CA 1
ATOM 2577 C C . LEU B 1 157 ? 0.461 25.489 20.237 1.00 12.11 132 LEU B C 1
ATOM 2578 O O . LEU B 1 157 ? -0.452 24.986 19.588 1.00 10.28 132 LEU B O 1
ATOM 2583 N N . ILE B 1 158 ? 0.393 25.733 21.539 1.00 12.51 133 ILE B N 1
ATOM 2584 C CA . ILE B 1 158 ? -0.684 25.260 22.382 1.00 14.76 133 ILE B CA 1
ATOM 2585 C C . ILE B 1 158 ? -1.316 26.437 23.130 1.00 14.91 133 ILE B C 1
ATOM 2586 O O . ILE B 1 158 ? -0.657 27.436 23.327 1.00 13.74 133 ILE B O 1
ATOM 2591 N N . ALA B 1 159 ? -2.597 26.332 23.496 1.00 14.85 134 ALA B N 1
ATOM 2592 C CA . ALA B 1 159 ? -3.147 27.171 24.566 1.00 16.25 134 ALA B CA 1
ATOM 2593 C C . ALA B 1 159 ? -3.223 26.334 25.843 1.00 16.49 134 ALA B C 1
ATOM 2594 O O . ALA B 1 159 ? -3.737 25.212 25.841 1.00 16.21 134 ALA B O 1
ATOM 2596 N N . ASP B 1 160 ? -2.682 26.877 26.928 1.00 17.32 135 ASP B N 1
ATOM 2597 C CA . ASP B 1 160 ? -2.698 26.232 28.240 1.00 18.67 135 ASP B CA 1
ATOM 2598 C C . ASP B 1 160 ? -3.336 27.215 29.238 1.00 19.30 135 ASP B C 1
ATOM 2599 O O . ASP B 1 160 ? -2.707 28.201 29.639 1.00 18.87 135 ASP B O 1
ATOM 2604 N N . ASP B 1 161 ? -4.586 26.965 29.627 1.00 20.93 136 ASP B N 1
ATOM 2605 C CA . ASP B 1 161 ? -5.324 27.923 30.474 1.00 22.44 136 ASP B CA 1
ATOM 2606 C C . ASP B 1 161 ? -5.268 29.319 29.864 1.00 21.68 136 ASP B C 1
ATOM 2607 O O . ASP B 1 161 ? -5.119 30.324 30.578 1.00 22.69 136 ASP B O 1
ATOM 2612 N N . GLY B 1 162 ? -5.313 29.367 28.533 1.00 19.01 137 GLY B N 1
ATOM 2613 C CA . GLY B 1 162 ? -5.422 30.602 27.799 1.00 17.27 137 GLY B CA 1
ATOM 2614 C C . GLY B 1 162 ? -4.090 31.218 27.426 1.00 15.34 137 GLY B C 1
ATOM 2615 O O . GLY B 1 162 ? -4.059 32.229 26.724 1.00 15.33 137 GLY B O 1
ATOM 2616 N N . LYS B 1 163 ? -3.011 30.608 27.910 1.00 14.25 138 LYS B N 1
ATOM 2617 C CA . LYS B 1 163 ? -1.633 31.067 27.671 1.00 15.58 138 LYS B CA 1
ATOM 2618 C C . LYS B 1 163 ? -0.998 30.345 26.463 1.00 15.12 138 LYS B C 1
ATOM 2619 O O . LYS B 1 163 ? -1.092 29.139 26.386 1.00 14.91 138 LYS B O 1
ATOM 2625 N N . LEU B 1 164 ? -0.351 31.068 25.549 1.00 14.56 139 LEU B N 1
ATOM 2626 C CA . LEU B 1 164 ? 0.363 30.436 24.438 1.00 15.80 139 LEU B CA 1
ATOM 2627 C C . LEU B 1 164 ? 1.643 29.802 24.958 1.00 15.38 139 LEU B C 1
ATOM 2628 O O . LEU B 1 164 ? 2.386 30.413 25.742 1.00 13.09 139 LEU B O 1
ATOM 2633 N N . LYS B 1 165 ? 1.874 28.552 24.571 1.00 15.40 140 LYS B N 1
ATOM 2634 C CA . LYS B 1 165 ? 3.142 27.900 24.878 1.00 15.53 140 LYS B CA 1
ATOM 2635 C C . LYS B 1 165 ? 3.592 27.055 23.701 1.00 15.18 140 LYS B C 1
ATOM 2636 O O . LYS B 1 165 ? 2.759 26.535 22.956 1.00 13.78 140 LYS B O 1
ATOM 2642 N N . ILE B 1 166 ? 4.905 26.915 23.535 1.00 14.80 141 ILE B N 1
ATOM 2643 C CA . ILE B 1 166 ? 5.461 25.994 22.531 1.00 14.09 141 ILE B CA 1
ATOM 2644 C C . ILE B 1 166 ? 5.865 24.667 23.195 1.00 13.91 141 ILE B C 1
ATOM 2645 O O . ILE B 1 166 ? 6.672 24.655 24.143 1.00 14.31 141 ILE B O 1
ATOM 2650 N N . VAL B 1 167 ? 5.338 23.549 22.707 1.00 12.57 142 VAL B N 1
ATOM 2651 C CA . VAL B 1 167 ? 5.673 22.246 23.301 1.00 13.71 142 VAL B CA 1
ATOM 2652 C C . VAL B 1 167 ? 6.076 21.250 22.227 1.00 12.81 142 VAL B C 1
ATOM 2653 O O . VAL B 1 167 ? 5.577 21.303 21.109 1.00 14.33 142 VAL B O 1
ATOM 2657 N N . GLN B 1 168 ? 6.972 20.344 22.570 1.00 12.14 143 GLN B N 1
ATOM 2658 C CA . GLN B 1 168 ? 7.452 19.381 21.592 1.00 14.04 143 GLN B CA 1
ATOM 2659 C C . GLN B 1 168 ? 6.786 18.034 21.834 1.00 13.22 143 GLN B C 1
ATOM 2660 O O . GLN B 1 168 ? 6.635 17.617 22.988 1.00 13.03 143 GLN B O 1
ATOM 2666 N N . GLY B 1 169 ? 6.384 17.360 20.759 1.00 12.77 144 GLY B N 1
ATOM 2667 C CA . GLY B 1 169 ? 5.798 16.032 20.892 1.00 13.07 144 GLY B CA 1
ATOM 2668 C C . GLY B 1 169 ? 6.677 15.006 20.186 1.00 12.84 144 GLY B C 1
ATOM 2669 O O . GLY B 1 169 ? 6.732 14.976 18.949 1.00 11.82 144 GLY B O 1
ATOM 2670 N N . HIS B 1 170 ? 7.374 14.175 20.962 1.00 10.93 145 HIS B N 1
ATOM 2671 C CA . HIS B 1 170 ? 8.305 13.221 20.354 1.00 11.35 145 HIS B CA 1
ATOM 2672 C C . HIS B 1 170 ? 7.493 12.095 19.745 1.00 11.89 145 HIS B C 1
ATOM 2673 O O . HIS B 1 170 ? 6.500 11.654 20.342 1.00 12.14 145 HIS B O 1
ATOM 2680 N N . ASP B 1 171 ? 7.931 11.616 18.581 1.00 10.80 146 ASP B N 1
ATOM 2681 C CA . ASP B 1 171 ? 7.215 10.565 17.840 1.00 11.07 146 ASP B CA 1
ATOM 2682 C C . ASP B 1 171 ? 5.795 11.006 17.467 1.00 11.54 146 ASP B C 1
ATOM 2683 O O . ASP B 1 171 ? 5.641 11.858 16.596 1.00 10.39 146 ASP B O 1
ATOM 2688 N N . ALA B 1 172 ? 4.769 10.460 18.122 1.00 11.42 147 ALA B N 1
ATOM 2689 C CA . ALA B 1 172 ? 3.391 10.924 17.879 1.00 11.17 147 ALA B CA 1
ATOM 2690 C C . ALA B 1 172 ? 2.847 11.886 18.933 1.00 11.93 147 ALA B C 1
ATOM 2691 O O . ALA B 1 172 ? 1.663 12.245 18.893 1.00 11.22 147 ALA B O 1
ATOM 2693 N N . GLY B 1 173 ? 3.696 12.324 19.859 1.00 11.09 148 GLY B N 1
ATOM 2694 C CA . GLY B 1 173 ? 3.247 13.153 20.972 1.00 12.30 148 GLY B CA 1
ATOM 2695 C C . GLY B 1 173 ? 2.280 14.278 20.598 1.00 10.99 148 GLY B C 1
ATOM 2696 O O . GLY B 1 173 ? 2.542 15.080 19.703 1.00 11.44 148 GLY B O 1
ATOM 2697 N N . ASN B 1 174 ? 1.172 14.355 21.334 1.00 11.08 149 ASN B N 1
ATOM 2698 C CA . ASN B 1 174 ? 0.107 15.308 21.061 1.00 11.56 149 ASN B CA 1
ATOM 2699 C C . ASN B 1 174 ? -0.414 15.856 22.395 1.00 12.48 149 ASN B C 1
ATOM 2700 O O . ASN B 1 174 ? -0.804 15.082 23.261 1.00 11.31 149 ASN B O 1
ATOM 2705 N N . PRO B 1 175 ? -0.405 17.182 22.548 1.00 12.66 150 PRO B N 1
ATOM 2706 C CA . PRO B 1 175 ? -0.755 17.841 23.822 1.00 14.06 150 PRO B CA 1
ATOM 2707 C C . PRO B 1 175 ? -2.196 17.694 24.298 1.00 13.82 150 PRO B C 1
ATOM 2708 O O . PRO B 1 175 ? -2.487 18.046 25.463 1.00 13.64 150 PRO B O 1
ATOM 2712 N N . ILE B 1 176 ? -3.076 17.192 23.438 1.00 13.92 151 ILE B N 1
ATOM 2713 C CA . ILE B 1 176 ? -4.414 16.826 23.882 1.00 15.80 151 ILE B CA 1
ATOM 2714 C C . ILE B 1 176 ? -4.340 15.821 25.025 1.00 16.63 151 ILE B C 1
ATOM 2715 O O . ILE B 1 176 ? -5.216 15.789 25.910 1.00 16.01 151 ILE B O 1
ATOM 2720 N N . ARG B 1 177 ? -3.284 15.020 25.034 1.00 16.42 152 ARG B N 1
ATOM 2721 C CA . ARG B 1 177 ? -3.113 14.046 26.104 1.00 16.97 152 ARG B CA 1
ATOM 2722 C C . ARG B 1 177 ? -3.000 14.704 27.478 1.00 17.68 152 ARG B C 1
ATOM 2723 O O . ARG B 1 177 ? -3.397 14.104 28.491 1.00 17.27 152 ARG B O 1
ATOM 2731 N N . GLU B 1 178 ? -2.451 15.923 27.505 1.00 17.38 153 GLU B N 1
ATOM 2732 C CA . GLU B 1 178 ? -2.378 16.716 28.729 1.00 19.50 153 GLU B CA 1
ATOM 2733 C C . GLU B 1 178 ? -3.514 17.747 28.796 1.00 20.60 153 GLU B C 1
ATOM 2734 O O . GLU B 1 178 ? -3.412 18.761 29.515 1.00 21.17 153 GLU B O 1
ATOM 2740 N N . SER B 1 179 ? -4.586 17.485 28.053 1.00 20.53 154 SER B N 1
ATOM 2741 C CA . SER B 1 179 ? -5.741 18.376 27.991 1.00 21.75 154 SER B CA 1
ATOM 2742 C C . SER B 1 179 ? -5.361 19.817 27.657 1.00 21.37 154 SER B C 1
ATOM 2743 O O . SER B 1 179 ? -5.975 20.756 28.169 1.00 23.35 154 SER B O 1
ATOM 2746 N N . LYS B 1 180 ? -4.358 19.984 26.800 1.00 19.34 155 LYS B N 1
ATOM 2747 C CA . LYS B 1 180 ? -3.989 21.288 26.270 1.00 19.65 155 LYS B CA 1
ATOM 2748 C C . LYS B 1 180 ? -4.566 21.428 24.851 1.00 18.48 155 LYS B C 1
ATOM 2749 O O . LYS B 1 180 ? -4.881 20.429 24.209 1.00 17.74 155 LYS B O 1
ATOM 2755 N N . THR B 1 181 ? -4.774 22.664 24.400 1.00 17.13 156 THR B N 1
ATOM 2756 C CA . THR B 1 181 ? -5.456 22.911 23.130 1.00 16.01 156 THR B CA 1
ATOM 2757 C C . THR B 1 181 ? -4.477 23.258 22.017 1.00 14.84 156 THR B C 1
ATOM 2758 O O . THR B 1 181 ? -3.816 24.286 22.070 1.00 14.84 156 THR B O 1
ATOM 2762 N N . PRO B 1 182 ? -4.371 22.398 21.014 1.00 14.48 157 PRO B N 1
ATOM 2763 C CA . PRO B 1 182 ? -3.458 22.650 19.891 1.00 13.63 157 PRO B CA 1
ATOM 2764 C C . PRO B 1 182 ? -3.940 23.769 18.970 1.00 13.53 157 PRO B C 1
ATOM 2765 O O . PRO B 1 182 ? -5.122 23.824 18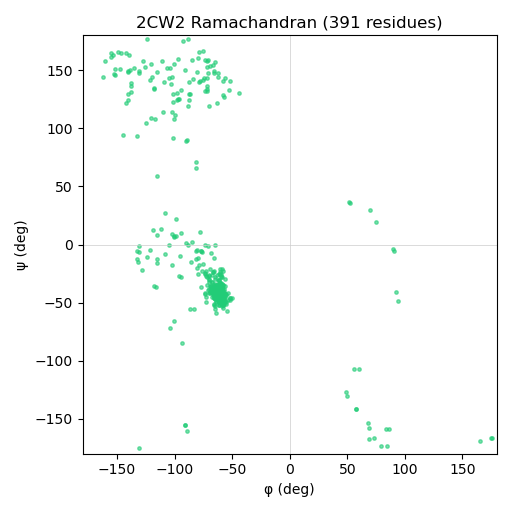.614 1.00 13.27 157 PRO B O 1
ATOM 2769 N N . LEU B 1 183 ? -3.031 24.669 18.611 1.00 13.21 158 LEU B N 1
ATOM 2770 C CA . LEU B 1 183 ? -3.349 25.806 17.771 1.00 13.20 158 LEU B CA 1
ATOM 2771 C C . LEU B 1 183 ? -2.599 25.750 16.436 1.00 14.07 158 LEU B C 1
ATOM 2772 O O . LEU B 1 183 ? -3.145 26.114 15.399 1.00 13.88 158 LEU B O 1
ATOM 2777 N N . MET B 1 184 ? -1.355 25.275 16.475 1.00 14.41 159 MET B N 1
ATOM 2778 C CA . MET B 1 184 ? -0.495 25.228 15.301 1.00 15.24 159 MET B CA 1
ATOM 2779 C C . MET B 1 184 ? 0.407 23.997 15.455 1.00 13.57 159 MET B C 1
ATOM 2780 O O . MET B 1 184 ? 0.668 23.565 16.578 1.00 12.61 159 MET B O 1
ATOM 2785 N N . ASN B 1 185 ? 0.836 23.390 14.349 1.00 11.44 160 ASN B N 1
ATOM 2786 C CA . ASN B 1 185 ? 1.921 22.395 14.443 1.00 11.60 160 ASN B CA 1
ATOM 2787 C C . ASN B 1 185 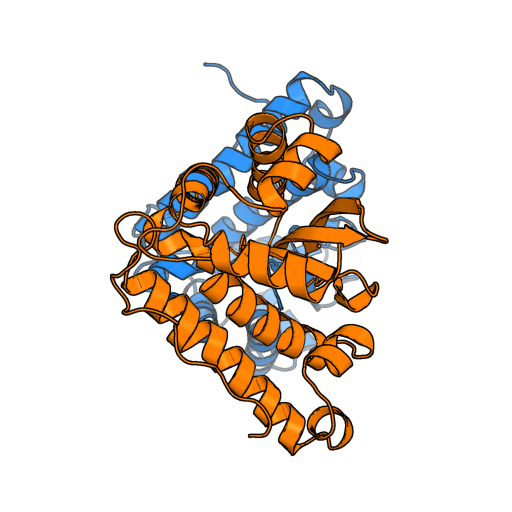? 2.840 22.355 13.234 1.00 10.59 160 ASN B C 1
ATOM 2788 O O . ASN B 1 185 ? 2.536 22.921 12.175 1.00 9.47 160 ASN B O 1
ATOM 2793 N N . ILE B 1 186 ? 3.985 21.714 13.425 1.00 11.15 161 ILE B N 1
ATOM 2794 C CA . ILE B 1 186 ? 4.839 21.359 12.310 1.00 11.18 161 ILE B CA 1
ATOM 2795 C C . ILE B 1 186 ? 5.363 19.950 12.523 1.00 10.32 161 ILE B C 1
ATOM 2796 O O . ILE B 1 186 ? 5.742 19.569 13.634 1.00 10.14 161 ILE B O 1
ATOM 2801 N N . ASP B 1 187 ? 5.380 19.192 11.431 1.00 10.51 162 ASP B N 1
ATOM 2802 C CA . ASP B 1 187 ? 5.873 17.815 11.407 1.00 10.02 162 ASP B CA 1
ATOM 2803 C C . ASP B 1 187 ? 7.385 17.859 11.142 1.00 9.59 162 ASP B C 1
ATOM 2804 O O . ASP B 1 187 ? 7.817 18.438 10.138 1.00 10.23 162 ASP B O 1
ATOM 2809 N N . VAL B 1 188 ? 8.186 17.253 12.017 1.00 8.78 163 VAL B N 1
ATOM 2810 C CA . VAL B 1 188 ? 9.624 17.180 11.778 1.00 8.81 163 VAL B CA 1
ATOM 2811 C C . VAL B 1 188 ? 10.137 15.741 11.656 1.00 9.67 163 VAL B C 1
ATOM 2812 O O . VAL B 1 188 ? 11.350 15.501 11.640 1.00 9.06 163 VAL B O 1
ATOM 2816 N N . TRP B 1 189 ? 9.204 14.790 11.520 1.00 8.87 164 TRP B N 1
ATOM 2817 C CA . TRP B 1 189 ? 9.555 13.501 10.954 1.00 9.80 164 TRP B CA 1
ATOM 2818 C C . TRP B 1 189 ? 10.274 13.726 9.629 1.00 10.13 164 TRP B C 1
ATOM 2819 O O . TRP B 1 189 ? 9.903 14.630 8.839 1.00 10.25 164 TRP B O 1
ATOM 2830 N N . GLU B 1 190 ? 11.309 12.930 9.361 1.00 9.40 165 GLU B N 1
ATOM 2831 C CA . GLU B 1 190 ? 12.072 13.146 8.130 1.00 10.04 165 GLU B CA 1
ATOM 2832 C C . GLU B 1 190 ? 11.231 13.016 6.853 1.00 10.20 165 GLU B C 1
ATOM 2833 O O . GLU B 1 190 ? 11.470 13.719 5.890 1.00 10.82 165 GLU B O 1
ATOM 2839 N N . HIS B 1 191 ? 10.234 12.144 6.861 1.00 10.29 166 HIS B N 1
ATOM 2840 C CA . HIS B 1 191 ? 9.356 12.007 5.691 1.00 10.72 166 HIS B CA 1
ATOM 2841 C C . HIS B 1 191 ? 8.646 13.309 5.295 1.00 10.55 166 HIS B C 1
ATOM 2842 O O . HIS B 1 191 ? 8.238 13.474 4.137 1.00 10.08 166 HIS B O 1
ATOM 2849 N N . ALA B 1 192 ? 8.512 14.240 6.243 1.00 9.82 167 ALA B N 1
ATOM 2850 C CA . ALA B 1 192 ? 7.809 15.477 5.962 1.00 9.14 167 ALA B CA 1
ATOM 2851 C C . ALA B 1 192 ? 8.595 16.396 5.006 1.00 10.35 167 ALA B C 1
ATOM 2852 O O . ALA B 1 192 ? 7.990 17.178 4.242 1.00 10.79 167 ALA B O 1
ATOM 2854 N N . TYR B 1 193 ? 9.925 16.263 5.008 1.00 8.93 168 TYR B N 1
ATOM 2855 C CA . TYR B 1 193 ? 10.796 17.160 4.246 1.00 9.00 168 TYR B CA 1
ATOM 2856 C C . TYR B 1 193 ? 11.880 16.520 3.373 1.00 10.11 168 TYR B C 1
ATOM 2857 O O . TYR B 1 193 ? 12.491 17.192 2.533 1.00 11.09 168 TYR B O 1
ATOM 2866 N N . TYR B 1 194 ? 12.155 15.245 3.587 1.00 9.81 169 TYR B N 1
ATOM 2867 C CA . TYR B 1 194 ? 13.308 14.645 2.941 1.00 11.35 169 TYR B CA 1
ATOM 2868 C C . TYR B 1 194 ? 13.272 14.657 1.399 1.00 11.61 169 TYR B C 1
ATOM 2869 O O . TYR B 1 194 ? 14.322 14.770 0.769 1.00 11.85 169 TYR B O 1
ATOM 2878 N N . ILE B 1 195 ? 12.090 14.538 0.796 1.00 11.53 170 ILE B N 1
ATOM 2879 C CA . ILE B 1 195 ? 12.026 14.520 -0.669 1.00 12.42 170 ILE B CA 1
ATOM 2880 C C . ILE B 1 195 ? 12.491 15.883 -1.215 1.00 12.60 170 ILE B C 1
ATOM 2881 O O . ILE B 1 195 ? 13.160 15.969 -2.240 1.00 12.39 170 ILE B O 1
ATOM 2886 N N . ASP B 1 196 ? 12.124 16.940 -0.508 1.00 12.85 171 ASP B N 1
ATOM 2887 C CA . ASP B 1 196 ? 12.346 18.308 -0.976 1.00 13.93 171 ASP B CA 1
ATOM 2888 C C . ASP B 1 196 ? 13.603 18.952 -0.443 1.00 13.07 171 ASP B C 1
ATOM 2889 O O . ASP B 1 196 ? 14.176 19.827 -1.097 1.00 13.08 171 ASP B O 1
ATOM 2894 N N . TYR B 1 197 ? 14.050 18.518 0.729 1.00 12.05 172 TYR B N 1
ATOM 2895 C CA . TYR B 1 197 ? 15.185 19.181 1.380 1.00 12.68 172 TYR B CA 1
ATOM 2896 C C . TYR B 1 197 ? 16.281 18.238 1.864 1.00 12.37 172 TYR B C 1
ATOM 2897 O O . TYR B 1 197 ? 17.262 18.692 2.443 1.00 11.85 172 TYR B O 1
ATOM 2906 N N . ARG B 1 198 ? 16.093 16.935 1.670 1.00 11.93 173 ARG B N 1
ATOM 2907 C CA . ARG B 1 198 ? 17.042 15.949 2.174 1.00 11.70 173 ARG B CA 1
ATOM 2908 C C . ARG B 1 198 ? 17.358 16.218 3.655 1.00 11.52 173 ARG B C 1
ATOM 2909 O O . ARG B 1 198 ? 16.436 16.393 4.420 1.00 10.29 173 ARG B O 1
ATOM 2917 N N . ASN B 1 199 ? 18.633 16.275 4.062 1.00 10.53 174 ASN B N 1
ATOM 2918 C CA . ASN B 1 199 ? 18.991 16.457 5.470 1.00 11.61 174 ASN B CA 1
ATOM 2919 C C . ASN B 1 199 ? 18.804 17.903 5.978 1.00 11.08 174 ASN B C 1
ATOM 2920 O O . ASN B 1 199 ? 18.959 18.169 7.158 1.00 10.82 174 ASN B O 1
ATOM 2925 N N . ALA B 1 200 ? 18.486 18.826 5.080 1.00 11.77 175 ALA B N 1
ATOM 2926 C CA . ALA B 1 200 ? 18.439 20.243 5.444 1.00 12.55 175 ALA B CA 1
ATOM 2927 C C . ALA B 1 200 ? 17.145 20.650 6.130 1.00 11.77 175 ALA B C 1
ATOM 2928 O O . ALA B 1 200 ? 16.318 21.386 5.566 1.00 11.10 175 ALA B O 1
ATOM 2930 N N . ARG B 1 201 ? 16.968 20.194 7.363 1.00 11.58 176 ARG B N 1
ATOM 2931 C CA . ARG B 1 201 ? 15.700 20.453 8.031 1.00 10.75 176 ARG B CA 1
ATOM 2932 C C . ARG B 1 201 ? 15.510 21.949 8.274 1.00 11.58 176 ARG B C 1
ATOM 2933 O O . ARG B 1 201 ? 14.396 22.442 8.311 1.00 10.23 176 ARG B O 1
ATOM 2941 N N . ALA B 1 202 ? 16.596 22.692 8.443 1.00 11.95 177 ALA B N 1
ATOM 2942 C CA . ALA B 1 202 ? 16.391 24.097 8.790 1.00 13.21 177 ALA B CA 1
ATOM 2943 C C . ALA B 1 202 ? 15.814 24.873 7.598 1.00 12.51 177 ALA B C 1
ATOM 2944 O O . ALA B 1 202 ? 15.051 25.836 7.782 1.00 11.42 177 ALA B O 1
ATOM 2946 N N . GLN B 1 203 ? 16.136 24.437 6.378 1.00 11.75 178 GLN B N 1
ATOM 2947 C CA . GLN B 1 203 ? 15.564 25.072 5.185 1.00 13.32 178 GLN B CA 1
ATOM 2948 C C . GLN B 1 203 ? 14.065 24.766 5.105 1.00 13.75 178 GLN B C 1
ATOM 2949 O O . GLN B 1 203 ? 13.251 25.598 4.685 1.00 14.44 178 GLN B O 1
ATOM 2955 N N . TYR B 1 204 ? 13.709 23.544 5.493 1.00 12.66 179 TYR B N 1
ATOM 2956 C CA . TYR B 1 204 ? 12.298 23.134 5.531 1.00 13.10 179 TYR B CA 1
ATOM 2957 C C . TYR B 1 204 ? 11.528 23.992 6.521 1.00 12.53 179 TYR B C 1
ATOM 2958 O O . TYR B 1 204 ? 10.436 24.505 6.210 1.00 12.66 179 TYR B O 1
ATOM 2967 N N . VAL B 1 205 ? 12.088 24.144 7.715 1.00 12.42 180 VAL B N 1
ATOM 2968 C CA . VAL B 1 205 ? 11.444 24.962 8.732 1.00 12.69 180 VAL B CA 1
ATOM 2969 C C . VAL B 1 205 ? 11.318 26.418 8.258 1.00 14.59 180 VAL B C 1
ATOM 2970 O O . VAL B 1 205 ? 10.285 27.062 8.470 1.00 14.27 180 VAL B O 1
ATOM 2974 N N . LYS B 1 206 ? 12.334 26.955 7.592 1.00 16.09 181 LYS B N 1
ATOM 2975 C CA . LYS B 1 206 ? 12.156 28.352 7.149 1.00 18.54 181 LYS B CA 1
ATOM 2976 C C . LYS B 1 206 ? 11.044 28.520 6.106 1.00 18.30 181 LYS B C 1
ATOM 2977 O O . LYS B 1 206 ? 10.316 29.526 6.114 1.00 17.01 181 LYS B O 1
ATOM 2983 N N . ASN B 1 207 ? 10.879 27.532 5.233 1.00 17.80 182 ASN B N 1
ATOM 2984 C CA . ASN B 1 207 ? 9.862 27.634 4.192 1.00 18.95 182 ASN B CA 1
ATOM 2985 C C . ASN B 1 207 ? 8.480 27.385 4.750 1.00 17.94 182 ASN B C 1
ATOM 2986 O O . ASN B 1 207 ? 7.478 27.801 4.169 1.00 17.14 182 ASN B O 1
ATOM 2991 N N . TYR B 1 208 ? 8.421 26.681 5.873 1.00 16.83 183 TYR B N 1
ATOM 2992 C CA . TYR B 1 208 ? 7.146 26.432 6.519 1.00 16.11 183 TYR B CA 1
ATOM 2993 C C . TYR B 1 208 ? 6.417 27.745 6.827 1.00 16.17 183 TYR B C 1
ATOM 2994 O O . TYR B 1 208 ? 5.201 27.797 6.726 1.00 16.71 183 TYR B O 1
ATOM 3003 N N . TRP B 1 209 ? 7.169 28.789 7.190 1.00 15.83 184 TRP B N 1
ATOM 3004 C CA . TRP B 1 209 ? 6.588 30.099 7.479 1.00 15.16 184 TRP B CA 1
ATOM 3005 C C . TRP B 1 209 ? 5.847 30.701 6.287 1.00 16.24 184 TRP B C 1
ATOM 3006 O O . TRP B 1 209 ? 4.928 31.504 6.477 1.00 17.39 184 TRP B O 1
ATOM 3017 N N . ASN B 1 210 ? 6.228 30.308 5.074 1.00 15.33 185 ASN B N 1
ATOM 3018 C CA . ASN B 1 210 ? 5.528 30.768 3.861 1.00 16.33 185 ASN B CA 1
ATOM 3019 C C . ASN B 1 210 ? 4.206 30.061 3.604 1.00 15.15 185 ASN B C 1
ATOM 3020 O O . ASN B 1 210 ? 3.468 30.417 2.693 1.00 14.76 185 ASN B O 1
ATOM 3025 N N . LEU B 1 211 ? 3.912 29.054 4.414 1.00 14.97 186 LEU B N 1
ATOM 3026 C CA . LEU B 1 211 ? 2.755 28.206 4.171 1.00 15.37 186 LEU B CA 1
ATOM 3027 C C . LEU B 1 211 ? 1.693 28.316 5.266 1.00 14.52 186 LEU B C 1
ATOM 3028 O O . LEU B 1 211 ? 0.568 27.895 5.074 1.00 14.37 186 LEU B O 1
ATOM 3033 N N . VAL B 1 212 ? 2.051 28.867 6.421 1.00 15.14 187 VAL B N 1
ATOM 3034 C CA . VAL B 1 212 ? 1.155 28.792 7.581 1.00 15.34 187 VAL B CA 1
ATOM 3035 C C . VAL B 1 212 ? -0.223 29.393 7.290 1.00 15.63 187 VAL B C 1
ATOM 3036 O O . VAL B 1 212 ? -0.324 30.539 6.821 1.00 15.36 187 VAL B O 1
ATOM 3040 N N . ASN B 1 213 ? -1.259 28.605 7.565 1.00 13.87 188 ASN B N 1
ATOM 3041 C CA . ASN B 1 213 ? -2.661 28.979 7.360 1.00 14.94 188 ASN B CA 1
ATOM 3042 C C . ASN B 1 213 ? -3.165 29.649 8.625 1.00 14.81 188 ASN B C 1
ATOM 3043 O O . ASN B 1 213 ? -3.670 28.980 9.514 1.00 14.60 188 ASN B O 1
ATOM 3048 N N . TRP B 1 214 ? -3.018 30.969 8.712 1.00 15.09 189 TRP B N 1
ATOM 3049 C CA . TRP B 1 214 ? -3.387 31.700 9.924 1.00 16.01 189 TRP B CA 1
ATOM 3050 C C . TRP B 1 214 ? -4.890 31.686 10.200 1.00 16.96 189 TRP B C 1
ATOM 3051 O O . TRP B 1 214 ? -5.327 31.844 11.338 1.00 15.32 189 TRP B O 1
ATOM 3062 N N . ASP B 1 215 ? -5.672 31.490 9.147 1.00 17.80 190 ASP B N 1
ATOM 3063 C CA . ASP B 1 215 ? -7.108 31.376 9.295 1.00 19.42 190 ASP B CA 1
ATOM 3064 C C . ASP B 1 215 ? -7.438 30.168 10.137 1.00 18.58 190 ASP B C 1
ATOM 3065 O O . ASP B 1 215 ? -8.275 30.240 11.040 1.00 19.62 190 ASP B O 1
ATOM 3070 N N . PHE B 1 216 ? -6.777 29.053 9.822 1.00 18.09 191 PHE B N 1
ATOM 3071 C CA . PHE B 1 216 ? -6.956 27.795 10.547 1.00 16.17 191 PHE B CA 1
ATOM 3072 C C . PHE B 1 216 ? -6.509 28.005 11.987 1.00 15.84 191 PHE B C 1
ATOM 3073 O O . PHE B 1 216 ? -7.219 27.638 12.917 1.00 14.99 191 PHE B O 1
ATOM 3081 N N . VAL B 1 217 ? -5.352 28.646 12.174 1.00 14.85 192 VAL B N 1
ATOM 3082 C CA . VAL B 1 217 ? -4.878 28.935 13.522 1.00 13.81 192 VAL B CA 1
ATOM 3083 C C . VAL B 1 217 ? -5.858 29.836 14.294 1.00 13.67 192 VAL B C 1
ATOM 3084 O O . VAL B 1 217 ? -6.137 29.587 15.467 1.00 13.24 192 VAL B O 1
ATOM 3088 N N . ASN B 1 218 ? -6.383 30.875 13.645 1.00 14.00 193 ASN B N 1
ATOM 3089 C CA . ASN B 1 218 ? -7.365 31.754 14.296 1.00 15.59 193 ASN B CA 1
ATOM 3090 C C . ASN B 1 218 ? -8.673 31.038 14.620 1.00 17.02 193 ASN B C 1
ATOM 3091 O O . ASN B 1 218 ? -9.305 31.300 15.656 1.00 16.07 193 ASN B O 1
ATOM 3096 N N . ASP B 1 219 ? -9.072 30.123 13.744 1.00 18.40 194 ASP B N 1
ATOM 3097 C CA . ASP B 1 219 ? -10.223 29.266 14.011 1.00 19.51 194 ASP B CA 1
ATOM 3098 C C . ASP B 1 219 ? -10.054 28.431 15.267 1.00 19.28 194 ASP B C 1
ATOM 3099 O O . ASP B 1 219 ? -11.007 28.256 16.039 1.00 19.65 194 ASP B O 1
ATOM 3104 N N . ASN B 1 220 ? -8.865 27.854 15.429 1.00 16.75 195 ASN B N 1
ATOM 3105 C CA . ASN B 1 220 ? -8.526 27.129 16.640 1.00 16.01 195 ASN B CA 1
ATOM 3106 C C . ASN B 1 220 ? -8.584 28.048 17.874 1.00 15.91 195 ASN B C 1
ATOM 3107 O O . ASN B 1 220 ? -9.032 27.628 18.940 1.00 16.41 195 ASN B O 1
ATOM 3112 N N . VAL B 1 221 ? -8.124 29.292 17.718 1.00 15.73 196 VAL B N 1
ATOM 3113 C CA . VAL B 1 221 ? -8.139 30.277 18.801 1.00 16.41 196 VAL B CA 1
ATOM 3114 C C . VAL B 1 221 ? -9.587 30.621 19.181 1.00 17.55 196 VAL B C 1
ATOM 3115 O O . VAL B 1 221 ? -9.942 30.682 20.374 1.00 17.09 196 VAL B O 1
ATOM 3119 N N . ALA B 1 222 ? -10.416 30.811 18.162 1.00 18.42 197 ALA B N 1
ATOM 3120 C CA . ALA B 1 222 ? -11.842 31.112 18.375 1.00 20.72 197 ALA B CA 1
ATOM 3121 C C . ALA B 1 222 ? -12.561 29.991 19.148 1.00 21.75 197 ALA B C 1
ATOM 3122 O O . ALA B 1 222 ? -13.271 30.245 20.140 1.00 21.04 197 ALA B O 1
ATOM 3124 N N . LYS B 1 223 ? -12.380 28.758 18.684 1.00 22.46 198 LYS B N 1
ATOM 3125 C CA . LYS B 1 223 ? -12.959 27.575 19.325 1.00 24.19 198 LYS B CA 1
ATOM 3126 C C . LYS B 1 223 ? -12.494 27.353 20.766 1.00 24.65 198 LYS B C 1
ATOM 3127 O O . LYS B 1 223 ? -13.254 26.843 21.595 1.00 25.30 198 LYS B O 1
ATOM 3133 N N . ALA B 1 224 ? -11.253 27.726 21.065 1.00 23.93 199 ALA B N 1
ATOM 3134 C CA . ALA B 1 224 ? -10.717 27.577 22.414 1.00 23.29 199 ALA B CA 1
ATOM 3135 C C . ALA B 1 224 ? -11.280 28.652 23.363 1.00 24.15 199 ALA B C 1
ATOM 3136 O O . ALA B 1 224 ? -11.216 28.512 24.590 1.00 24.30 199 ALA B O 1
ATOM 3138 N N . GLY B 1 225 ? -11.838 29.709 22.783 1.00 23.96 200 GLY B N 1
ATOM 3139 C CA . GLY B 1 225 ? -12.380 30.821 23.539 1.00 25.95 200 GLY B CA 1
ATOM 3140 C C . GLY B 1 225 ? -11.339 31.682 24.231 1.00 26.59 200 GLY B C 1
ATOM 3141 O O . GLY B 1 225 ? -11.628 32.285 25.273 1.00 27.41 200 GLY B O 1
ATOM 3142 N N . ILE B 1 226 ? -10.139 31.766 23.660 1.00 26.14 201 ILE B N 1
ATOM 3143 C CA . ILE B 1 226 ? -9.033 32.477 24.315 1.00 27.25 201 ILE B CA 1
ATOM 3144 C C . ILE B 1 226 ? -8.726 33.834 23.671 1.00 27.47 201 ILE B C 1
ATOM 3145 O O . ILE B 1 226 ? -8.424 34.384 24.707 1.00 37.09 201 ILE B O 1
#

Sequence (395 aa):
SVTGPFQCPPLPYVKNALEPHMSAETLTYHHDKHHQTYVDTLNSIAAENSTIASKTLEQIIKTETGKPFNQAAQVYNHTFFFNNLAPNGGGEPTGKIAELITRDFGSFEKFKEDFSAAAVGHFGSGWVWLIADDGKLKIVQGHDAGNPIRESKTPLMNIDVWEHAYYIDYRNARAQYVKNYWNLVNWDFVNDNVAKAGIGPFQCPPLPYVKNALEPHMSAETLTYHHDKHHQTYVDTLNSIAAENSTIASKTLEQIIKTETGKPFNQAAQVYNHTFFFNNLAPNGGGEPTGKIAELITRDFGSFEKFKEDFSAAAVGHFGSGWVWLIADDGKLKIVQGHDAGNPIRESKTPLMNIDVWEHAYYIDYRNARAQYVKNYWNLVNWDFVNDNVAKAGI

Radius of gyration: 22.51 Å; Cα contacts (8 Å, |Δi|>4): 664; chains: 2; bounding box: 59×62×37 Å

B-factor: mean 16.8, std 7.08, range [2.0, 60.51]

Secondary structure (DSSP, 8-state):
----SS--PPPSS-TTTTTTTS-HHHHIIIIIIIIHHHHHHHHHHHTT-HHHHHS-HHHHHHH--HHHHHHHHHHHHHHHHHHTB-TT--SS--HHHHHHHHHHHSSHHHHHHHHHHHHHH--SSEEEEEEESSS-EEEEEEETT--GGGTT-EEEEEEE-SGGGTHHHHTT-HHHHHHHHTTTB-HHHHHHHHHHTT-/-----PPPSS-TTTTTTTS-HHHHIIIIIIIIHHHHHHHHHHHHH-HHHHTS-HHHHHHH--HHHHHHHHHHHHHHHHHHTB-TT--SS--HHHHHHHHHHHSSHHHHHHHHHHHHHH--SSEEEEEEEETTEEEEEEEETT--GGGGT-EEEEEEE-SGGGTHHHHTT-HHHHHHHHTTTB-HHHHHHHHHHHT-

Nearest PDB structures (foldseek):
  2cw2-assembly1_B  TM=1.002E+00  e=7.304E-35  Perkinsus marinus
  2rcv-assembly4_F  TM=9.568E-01  e=4.889E-22  Bacillus subtilis
  1xre-assembly1_B  TM=9.756E-01  e=3.727E-21  Bacillus anthracis
  2rcv-assembly2_H  TM=9.406E-01  e=8.013E-22  Bacillus subtilis
  2rcv-assembly3_D  TM=9.404E-01  e=9.981E-22  Bacillus subtilis

Foldseek 3Di:
DPADDDAQDDQPDQLCLLPPLAHSVLCCCVRVPVLRVLRVVLSVVCVVPVPSVVDQLLCCCQDPDDSNNLSSLSNVVVVQASLFFGSQDADQADDDVQVQCCVAQVHPVRVLVVQLCCLLPDPAWWKWFFKQAVNHTDIDIAHRSGDCSNPVIFTQHMDTNHCSNPCVPQNPPSSSSSVSVNRTGDNVSSVVSVVVPPD/DLDDQDDQPDQLDLLPPLAHSVLCCCVRVPVLRVLRVVLVVVCVVPVVSVVDDLLVCCQDNDDSNNLSSLSNVVSVQASLQFGNPDADQADDPVQVQCCVQQVHPVSVLVVQLCCLVVDPAWWKWFFWQDVNHTDIDIAHNSGDCVNVVIQTQHMDTNHCSNPCVPQNPPVSSSSVSRNRTGDNVSSVVSVVVVVD

InterPro domains:
  IPR001189 Manganese/iron superoxide dismutase [PIRSF000349] (19-224)
  IPR001189 Manganese/iron superoxide dismutase [PR01703] (36-47)
  IPR001189 Manganese/iron superoxide dismutase [PR01703] (57-70)
  IPR001189 Manganese/iron superoxide dismutase [PR01703] (96-109)
  IPR001189 Manganese/iron superoxide dismutase [PR01703] (149-157)
  IPR001189 Manganese/iron superoxide dismutase [PR01703] (185-197)
  IPR019831 Manganese/iron superoxide dismutase, N-terminal [PF00081] (33-113)
  IPR019832 Manganese/iron superoxide dismutase, C-terminal [PF02777] (120-219)
  IPR019833 Manganese/iron superoxide dismutase, binding site [PS00088] (187-194)
  IPR036314 Manganese/iron superoxide dismutase, C-terminal domain superfamily [G3DSA:3.55.40.20] (114-225)
  IPR036314 Manganese/iron superoxide dismutase, C-terminal domain superfamily [SSF54719] (113-223)
  IPR036324 Manganese/iron superoxide dismutase, N-terminal domain superfamily [G3DSA:1.10.287.990] (50-113)
  IPR036324 Manganese/iron superoxide dismutase, N-terminal domain superfamily [SSF46609] (27-114)

Organism: NCBI:txid31276